Protein AF-0000000076448872 (afdb_homodimer)

Secondary structure (DSSP, 8-state):
----HHHHEEEEEPPPSSSSS---EEETTS-EEEE--S---HHHHHHHHHHHHHHHHHTT--EEEEEEEGGGGGGHHHHHHTT-EEEEEETTEEEEEEE-SSS---PPP---EEEEEEEEEB-TTSEEEEEEESSSTTTTTT--B--EEEPPTT--HHHHHHHHHHHHH---EEEEEEEEEEEE-S-GGG-EEEEEEEEEEES-------TTTEEEEEEEEHHHHHHSHHHHH-HHHHHHHHHHHHHHTT----BEEEEEE-TTS-EEEEEE-HHHHTT-/----HHHHEEEEEPP-SSSSS---EEETTS-EEEE--S---HHHHHHHHHHHHHHHHHTT--EEEEEEEGGGGGGHHHHHHTT-EEEEEETTEEEEEEE-SSSPP-PPP---EEEEEEEEEB-TTSEEEEEEESSSTTTTTT--B--EEEPPTT--HHHHHHHHHHHHH---EEEEEEEEEEEE-S-GGG-EEEEEEEEEEES-------TTTEEEEEEEEHHHHHHSHHHHH-HHHHHHHHHHHHHHTT----BEEEEEE-TTS-EEEEEE-HHHHTT-

Foldseek 3Di:
DPQDQVHQFPPAWDDDPDPQAATWTHGPPQAIEGEDDDEDDQVSLLRRHLVHLVVSVVVVGFKYKYKAFPVRVNNVVSCVVVPWDWQDDDPTITMIMDTNDPDDDPDDHDDQEWEKEFEWEADPVQWTKWFAWCDDPCHPVPATDTQMDTADVPGDRQRRRQVSCCQAWVWGKHWFFFQDWDKDACDPVRGIYIYTYTYIYTPDAHTDGDVVTTPDIDTGRLVVNCPDPVCVVDPVNNVVSVSSVCVVVVNGFHWDWDWDQDPVRDTDIDTDRCVVVVVD/DPADQVHQFPPAWDDDPDPQAATWTHGPPQAIEGEDDDEDDQVSLLRRHLVHLVVSVVVVGFKYKYKAFPVRVNNVVSCVVVPWDWQDDDPTITMIMDTNDPDDDPDDHDDQEWEKEFEWEADPVQWTKWFAWCDDPCHPVPATDTQMDTADVPGDRQRRRQVSCCQAWVWGKHWFAFQDWDKDACDVVRGIYIYTYTYIYTPDAHTDGDVVTTPDIDTGRLVVNCPDPVCVVDPVNNVVSVSNVCVVVVNGFHWDWDWDQDPVRDTDIDTDRCVVVVVD

Sequence (560 aa):
MSATLASLAKEEEVPSKGINTLRAIEDQHGGVIVNIENPMDSSVFSSLLEASISQWREQGKKGVWIKLPREHSNLVDSAVKAGFRFHHAEPDYLMLVNWIPNTPDTLPANASHRVAVGAFVMNANREVLVVQESNGRFSGQGIWKLPTGGVDEGEDICTAAVREVKEETGIDTKFVEVIAFKERHKSFFRKSELFFICMLQPHSFKIQRQVSEIEAAQWMAIEDYMAQPFVRENELFDFLTKIGLSKFNGKYSGFSTVLSSTSSCKKSYFYFNNNDAGHIMSATLASLAKEEEVPSKGINTLRAIEDQHGGVIVNIENPMDSSVFSSLLEASISQWREQGKKGVWIKLPREHSNLVDSAVKAGFRFHHAEPDYLMLVNWIPNTPDTLPANASHRVAVGAFVMNANREVLVVQESNGRFSGQGIWKLPTGGVDEGEDICTAAVREVKEETGIDTKFVEVIAFKERHKSFFRKSELFFICMLQPHSFKIQRQVSEIEAAQWMAIEDYMAQPFVRENELFDFLTKIGLSKFNGKYSGFSTVLSSTSSCKKSYFYFNNNDAGHI

Nearest PDB structures (foldseek):
  4zbp-assembly2_C-2  TM=9.604E-01  e=2.134E-35  Arabidopsis thaliana
  4zbp-assembly1_B  TM=9.053E-01  e=2.403E-35  Arabidopsis thaliana
  4zbp-assembly1_A  TM=9.084E-01  e=2.509E-32  Arabidopsis thaliana
  4zb3-assembly1_A-2  TM=6.188E-01  e=4.553E-36  Arabidopsis thaliana
  3grn-assembly1_A  TM=7.428E-01  e=2.335E-08  Methanosarcina mazei

Radius of gyration: 25.54 Å; Cα contacts (8 Å, |Δi|>4): 1267; chains: 2; bounding box: 62×65×49 Å

Organism: Glycine soja (NCBI:txid3848)

Solvent-accessible surface area (backbone atoms only — not comparable to full-atom values): 29251 Å² total; per-residue (Å²): 135,50,30,22,72,66,46,32,36,63,85,44,68,54,87,69,97,56,97,60,45,66,72,38,31,26,30,75,76,51,19,37,38,29,70,58,82,67,90,72,54,44,69,59,46,40,53,21,48,54,46,32,50,55,50,35,53,75,71,61,33,37,43,39,36,38,40,36,34,53,92,47,34,68,39,48,33,44,42,40,73,72,63,33,36,39,50,38,34,39,61,59,31,40,33,31,35,36,66,67,56,97,58,85,81,76,76,79,79,70,51,35,21,35,45,32,34,32,33,48,34,50,51,96,86,51,22,30,46,31,30,23,46,54,70,57,88,52,35,84,66,79,53,74,38,60,42,58,44,69,48,56,73,68,52,51,72,61,56,36,40,39,49,40,39,29,58,49,30,45,30,46,52,43,73,58,28,39,52,33,36,34,44,46,58,58,19,52,77,54,22,19,36,40,41,35,34,28,38,33,43,62,77,47,84,68,75,44,66,31,72,89,56,30,66,43,70,46,78,36,49,46,69,59,57,55,64,32,64,70,29,61,73,29,64,64,53,40,51,50,49,50,50,52,50,34,34,74,71,69,55,39,67,36,27,29,72,45,81,39,71,44,94,84,69,48,77,26,48,34,32,28,32,51,84,51,41,71,83,105,128,58,29,20,68,67,49,30,37,63,85,44,70,53,86,68,98,57,99,58,46,65,72,35,30,26,30,73,77,52,20,36,39,29,71,58,82,69,89,73,54,43,70,57,47,41,52,22,49,53,48,34,52,53,50,36,53,76,72,62,34,37,44,38,36,39,40,36,36,52,92,48,34,66,40,50,33,43,44,41,75,73,63,32,34,40,51,37,33,39,61,60,29,39,36,32,34,36,65,68,55,95,58,86,82,79,77,80,79,69,50,32,22,35,43,31,33,33,36,48,34,51,50,96,84,50,23,29,46,31,31,24,44,56,71,56,97,54,34,85,67,78,55,75,37,58,43,60,44,72,47,54,72,68,53,51,71,61,58,36,41,40,49,41,38,29,58,51,29,44,31,46,51,41,70,60,29,39,50,33,37,35,45,46,58,54,14,59,77,54,22,19,35,40,40,36,34,27,38,32,42,62,76,48,83,66,74,45,65,31,72,92,55,30,66,43,71,46,77,35,49,47,68,60,56,55,62,32,64,69,29,61,73,30,64,67,54,41,51,48,48,49,50,52,52,34,33,74,71,69,56,38,69,36,28,28,72,45,82,40,68,44,96,82,70,47,76,26,46,34,33,28,31,51,85,50,40,70,85,105

pLDDT: mean 88.05, std 13.95, range [19.58, 98.56]

Structure (mmCIF, N/CA/C/O backbone):
data_AF-0000000076448872-model_v1
#
loop_
_entity.id
_entity.type
_entity.pdbx_description
1 polymer 'Nudix hydrolase 2 isoform B'
#
loop_
_atom_site.group_PDB
_atom_site.id
_atom_site.type_symbol
_atom_site.label_atom_id
_atom_site.label_alt_id
_atom_site.label_comp_id
_atom_site.label_asym_id
_atom_site.label_entity_id
_atom_site.label_seq_id
_atom_site.pdbx_PDB_ins_code
_atom_site.Cartn_x
_atom_site.Cartn_y
_atom_site.Cartn_z
_atom_site.occupancy
_atom_site.B_iso_or_equiv
_atom_site.auth_seq_id
_atom_site.auth_comp_id
_atom_site.auth_asym_id
_atom_site.auth_atom_id
_atom_site.pdbx_PDB_model_num
ATOM 1 N N . MET A 1 1 ? -15.242 -1.084 -6.758 1 19.58 1 MET A N 1
ATOM 2 C CA . MET A 1 1 ? -15.609 0.201 -7.344 1 19.58 1 MET A CA 1
ATOM 3 C C . MET A 1 1 ? -14.867 1.344 -6.664 1 19.58 1 MET A C 1
ATOM 5 O O . MET A 1 1 ? -14.922 1.482 -5.441 1 19.58 1 MET A O 1
ATOM 9 N N . SER A 1 2 ? -13.695 1.82 -7.055 1 24.62 2 SER A N 1
ATOM 10 C CA . SER A 1 2 ? -12.438 2.443 -6.652 1 24.62 2 SER A CA 1
ATOM 11 C C . SER A 1 2 ? -12.672 3.789 -5.977 1 24.62 2 SER A C 1
ATOM 13 O O . SER A 1 2 ? -12.844 4.805 -6.652 1 24.62 2 SER A O 1
ATOM 15 N N . ALA A 1 3 ? -13.492 4.176 -4.977 1 33.03 3 ALA A N 1
ATOM 16 C CA . ALA A 1 3 ? -14.195 5.457 -5.043 1 33.03 3 ALA A CA 1
ATOM 17 C C . ALA A 1 3 ? -13.25 6.613 -4.719 1 33.03 3 ALA A C 1
ATOM 19 O O . ALA A 1 3 ? -12.578 6.598 -3.686 1 33.03 3 ALA A O 1
ATOM 20 N N . THR A 1 4 ? -12.367 7.246 -5.555 1 35.94 4 THR A N 1
ATOM 21 C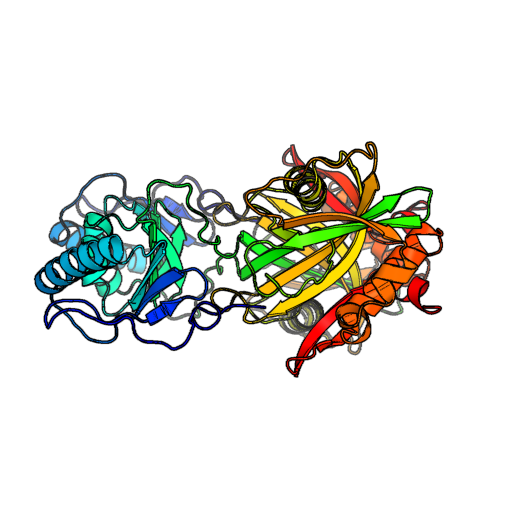 CA . THR A 1 4 ? -11.93 8.625 -5.387 1 35.94 4 THR A CA 1
ATOM 22 C C . THR A 1 4 ? -12.891 9.391 -4.48 1 35.94 4 THR A C 1
ATOM 24 O O . THR A 1 4 ? -14.047 9.008 -4.332 1 35.94 4 THR A O 1
ATOM 27 N N . LEU A 1 5 ? -12.289 10.523 -3.736 1 41.69 5 LEU A N 1
ATOM 28 C CA . LEU A 1 5 ? -13.344 11.312 -3.125 1 41.69 5 LEU A CA 1
ATOM 29 C C . LEU A 1 5 ? -14.57 11.383 -4.035 1 41.69 5 LEU A C 1
ATOM 31 O O . LEU A 1 5 ? -15.703 11.406 -3.555 1 41.69 5 LEU A O 1
ATOM 35 N N . ALA A 1 6 ? -14.188 11.367 -5.238 1 42.47 6 ALA A N 1
ATOM 36 C CA . ALA A 1 6 ? -15.211 11.227 -6.277 1 42.47 6 ALA A CA 1
ATOM 37 C C . ALA A 1 6 ? -15.891 9.867 -6.195 1 42.47 6 ALA A C 1
ATOM 39 O O . ALA A 1 6 ? -17.094 9.758 -6.41 1 42.47 6 ALA A O 1
ATOM 40 N N . SER A 1 7 ? -14.969 8.953 -5.855 1 51.22 7 SER A N 1
ATOM 41 C CA . SER A 1 7 ? -15.547 7.617 -5.762 1 51.22 7 SER A CA 1
ATOM 42 C C . SER A 1 7 ? -16.453 7.496 -4.543 1 51.22 7 SER A C 1
ATOM 44 O O . SER A 1 7 ? -17.297 6.598 -4.473 1 51.22 7 SER A O 1
ATOM 46 N N . LEU A 1 8 ? -16.141 8.516 -3.715 1 54.75 8 LEU A N 1
ATOM 47 C CA . LEU A 1 8 ? -16.969 8.516 -2.512 1 54.75 8 LEU A CA 1
ATOM 48 C C . LEU A 1 8 ? -18.219 9.383 -2.703 1 54.75 8 LEU A C 1
ATOM 50 O O . LEU A 1 8 ? -19.188 9.25 -1.958 1 54.75 8 LEU A O 1
ATOM 54 N N . ALA A 1 9 ? -18.031 10.344 -3.756 1 53.69 9 ALA A N 1
ATOM 55 C CA . ALA A 1 9 ? -19.047 11.391 -3.828 1 53.69 9 ALA A CA 1
ATOM 56 C C . ALA A 1 9 ? -20.25 10.93 -4.656 1 53.69 9 ALA A C 1
ATOM 58 O O . ALA A 1 9 ? -20.078 10.273 -5.688 1 53.69 9 ALA A O 1
ATOM 59 N N . LYS A 1 10 ? -21.438 11.211 -4.316 1 57.5 10 LYS A N 1
ATOM 60 C CA . LYS A 1 10 ? -22.672 11.055 -5.07 1 57.5 10 LYS A CA 1
ATOM 61 C C . LYS A 1 10 ? -22.953 12.281 -5.941 1 57.5 10 LYS A C 1
ATOM 63 O O . LYS A 1 10 ? -23.75 12.227 -6.871 1 57.5 10 LYS A O 1
ATOM 68 N N . GLU A 1 11 ? -22.188 13.266 -6.195 1 61.34 11 GLU A N 1
ATOM 69 C CA . GLU A 1 11 ? -22.234 14.508 -6.965 1 61.34 11 GLU A CA 1
ATOM 70 C C . GLU A 1 11 ? -23.375 15.406 -6.488 1 61.34 11 GLU A C 1
ATOM 72 O O . GLU A 1 11 ? -23.672 16.422 -7.113 1 61.34 11 GLU A O 1
ATOM 77 N N . GLU A 1 12 ? -24.156 15.07 -5.316 1 65.31 12 GLU A N 1
ATOM 78 C CA . GLU A 1 12 ? -25.266 15.922 -4.914 1 65.31 12 GLU A CA 1
ATOM 79 C C . GLU A 1 12 ? -24.891 16.812 -3.738 1 65.31 12 GLU A C 1
ATOM 81 O O . GLU A 1 12 ? -24.344 16.328 -2.736 1 65.31 12 GLU A O 1
ATOM 86 N N . GLU A 1 13 ? -25.156 18.109 -3.918 1 70.5 13 GLU A N 1
ATOM 87 C CA . GLU A 1 13 ? -24.906 19.062 -2.842 1 70.5 13 GLU A CA 1
ATOM 88 C C . GLU A 1 13 ? -25.844 18.828 -1.661 1 70.5 13 GLU A C 1
ATOM 90 O O . GLU A 1 13 ? -27.031 18.516 -1.85 1 70.5 13 GLU A O 1
ATOM 95 N N . VAL A 1 14 ? -25.344 18.875 -0.466 1 77.06 14 VAL A N 1
ATOM 96 C CA . VAL A 1 14 ? -26.156 18.734 0.744 1 77.06 14 VAL A CA 1
ATOM 97 C C . VAL A 1 14 ? -27 19.984 0.951 1 77.06 14 VAL A C 1
ATOM 99 O O . VAL A 1 14 ? -26.484 21.109 0.861 1 77.06 14 VAL A O 1
ATOM 102 N N . PRO A 1 15 ? -28.234 19.781 1.044 1 66.88 15 PRO A N 1
ATOM 103 C CA . PRO A 1 15 ? -29.078 20.953 1.302 1 66.88 15 PRO A CA 1
ATOM 104 C C . PRO A 1 15 ? -28.641 21.734 2.539 1 66.88 15 PRO A C 1
ATOM 106 O O . PRO A 1 15 ? -28.266 21.141 3.547 1 66.88 15 PRO A O 1
ATOM 109 N N . SER A 1 16 ? -28.375 22.984 2.396 1 64.19 16 SER A N 1
ATOM 110 C CA . SER A 1 16 ? -27.984 23.844 3.504 1 64.19 16 SER A CA 1
ATOM 111 C C . SER A 1 16 ? -29.156 24.703 3.988 1 64.19 16 SER A C 1
ATOM 113 O O . SER A 1 16 ? -29.953 25.188 3.182 1 64.19 16 SER A O 1
ATOM 115 N N . LYS A 1 17 ? -29.672 24.531 5.316 1 56.12 17 LYS A N 1
ATOM 116 C CA . LYS A 1 17 ? -30.812 25.266 5.859 1 56.12 17 LYS A CA 1
ATOM 117 C C . LYS A 1 17 ? -30.5 26.766 5.922 1 56.12 17 LYS A C 1
ATOM 119 O O . LYS A 1 17 ? -31.406 27.578 6.113 1 56.12 17 LYS A O 1
ATOM 124 N N . GLY A 1 18 ? -29.156 27.109 5.832 1 55.88 18 GLY A N 1
ATOM 125 C CA . GLY A 1 18 ? -28.969 28.547 5.992 1 55.88 18 GLY A CA 1
ATOM 126 C C . GLY A 1 18 ? -27.625 29.047 5.504 1 55.88 18 GLY A C 1
ATOM 127 O O . GLY A 1 18 ? -26.797 28.25 5.051 1 55.88 18 GLY A O 1
ATOM 128 N N . ILE A 1 19 ? -27.391 30.422 5.332 1 61.12 19 ILE A N 1
ATOM 129 C CA . ILE A 1 19 ? -26.297 31.25 4.82 1 61.12 19 ILE A CA 1
ATOM 130 C C . ILE A 1 19 ? -25.047 31.016 5.668 1 61.12 19 ILE A C 1
ATOM 132 O O . ILE A 1 19 ? -23.953 31.391 5.262 1 61.12 19 ILE A O 1
ATOM 136 N N . ASN A 1 20 ? -24.969 30.078 6.699 1 83.75 20 ASN A N 1
ATOM 137 C CA . ASN A 1 20 ? -23.859 30.078 7.641 1 83.75 20 ASN A CA 1
ATOM 138 C C . ASN A 1 20 ? -23.234 28.703 7.789 1 83.75 20 ASN A C 1
ATOM 140 O O . ASN A 1 20 ? -22.938 28.266 8.898 1 83.75 20 ASN A O 1
ATOM 144 N N . THR A 1 21 ? -23.25 27.969 6.688 1 90.94 21 THR A N 1
ATOM 145 C CA . THR A 1 21 ? -22.609 26.656 6.781 1 90.94 21 THR A CA 1
ATOM 146 C C . THR A 1 21 ? -21.641 26.438 5.625 1 90.94 21 THR A C 1
ATOM 148 O O . THR A 1 21 ? -21.625 27.219 4.672 1 90.94 21 THR A O 1
ATOM 151 N N . LEU A 1 22 ? -20.812 25.484 5.809 1 94.31 22 LEU A N 1
ATOM 152 C CA . LEU A 1 22 ? -19.859 25.125 4.762 1 94.31 22 LEU A CA 1
ATOM 153 C C . LEU A 1 22 ? -20.562 24.406 3.613 1 94.31 22 LEU A C 1
ATOM 155 O O . LEU A 1 22 ? -21.484 23.609 3.84 1 94.31 22 LEU A O 1
ATOM 159 N N . ARG A 1 23 ? -20.125 24.75 2.428 1 91.94 23 ARG A N 1
ATOM 160 C CA . ARG A 1 23 ? -20.578 23.969 1.278 1 91.94 23 ARG A CA 1
ATOM 161 C C . ARG A 1 23 ? -20.031 22.547 1.338 1 91.94 23 ARG A C 1
ATOM 163 O O . ARG A 1 23 ? -18.844 22.328 1.565 1 91.94 23 ARG A O 1
ATOM 170 N N . ALA A 1 24 ? -20.984 21.547 1.153 1 94.06 24 ALA A N 1
ATOM 171 C CA . ALA A 1 24 ? -20.594 20.156 1.241 1 94.06 24 ALA A CA 1
ATOM 172 C C . ALA A 1 24 ? -21.344 19.297 0.219 1 94.06 24 ALA A C 1
ATOM 174 O O . ALA A 1 24 ? -22.438 19.672 -0.218 1 94.06 24 ALA A O 1
ATOM 175 N N . ILE A 1 25 ? -20.734 18.25 -0.204 1 92.88 25 ILE A N 1
ATOM 176 C CA . ILE A 1 25 ? -21.375 17.281 -1.081 1 92.88 25 ILE A CA 1
ATOM 177 C C . ILE A 1 25 ? -21.547 15.953 -0.342 1 92.88 25 ILE A C 1
ATOM 179 O O . ILE A 1 25 ? -20.734 15.602 0.514 1 92.88 25 ILE A O 1
ATOM 183 N N . GLU A 1 26 ? -22.547 15.234 -0.722 1 91.06 26 GLU A N 1
ATOM 184 C CA . GLU A 1 26 ? -22.812 13.945 -0.083 1 91.06 26 GLU A CA 1
ATOM 185 C C . GLU A 1 26 ? -21.875 12.867 -0.622 1 91.06 26 GLU A C 1
ATOM 187 O O . GLU A 1 26 ? -21.594 12.82 -1.821 1 91.06 26 GLU A O 1
ATOM 192 N N . ASP A 1 27 ? -21.422 12.062 0.275 1 86.31 27 ASP A N 1
ATOM 193 C CA . ASP A 1 27 ? -20.672 10.891 -0.183 1 86.31 27 ASP A CA 1
ATOM 194 C C . ASP A 1 27 ? -21.594 9.695 -0.397 1 86.31 27 ASP A C 1
ATOM 196 O O . ASP A 1 27 ? -22.812 9.82 -0.285 1 86.31 27 ASP A O 1
ATOM 200 N N . GLN A 1 28 ? -21.109 8.523 -0.799 1 81.19 28 GLN A N 1
ATOM 201 C CA . GLN A 1 28 ? -21.906 7.359 -1.152 1 81.19 28 GLN A CA 1
ATOM 202 C C . GLN A 1 28 ? -22.266 6.539 0.085 1 81.19 28 GLN A C 1
ATOM 204 O O . GLN A 1 28 ? -22.938 5.512 -0.017 1 81.19 28 GLN A O 1
ATOM 209 N N . HIS A 1 29 ? -21.922 7.031 1.277 1 84.88 29 HIS A N 1
ATOM 210 C CA . HIS A 1 29 ? -22.078 6.219 2.479 1 84.88 29 HIS A CA 1
ATOM 211 C C . HIS A 1 29 ? -22.828 6.98 3.564 1 84.88 29 HIS A C 1
ATOM 213 O O . HIS A 1 29 ? -22.688 6.68 4.754 1 84.88 29 HIS A O 1
ATOM 219 N N . GLY A 1 30 ? -23.484 8.047 3.113 1 88.06 30 GLY A N 1
ATOM 220 C CA . GLY A 1 30 ? -24.281 8.812 4.059 1 88.06 30 GLY A CA 1
ATOM 221 C C . GLY A 1 30 ? -23.5 9.891 4.777 1 88.06 30 GLY A C 1
ATOM 222 O O . GLY A 1 30 ? -23.922 10.398 5.812 1 88.06 30 GLY A O 1
ATOM 223 N N . GLY A 1 31 ? -22.312 10.172 4.273 1 93.81 31 GLY A N 1
ATOM 224 C CA . GLY A 1 31 ? -21.484 11.227 4.82 1 93.81 31 GLY A CA 1
ATOM 225 C C . GLY A 1 31 ? -21.391 12.445 3.92 1 93.81 31 GLY A C 1
ATOM 226 O O . GLY A 1 31 ? -22.203 12.609 3.008 1 93.81 31 GLY A O 1
ATOM 227 N N . VAL A 1 32 ? -20.531 13.375 4.336 1 95.5 32 VAL A N 1
ATOM 228 C CA . VAL A 1 32 ? -20.406 14.594 3.553 1 95.5 32 VAL A CA 1
ATOM 229 C C . VAL A 1 3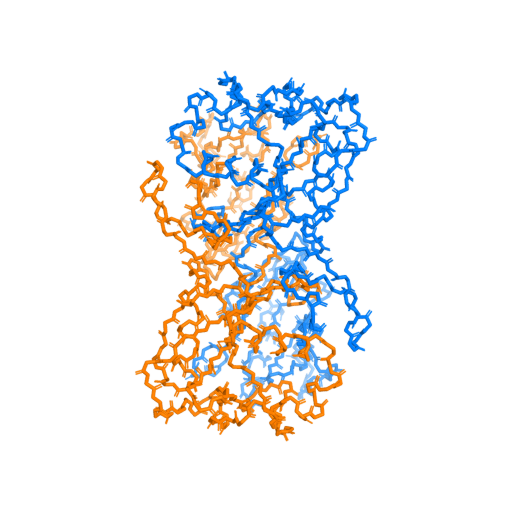2 ? -18.922 14.906 3.332 1 95.5 32 VAL A C 1
ATOM 231 O O . VAL A 1 32 ? -18.062 14.5 4.129 1 95.5 32 VAL A O 1
ATOM 234 N N . ILE A 1 33 ? -18.672 15.586 2.242 1 95.25 33 ILE A N 1
ATOM 235 C CA . ILE A 1 33 ? -17.312 16 1.874 1 95.25 33 ILE A CA 1
ATOM 236 C C . ILE A 1 33 ? -17.281 17.516 1.695 1 95.25 33 ILE A C 1
ATOM 238 O O . ILE A 1 33 ? -18.062 18.078 0.93 1 95.25 33 ILE A O 1
ATOM 242 N N . VAL A 1 34 ? -16.391 18.125 2.426 1 96.31 34 VAL A N 1
ATOM 243 C CA . VAL A 1 34 ? -16.141 19.562 2.307 1 96.31 34 VAL A CA 1
ATOM 244 C C . VAL A 1 34 ? -14.82 19.812 1.588 1 96.31 34 VAL A C 1
ATOM 246 O O . VAL A 1 34 ? -13.766 19.375 2.049 1 96.31 34 VAL A O 1
ATOM 249 N N . ASN A 1 35 ? -14.867 20.469 0.523 1 95 35 ASN A N 1
ATOM 250 C CA . ASN A 1 35 ? -13.68 20.922 -0.197 1 95 35 ASN A CA 1
ATOM 251 C C . ASN A 1 35 ? -13.453 22.422 -0.025 1 95 35 ASN A C 1
ATOM 253 O O . ASN A 1 35 ? -14.219 23.234 -0.539 1 95 35 ASN A O 1
ATOM 257 N N . ILE A 1 36 ? -12.383 22.734 0.688 1 94.88 36 ILE A N 1
ATOM 258 C CA . ILE A 1 36 ? -12.086 24.156 0.87 1 94.88 36 ILE A CA 1
ATOM 259 C C . ILE A 1 36 ? -11.344 24.688 -0.356 1 94.88 36 ILE A C 1
ATOM 261 O O . ILE A 1 36 ? -10.242 24.25 -0.666 1 94.88 36 ILE A O 1
ATOM 265 N N . GLU A 1 37 ? -11.875 25.562 -0.997 1 90.81 37 GLU A N 1
ATOM 266 C CA . GLU A 1 37 ? -11.305 26.078 -2.236 1 90.81 37 GLU A CA 1
ATOM 267 C C . GLU A 1 37 ? -10.859 27.531 -2.078 1 90.81 37 GLU A C 1
ATOM 269 O O . GLU A 1 37 ? -9.906 27.969 -2.727 1 90.81 37 GLU A O 1
ATOM 274 N N . ASN A 1 38 ? -11.492 28.219 -1.198 1 91.69 38 ASN A N 1
ATOM 275 C CA . ASN A 1 38 ? -11.227 29.641 -1.05 1 91.69 38 ASN A CA 1
ATOM 276 C C . ASN A 1 38 ? -10.625 29.969 0.316 1 91.69 38 ASN A C 1
ATOM 278 O O . ASN A 1 38 ? -10.891 29.266 1.297 1 91.69 38 ASN A O 1
ATOM 282 N N . PRO A 1 39 ? -9.836 31.047 0.27 1 93.06 39 PRO A N 1
ATOM 283 C CA . PRO A 1 39 ? -9.281 31.469 1.564 1 93.06 39 PRO A CA 1
ATOM 284 C C . PRO A 1 39 ? -10.359 31.891 2.559 1 93.06 39 PRO A C 1
ATOM 286 O O . PRO A 1 39 ? -11.398 32.406 2.158 1 93.06 39 PRO A O 1
ATOM 289 N N . MET A 1 40 ? -10.117 31.625 3.789 1 93.19 40 MET A N 1
ATOM 290 C CA . MET A 1 40 ? -11.023 31.984 4.875 1 93.19 40 MET A CA 1
ATOM 291 C C . MET A 1 40 ? -10.258 32.219 6.172 1 93.19 40 MET A C 1
ATOM 293 O O . MET A 1 40 ? -9.219 31.594 6.406 1 93.19 40 MET A O 1
ATOM 297 N N . ASP A 1 41 ? -10.844 33.156 6.906 1 95.62 41 ASP A N 1
ATOM 298 C CA . ASP A 1 41 ? -10.273 33.344 8.234 1 95.62 41 ASP A CA 1
ATOM 299 C C . ASP A 1 41 ? -10.578 32.188 9.148 1 95.62 41 ASP A C 1
ATOM 301 O O . ASP A 1 41 ? -11.68 31.625 9.125 1 95.62 41 ASP A O 1
ATOM 305 N N . SER A 1 42 ? -9.641 31.859 10.023 1 96.5 42 SER A N 1
ATOM 306 C CA . SER A 1 42 ? -9.781 30.703 10.906 1 96.5 42 SER A CA 1
ATOM 307 C C . SER A 1 42 ? -11.008 30.844 11.805 1 96.5 42 SER A C 1
ATOM 309 O O . SER A 1 42 ? -11.695 29.859 12.078 1 96.5 42 SER A O 1
ATOM 311 N N . SER A 1 43 ? -11.258 32.062 12.266 1 95.56 43 SER A N 1
ATOM 312 C CA . SER A 1 43 ? -12.391 32.281 13.156 1 95.56 43 SER A CA 1
ATOM 313 C C . SER A 1 43 ? -13.711 32.094 12.422 1 95.56 43 SER A C 1
ATOM 315 O O . SER A 1 43 ? -14.656 31.516 12.961 1 95.56 43 SER A O 1
ATOM 317 N N . VAL A 1 44 ? -13.742 32.594 11.211 1 95.94 44 VAL A N 1
ATOM 318 C CA . VAL A 1 44 ? -14.93 32.438 10.383 1 95.94 44 VAL A CA 1
ATOM 319 C C . VAL A 1 44 ? -15.156 30.953 10.086 1 95.94 44 VAL A C 1
ATOM 321 O O . VAL A 1 44 ? -16.281 30.453 10.234 1 95.94 44 VAL A O 1
ATOM 324 N N . PHE A 1 45 ? -14.117 30.344 9.734 1 97.25 45 PHE A N 1
ATOM 325 C CA . PHE A 1 45 ? -14.18 28.922 9.438 1 97.25 45 PHE A CA 1
ATOM 326 C C . PHE A 1 45 ? -14.688 28.141 10.648 1 97.25 45 PHE A C 1
ATOM 328 O O . PHE A 1 45 ? -15.531 27.25 10.508 1 97.25 45 PHE A O 1
ATOM 335 N N . SER A 1 46 ? -14.133 28.406 11.781 1 97 46 SER A N 1
ATOM 336 C CA . SER A 1 46 ? -14.531 27.719 13.008 1 97 46 SER A CA 1
ATOM 337 C C . SER A 1 46 ? -16.031 27.828 13.234 1 97 46 SER A C 1
ATOM 339 O O . SER A 1 46 ? -16.688 26.828 13.562 1 97 46 SER A O 1
ATOM 341 N N . SER A 1 47 ? -16.562 29.016 13.031 1 96.38 47 SER A N 1
ATOM 342 C CA . SER A 1 47 ? -18 29.25 13.219 1 96.38 47 SER A CA 1
ATOM 343 C C . SER A 1 47 ? -18.828 28.469 12.195 1 96.38 47 SER A C 1
ATOM 345 O O . SER A 1 47 ? -19.812 27.828 12.555 1 96.38 47 SER A O 1
ATOM 347 N N . LEU A 1 48 ? -18.391 28.547 10.977 1 96.38 48 LEU A N 1
ATOM 348 C CA . LEU A 1 48 ? -19.094 27.844 9.906 1 96.38 48 LEU A CA 1
ATOM 349 C C . LEU A 1 48 ? -19.062 26.344 10.141 1 96.38 48 LEU A C 1
ATOM 351 O O . LEU A 1 48 ? -20.062 25.656 9.922 1 96.38 48 LEU A O 1
ATOM 355 N N . LEU A 1 49 ? -17.938 25.844 10.562 1 97.38 49 LEU A N 1
ATOM 356 C CA . LEU A 1 49 ? -17.75 24.406 10.781 1 97.38 49 LEU A CA 1
ATOM 357 C C . LEU A 1 49 ? -18.641 23.906 11.914 1 97.38 49 LEU A C 1
ATOM 359 O O . LEU A 1 49 ? -19.297 22.875 11.789 1 97.38 49 LEU A O 1
ATOM 363 N N . GLU A 1 50 ? -18.672 24.641 13 1 96.38 50 GLU A N 1
ATOM 364 C CA . GLU A 1 50 ? -19.516 24.266 14.133 1 96.38 50 GLU A CA 1
ATOM 365 C C . GLU A 1 50 ? -20.984 24.203 13.719 1 96.38 50 GLU A C 1
ATOM 367 O O . GLU A 1 50 ? -21.688 23.25 14.062 1 96.38 50 GLU A O 1
ATOM 372 N N . ALA A 1 51 ? -21.406 25.219 13.031 1 96.31 51 ALA A N 1
ATOM 373 C CA . ALA A 1 51 ? -22.781 25.234 12.539 1 96.31 51 ALA A CA 1
ATOM 374 C C . ALA A 1 51 ? -23.047 24.078 11.602 1 96.31 51 ALA A C 1
ATOM 376 O O . ALA A 1 51 ? -24.109 23.453 11.664 1 96.31 51 ALA A O 1
ATOM 377 N N . SER A 1 52 ? -22.141 23.781 10.734 1 97.19 52 SER A N 1
ATOM 378 C CA . SER A 1 52 ? -22.297 22.703 9.758 1 97.19 52 SER A CA 1
ATOM 379 C C . SER A 1 52 ? -22.375 21.344 10.453 1 97.19 52 SER A C 1
ATOM 381 O O . SER A 1 52 ? -23.219 20.516 10.086 1 97.19 52 SER A O 1
ATOM 383 N N . ILE A 1 53 ? -21.516 21.141 11.438 1 96.69 53 ILE A N 1
ATOM 384 C CA . ILE A 1 53 ? -21.516 19.875 12.164 1 96.69 53 ILE A CA 1
ATOM 385 C C . ILE A 1 53 ? -22.859 19.656 12.828 1 96.69 53 ILE A C 1
ATOM 387 O O . ILE A 1 53 ? -23.406 18.547 12.797 1 96.69 53 ILE A O 1
ATOM 391 N N . SER A 1 54 ? -23.375 20.703 13.453 1 95.31 54 SER A N 1
ATOM 392 C CA . SER A 1 54 ? -24.703 20.625 14.078 1 95.31 54 SER A CA 1
ATOM 393 C C . SER A 1 54 ? -25.766 20.266 13.062 1 95.31 54 SER A C 1
ATOM 395 O O . SER A 1 54 ? -26.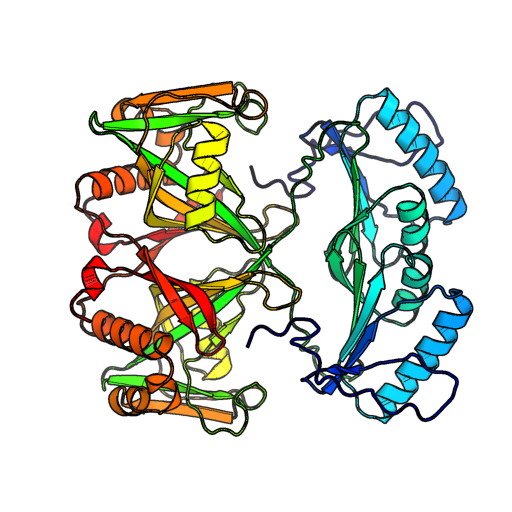609 19.406 13.328 1 95.31 54 SER A O 1
ATOM 397 N N . GLN A 1 55 ? -25.688 20.859 11.945 1 95.44 55 GLN A N 1
ATOM 398 C CA . GLN A 1 55 ? -26.656 20.578 10.883 1 95.44 55 GLN A CA 1
ATOM 399 C C . GLN A 1 55 ? -26.531 19.125 10.398 1 95.44 55 GLN A C 1
ATOM 401 O O . GLN A 1 55 ? -27.531 18.453 10.195 1 95.44 55 GLN A O 1
ATOM 406 N N . TRP A 1 56 ? -25.328 18.703 10.172 1 96.19 56 TRP A N 1
ATOM 407 C CA . TRP A 1 56 ? -25.094 17.344 9.688 1 96.19 56 TRP A CA 1
ATOM 408 C C . TRP A 1 56 ? -25.562 16.312 10.711 1 96.19 56 TRP A C 1
ATOM 410 O O . TRP A 1 56 ? -26.094 15.258 10.344 1 96.19 56 TRP A O 1
ATOM 420 N N . ARG A 1 57 ? -25.359 16.625 11.953 1 95.38 57 ARG A N 1
ATOM 421 C CA . ARG A 1 57 ? -25.859 15.75 13.016 1 95.38 57 ARG A CA 1
ATOM 422 C C . ARG A 1 57 ? -27.375 15.617 12.953 1 95.38 57 ARG A C 1
ATOM 424 O O . ARG A 1 57 ? -27.906 14.508 13.039 1 95.38 57 ARG A O 1
ATOM 431 N N . GLU A 1 58 ? -28.031 16.688 12.789 1 94.81 58 GLU A N 1
ATOM 432 C CA . GLU A 1 58 ? -29.484 16.688 12.695 1 94.81 58 GLU A CA 1
ATOM 433 C C . GLU A 1 58 ? -29.969 15.93 11.461 1 94.81 58 GLU A C 1
ATOM 435 O O . GLU A 1 58 ? -31.016 15.289 11.5 1 94.81 58 GLU A O 1
ATOM 440 N N . GLN A 1 59 ? -29.203 16.016 10.422 1 94.5 59 GLN A N 1
ATOM 441 C CA . GLN A 1 59 ? -29.562 15.383 9.156 1 94.5 59 GLN A CA 1
ATOM 442 C C . GLN A 1 59 ? -29.203 13.898 9.172 1 94.5 59 GLN A C 1
ATOM 444 O O . GLN A 1 59 ? -29.438 13.188 8.195 1 94.5 59 GLN A O 1
ATOM 449 N N . GLY A 1 60 ? -28.469 13.516 10.25 1 94.38 60 GLY A N 1
ATOM 450 C CA . GLY A 1 60 ? -28.125 12.109 10.383 1 94.38 60 GLY A CA 1
ATOM 451 C C . GLY A 1 60 ? -26.922 11.695 9.555 1 94.38 60 GLY A C 1
ATOM 452 O O . GLY A 1 60 ? -26.812 10.539 9.156 1 94.38 60 GLY A O 1
ATOM 453 N N . LYS A 1 61 ? -26.156 12.695 9.234 1 94.88 61 LYS A N 1
ATOM 454 C CA . LYS A 1 61 ? -24.938 12.383 8.484 1 94.88 61 LYS A CA 1
ATOM 455 C C . LYS A 1 61 ? -23.938 11.641 9.352 1 94.88 61 LYS A C 1
ATOM 457 O O . LYS A 1 61 ? -23.875 11.859 10.562 1 94.88 61 LYS A O 1
ATOM 462 N N . LYS A 1 62 ? -23.094 10.781 8.75 1 94.62 62 LYS A N 1
ATOM 463 C CA . LYS A 1 62 ? -22.156 9.922 9.477 1 94.62 62 LYS A CA 1
ATOM 464 C C . LYS A 1 62 ? -20.75 10.492 9.438 1 94.62 62 LYS A C 1
ATOM 466 O O . LYS A 1 62 ? -20.359 11.297 10.289 1 94.62 62 LYS A O 1
ATOM 471 N N . GLY A 1 63 ? -20.047 10.164 8.336 1 95.81 63 GLY A N 1
ATOM 472 C CA . GLY A 1 63 ? -18.672 10.633 8.211 1 95.81 63 GLY A CA 1
ATOM 473 C C . GLY A 1 63 ? -18.562 11.977 7.516 1 95.81 63 GLY A C 1
ATOM 474 O O . GLY A 1 63 ? -19.281 12.242 6.547 1 95.81 63 GLY A O 1
ATOM 475 N N . VAL A 1 64 ? -17.688 12.883 8.086 1 97.19 64 VAL A N 1
ATOM 476 C CA . VAL A 1 64 ? -17.422 14.18 7.469 1 97.19 64 VAL A CA 1
ATOM 477 C C . VAL A 1 64 ? -15.953 14.242 7.031 1 97.19 64 VAL A C 1
ATOM 479 O O . VAL A 1 64 ? -15.047 14.016 7.84 1 97.19 64 VAL A O 1
ATOM 482 N N . TRP A 1 65 ? -15.789 14.539 5.777 1 97.25 65 TRP A N 1
ATOM 483 C CA . TRP A 1 65 ? -14.453 14.727 5.215 1 97.25 65 TRP A CA 1
ATOM 484 C C . TRP A 1 65 ? -14.188 16.203 4.938 1 97.25 65 TRP A C 1
ATOM 486 O O . TRP A 1 65 ? -15.047 16.906 4.398 1 97.25 65 TRP A O 1
ATOM 496 N N . ILE A 1 66 ? -13.031 16.656 5.328 1 97.94 66 ILE A N 1
ATOM 497 C CA . ILE A 1 66 ? -12.602 18 4.957 1 97.94 66 ILE A CA 1
ATOM 498 C C . ILE A 1 66 ? -11.266 17.922 4.223 1 97.94 66 ILE A C 1
ATOM 500 O O . ILE A 1 66 ? -10.266 17.469 4.781 1 97.94 66 ILE A O 1
ATOM 504 N N . LYS A 1 67 ? -11.297 18.297 3.023 1 97.31 67 LYS A N 1
ATOM 505 C CA . LYS A 1 67 ? -10.07 18.422 2.248 1 97.31 67 LYS A CA 1
ATOM 506 C C . LYS A 1 67 ? -9.523 19.844 2.309 1 97.31 67 LYS A C 1
ATOM 508 O O . LYS A 1 67 ? -10.156 20.781 1.824 1 97.31 67 LYS A O 1
ATOM 513 N N . LEU A 1 68 ? -8.352 20.016 2.865 1 97.62 68 LEU A N 1
ATOM 514 C CA . LEU A 1 68 ? -7.727 21.328 3.045 1 97.62 68 LEU A CA 1
ATOM 515 C C . LEU A 1 68 ? -6.465 21.438 2.193 1 97.62 68 LEU A C 1
ATOM 517 O O . LEU A 1 68 ? -5.457 20.797 2.477 1 97.62 68 LEU A O 1
ATOM 521 N N . PRO A 1 69 ? -6.527 22.281 1.188 1 97.62 69 PRO A N 1
ATOM 522 C CA . PRO A 1 69 ? -5.281 22.562 0.468 1 97.62 69 PRO A CA 1
ATOM 523 C C . PRO A 1 69 ? -4.191 23.125 1.372 1 97.62 69 PRO A C 1
ATOM 525 O O . PRO A 1 69 ? -4.496 23.781 2.373 1 97.62 69 PRO A O 1
ATOM 528 N N . ARG A 1 70 ? -2.992 22.828 0.95 1 97.62 70 ARG A N 1
ATOM 529 C CA . ARG A 1 70 ? -1.844 23.297 1.72 1 97.62 70 ARG A CA 1
ATOM 530 C C . ARG A 1 70 ? -1.891 24.812 1.917 1 97.62 70 ARG A C 1
ATOM 532 O O . ARG A 1 70 ? -1.52 25.312 2.979 1 97.62 70 ARG A O 1
ATOM 539 N N . GLU A 1 71 ? -2.379 25.594 1.005 1 96.31 71 GLU A N 1
ATOM 540 C CA . GLU A 1 71 ? -2.469 27.062 1.051 1 96.31 71 GLU A CA 1
ATOM 541 C C . GLU A 1 71 ? -3.438 27.516 2.137 1 96.31 71 GLU A C 1
ATOM 543 O O . GLU A 1 71 ? -3.418 28.672 2.541 1 96.31 71 GLU A O 1
ATOM 548 N N . HIS A 1 72 ? -4.289 26.656 2.562 1 97.56 72 HIS A N 1
ATOM 549 C CA . HIS A 1 72 ? -5.254 26.984 3.604 1 97.56 72 HIS A CA 1
ATOM 550 C C . HIS A 1 72 ? -4.93 26.281 4.91 1 97.56 72 HIS A C 1
ATOM 552 O O . HIS A 1 72 ? -5.832 25.891 5.656 1 97.56 72 HIS A O 1
ATOM 558 N N . SER A 1 73 ? -3.648 26.078 5.156 1 97.81 73 SER A N 1
ATOM 559 C CA . SER A 1 73 ? -3.17 25.375 6.34 1 97.81 73 SER A CA 1
ATOM 560 C C . SER A 1 73 ? -3.572 26.109 7.617 1 97.81 73 SER A C 1
ATOM 562 O O . SER A 1 73 ? -3.561 25.516 8.703 1 97.81 73 SER A O 1
ATOM 564 N N . ASN A 1 74 ? -3.969 27.391 7.551 1 97.56 74 ASN A N 1
ATOM 565 C CA . ASN A 1 74 ? -4.402 28.172 8.711 1 97.56 74 ASN A CA 1
ATOM 566 C C . ASN A 1 74 ? -5.688 27.609 9.312 1 97.56 74 ASN A C 1
ATOM 568 O O . ASN A 1 74 ? -6.047 27.938 10.438 1 97.56 74 ASN A O 1
ATOM 572 N N . LEU A 1 75 ? -6.367 26.766 8.594 1 98.38 75 LEU A N 1
ATOM 573 C CA . LEU A 1 75 ? -7.664 26.25 9.023 1 98.38 75 LEU A CA 1
ATOM 574 C C . LEU A 1 75 ? -7.504 24.922 9.766 1 98.38 75 LEU A C 1
ATOM 576 O O . LEU A 1 75 ? -8.453 24.438 10.383 1 98.38 75 LEU A O 1
ATOM 580 N N . VAL A 1 76 ? -6.324 24.312 9.719 1 98.56 76 VAL A N 1
ATOM 581 C CA . VAL A 1 76 ? -6.102 22.969 10.227 1 98.56 76 VAL A CA 1
ATOM 582 C C . VAL A 1 76 ? -6.398 22.922 11.727 1 98.56 76 VAL A C 1
ATOM 584 O O . VAL A 1 76 ? -7.117 22.047 12.203 1 98.56 76 VAL A O 1
ATOM 587 N N . ASP A 1 77 ? -5.863 23.906 12.445 1 98.12 77 ASP A N 1
ATOM 588 C CA . ASP A 1 77 ? -6.035 23.922 13.898 1 98.12 77 ASP A CA 1
ATOM 589 C C . ASP A 1 77 ? -7.508 24.031 14.273 1 98.12 77 ASP A C 1
ATOM 591 O O . ASP A 1 77 ? -7.961 23.391 15.219 1 98.12 77 ASP A O 1
ATOM 595 N N . SER A 1 78 ? -8.258 24.844 13.57 1 98.06 78 SER A N 1
ATOM 596 C CA . SER A 1 78 ? -9.688 25 13.82 1 98.06 78 SER A CA 1
ATOM 597 C C . SER A 1 78 ? -10.43 23.688 13.609 1 98.06 78 SER A C 1
ATOM 599 O O . SER A 1 78 ? -11.336 23.359 14.375 1 98.06 78 SER A O 1
ATOM 601 N N . ALA A 1 79 ? -10.078 22.984 12.57 1 98.44 79 ALA A N 1
ATOM 602 C CA . ALA A 1 79 ? -10.711 21.688 12.297 1 98.44 79 ALA A CA 1
ATOM 603 C C . ALA A 1 79 ? -10.43 20.703 13.414 1 98.44 79 ALA A C 1
ATOM 605 O O . ALA A 1 79 ? -11.336 20 13.875 1 98.44 79 ALA A O 1
ATOM 606 N N . VAL A 1 80 ? -9.172 20.641 13.836 1 98.44 80 VAL A N 1
ATOM 607 C CA . VAL A 1 80 ? -8.773 19.719 14.898 1 98.44 80 VAL A CA 1
ATOM 608 C C . VAL A 1 80 ? -9.523 20.047 16.188 1 98.44 80 VAL A C 1
ATOM 610 O O . VAL A 1 80 ? -10.023 19.156 16.859 1 98.44 80 VAL A O 1
ATOM 613 N N . LYS A 1 81 ? -9.586 21.312 16.516 1 97.56 81 LYS A N 1
ATOM 614 C CA . LYS A 1 81 ? -10.273 21.766 17.719 1 97.56 81 LYS A CA 1
ATOM 615 C C . LYS A 1 81 ? -11.766 21.422 17.656 1 97.56 81 LYS A C 1
ATOM 617 O O . LYS A 1 81 ? -12.414 21.266 18.688 1 97.56 81 LYS A O 1
ATOM 622 N N . ALA A 1 82 ? -12.281 21.312 16.453 1 97.44 82 ALA A N 1
ATOM 623 C CA . ALA A 1 82 ? -13.688 20.969 16.266 1 97.44 82 ALA A CA 1
ATOM 624 C C . ALA A 1 82 ? -13.891 19.469 16.328 1 97.44 82 ALA A C 1
ATOM 626 O O . ALA A 1 82 ? -15 18.969 16.109 1 97.44 82 ALA A O 1
ATOM 627 N N . GLY A 1 83 ? -12.836 18.688 16.531 1 96.88 83 GLY A N 1
ATOM 628 C CA . GLY A 1 83 ? -12.969 17.266 16.766 1 96.88 83 GLY A CA 1
ATOM 629 C C . GLY A 1 83 ? -12.508 16.422 15.594 1 96.88 83 GLY A C 1
ATOM 630 O O . GLY A 1 83 ? -12.656 15.195 15.609 1 96.88 83 GLY A O 1
ATOM 631 N N . PHE A 1 84 ? -11.945 17.062 14.617 1 98.44 84 PHE A N 1
ATOM 632 C CA . PHE A 1 84 ? -11.477 16.297 13.461 1 98.44 84 PHE A CA 1
ATOM 633 C C . PHE A 1 84 ? -10.094 15.711 13.727 1 98.44 84 PHE A C 1
ATOM 635 O O . PHE A 1 84 ? -9.25 16.359 14.359 1 98.44 84 PHE A O 1
ATOM 642 N N . ARG A 1 85 ? -9.844 14.531 13.242 1 98.06 85 ARG A N 1
ATOM 643 C CA . ARG A 1 85 ? -8.516 13.914 13.227 1 98.06 85 ARG A CA 1
ATOM 644 C C . ARG A 1 85 ? -7.938 13.891 11.82 1 98.06 85 ARG A C 1
ATOM 646 O O . ARG A 1 85 ? -8.672 14.062 10.844 1 98.06 85 ARG A O 1
ATOM 653 N N . PHE A 1 86 ? -6.641 13.711 11.773 1 98.5 86 PHE A N 1
ATOM 654 C CA . PHE A 1 86 ? -6 13.555 10.469 1 98.5 86 PHE A CA 1
ATOM 655 C C . PHE A 1 86 ? -6.352 12.211 9.852 1 98.5 86 PHE A C 1
ATOM 657 O O . PHE A 1 86 ? -6.418 11.195 10.555 1 98.5 86 PHE A O 1
ATOM 664 N N . HIS A 1 87 ? -6.582 12.172 8.602 1 97.31 87 HIS A N 1
ATOM 665 C CA . HIS A 1 87 ? -6.781 10.914 7.895 1 97.31 87 HIS A CA 1
ATOM 666 C C . HIS A 1 87 ? -5.566 10.562 7.039 1 97.31 87 HIS A C 1
ATOM 668 O O . HIS A 1 87 ? -4.973 9.5 7.203 1 97.31 87 HIS A O 1
ATOM 674 N N . HIS A 1 88 ? -5.23 11.367 6.133 1 96.94 88 HIS A N 1
ATOM 675 C CA . HIS A 1 88 ? -4.039 11.242 5.305 1 96.94 88 HIS A CA 1
ATOM 676 C C . HIS A 1 88 ? -3.627 12.594 4.73 1 96.94 88 HIS A C 1
ATOM 678 O O . HIS A 1 88 ? -4.359 13.578 4.855 1 96.94 88 HIS A O 1
ATOM 684 N N . ALA A 1 89 ? -2.436 12.609 4.176 1 97.69 89 ALA A N 1
ATOM 685 C CA . ALA A 1 89 ? -1.958 13.836 3.547 1 97.69 89 ALA A CA 1
ATOM 686 C C . ALA A 1 89 ? -1.221 13.539 2.246 1 97.69 89 ALA A C 1
ATOM 688 O O . ALA A 1 89 ? -0.616 12.469 2.1 1 97.69 89 ALA A O 1
ATOM 689 N N . GLU A 1 90 ? -1.372 14.398 1.356 1 95.81 90 GLU A N 1
ATOM 690 C CA . GLU A 1 90 ? -0.577 14.523 0.139 1 95.81 90 GLU A CA 1
ATOM 691 C C . GLU A 1 90 ? 0.204 15.836 0.124 1 95.81 90 GLU A C 1
ATOM 693 O O . GLU A 1 90 ? -0.062 16.734 0.927 1 95.81 90 GLU A O 1
ATOM 698 N N . PRO A 1 91 ? 1.147 15.914 -0.741 1 95.75 91 PRO A N 1
ATOM 699 C CA . PRO A 1 91 ? 1.973 17.125 -0.707 1 95.75 91 PRO A CA 1
ATOM 700 C C . PRO A 1 91 ? 1.146 18.406 -0.789 1 95.75 91 PRO A C 1
ATOM 702 O O . PRO A 1 91 ? 1.522 19.422 -0.208 1 95.75 91 PRO A O 1
ATOM 705 N N . ASP A 1 92 ? -0.024 18.359 -1.357 1 96.12 92 ASP A N 1
ATOM 706 C CA . ASP A 1 92 ? -0.725 19.594 -1.661 1 96.12 92 ASP A CA 1
ATOM 707 C C . ASP A 1 92 ? -2.004 19.719 -0.838 1 96.12 92 ASP A C 1
ATOM 709 O O . ASP A 1 92 ? -2.67 20.766 -0.868 1 96.12 92 ASP A O 1
ATOM 713 N N . TYR A 1 93 ? -2.328 18.672 -0.082 1 97.44 93 TYR A N 1
ATOM 714 C CA . TYR A 1 93 ? -3.533 18.828 0.725 1 97.44 93 TYR A CA 1
ATOM 715 C C . TYR A 1 93 ? -3.504 17.891 1.934 1 97.44 93 TYR A C 1
ATOM 717 O O . TYR A 1 93 ? -2.738 16.922 1.965 1 97.44 93 TYR A O 1
ATOM 725 N N . LEU A 1 94 ? -4.246 18.234 2.883 1 98.25 94 LEU A N 1
ATOM 726 C CA . LEU A 1 94 ? -4.492 17.453 4.094 1 98.25 94 LEU A CA 1
ATOM 727 C C . LEU A 1 94 ? -5.961 17.062 4.195 1 98.25 94 LEU A C 1
ATOM 729 O O . LEU A 1 94 ? -6.848 17.891 3.986 1 98.25 94 LEU A O 1
ATOM 733 N N . MET A 1 95 ? -6.199 15.789 4.398 1 98.06 95 MET A N 1
ATOM 734 C CA . MET A 1 95 ? -7.555 15.289 4.605 1 98.06 95 MET A CA 1
ATOM 735 C C . MET A 1 95 ? -7.832 15.062 6.086 1 98.06 95 MET A C 1
ATOM 737 O O . MET A 1 95 ? -7.066 14.375 6.77 1 98.06 95 MET A O 1
ATOM 741 N N . LEU A 1 96 ? -8.867 15.648 6.578 1 98.5 96 LEU A N 1
ATOM 742 C CA . LEU A 1 96 ? -9.32 15.445 7.949 1 98.5 96 LEU A CA 1
ATOM 743 C C . LEU A 1 96 ? -10.695 14.773 7.973 1 98.5 96 LEU A C 1
ATOM 745 O O . LEU A 1 96 ? -11.469 14.906 7.027 1 98.5 96 LEU A O 1
ATOM 749 N N . VAL A 1 97 ? -10.953 14.047 9.086 1 98.19 97 VAL A N 1
ATOM 750 C CA . VAL A 1 97 ? -12.227 13.336 9.148 1 98.19 97 VAL A CA 1
ATOM 751 C C . VAL A 1 97 ? -12.805 13.43 10.562 1 98.19 97 VAL A C 1
ATOM 753 O O . VAL A 1 97 ? -12.062 13.617 11.531 1 98.19 97 VAL A O 1
ATOM 756 N N . ASN A 1 98 ? -14.047 13.367 10.609 1 97.94 98 ASN A N 1
ATOM 757 C CA . ASN A 1 98 ? -14.82 13.273 11.844 1 97.94 98 ASN A CA 1
ATOM 758 C C . ASN A 1 98 ? -16 12.328 11.688 1 97.94 98 ASN A C 1
ATOM 760 O O . ASN A 1 98 ? -16.688 12.336 10.664 1 97.94 98 ASN A O 1
ATOM 764 N N . TRP A 1 99 ? -16.188 11.398 12.578 1 97.56 99 TRP A N 1
ATOM 765 C CA . TRP A 1 99 ? -17.344 10.508 12.633 1 97.56 99 TRP A CA 1
ATOM 766 C C . TRP A 1 99 ? -18.375 11.023 13.641 1 97.56 99 TRP A C 1
ATOM 768 O O . TRP A 1 99 ? -18.125 11.016 14.844 1 97.56 99 TRP A O 1
ATOM 778 N N . ILE A 1 100 ? -19.516 11.414 13.234 1 96.12 100 ILE A N 1
ATOM 779 C CA . ILE A 1 100 ? -20.469 12.172 14.031 1 96.12 100 ILE A CA 1
ATOM 780 C C . ILE A 1 100 ? -21.219 11.227 14.969 1 96.12 100 ILE A C 1
ATOM 782 O O . ILE A 1 100 ? -21.359 11.5 16.156 1 96.12 100 ILE A O 1
ATOM 786 N N . PRO A 1 101 ? -21.688 10.047 14.469 1 94.19 101 PRO A N 1
ATOM 787 C CA . PRO A 1 101 ? -22.516 9.188 15.32 1 94.19 101 PRO A CA 1
ATOM 788 C C . PRO A 1 101 ? -21.719 8.516 16.438 1 94.19 101 PRO A C 1
ATOM 790 O O . PRO A 1 101 ? -20.5 8.453 16.375 1 94.19 101 PRO A O 1
ATOM 793 N N . ASN A 1 102 ? -22.453 8.008 17.359 1 92.56 102 ASN A N 1
ATOM 794 C CA . ASN A 1 102 ? -21.859 7.242 18.453 1 92.56 102 ASN A CA 1
ATOM 795 C C . ASN A 1 102 ? -21.781 5.754 18.109 1 92.56 102 ASN A C 1
ATOM 797 O O . ASN A 1 102 ? -22.156 4.914 18.938 1 92.56 102 ASN A O 1
ATOM 801 N N . THR A 1 103 ? -21.625 5.387 16.953 1 89.69 103 THR A N 1
ATOM 802 C CA . THR A 1 103 ? -21.391 4.035 16.469 1 89.69 103 THR A CA 1
ATOM 803 C C . THR A 1 103 ? -19.938 3.855 16.031 1 89.69 103 THR A C 1
ATOM 805 O O . THR A 1 103 ? -19.203 4.832 15.883 1 89.69 103 THR A O 1
ATOM 808 N N . PRO A 1 104 ? -19.578 2.732 15.906 1 87 104 PRO A N 1
ATOM 809 C CA . PRO A 1 104 ? -18.188 2.523 15.477 1 87 104 PRO A CA 1
ATOM 810 C C . PRO A 1 104 ? -17.891 3.184 14.133 1 87 104 PRO A C 1
ATOM 812 O O . PRO A 1 104 ? -18.719 3.172 13.227 1 87 104 PRO A O 1
ATOM 815 N N . ASP A 1 105 ? -16.688 3.779 14.031 1 90.69 105 ASP A N 1
ATOM 816 C CA . ASP A 1 105 ? -16.188 4.457 12.844 1 90.69 105 ASP A CA 1
ATOM 817 C C . ASP A 1 105 ? -15.891 3.457 11.727 1 90.69 105 ASP A C 1
ATOM 819 O O . ASP A 1 105 ? -15.133 2.504 11.93 1 90.69 105 ASP A O 1
ATOM 823 N N . THR A 1 106 ? -16.469 3.648 10.562 1 85.38 106 THR A N 1
ATOM 824 C CA . THR A 1 106 ? -16.281 2.715 9.453 1 85.38 106 THR A CA 1
ATOM 825 C C . THR A 1 106 ? -15.609 3.408 8.273 1 85.38 106 THR A C 1
ATOM 827 O O . THR A 1 106 ? -15.688 2.93 7.137 1 85.38 106 THR A O 1
ATOM 830 N N . LEU A 1 107 ? -15 4.617 8.555 1 90.75 107 LEU A N 1
ATOM 831 C CA . LEU A 1 107 ? -14.281 5.297 7.48 1 90.75 107 LEU A CA 1
ATOM 832 C C . LEU A 1 107 ? -13.125 4.441 6.969 1 90.75 107 LEU A C 1
ATOM 834 O O . LEU A 1 107 ? -12.414 3.812 7.758 1 90.75 107 LEU A O 1
ATOM 838 N N . PRO A 1 108 ? -12.992 4.367 5.719 1 88.31 108 PRO A N 1
ATOM 839 C CA . PRO A 1 108 ? -11.906 3.549 5.176 1 88.31 108 PRO A CA 1
ATOM 840 C C . PRO A 1 108 ? -10.523 4.102 5.512 1 88.31 108 PRO A C 1
ATOM 842 O O . PRO A 1 108 ? -10.336 5.32 5.535 1 88.31 108 PRO A O 1
ATOM 845 N N . ALA A 1 109 ? -9.617 3.207 5.727 1 90.56 109 ALA A N 1
ATOM 846 C CA . ALA A 1 109 ? -8.234 3.598 5.977 1 90.56 109 ALA A CA 1
ATOM 847 C C . ALA A 1 109 ? -7.535 3.998 4.68 1 90.56 109 ALA A C 1
ATOM 849 O O . ALA A 1 109 ? -8.008 3.678 3.588 1 90.56 109 ALA A O 1
ATOM 850 N N . ASN A 1 110 ? -6.504 4.816 4.789 1 92.69 110 ASN A N 1
ATOM 851 C CA . ASN A 1 110 ? -5.656 5.133 3.645 1 92.69 110 ASN A CA 1
ATOM 852 C C . ASN A 1 110 ? -4.727 3.977 3.297 1 92.69 110 ASN A C 1
ATOM 854 O O . ASN A 1 110 ? -4.832 2.893 3.871 1 92.69 110 ASN A O 1
ATOM 858 N N . ALA A 1 111 ? -3.848 4.191 2.25 1 94.12 111 ALA A N 1
ATOM 859 C CA . ALA A 1 111 ? -2.875 3.188 1.825 1 94.12 111 ALA A CA 1
ATOM 860 C C . ALA A 1 111 ? -2.018 2.721 3 1 94.12 111 ALA A C 1
ATOM 862 O O . ALA A 1 111 ? -1.571 3.533 3.812 1 94.12 111 ALA A O 1
ATOM 863 N N . SER A 1 112 ? -1.816 1.446 3.053 1 94.38 112 SER A N 1
ATOM 864 C CA . SER A 1 112 ? -1.086 0.839 4.16 1 94.38 112 SER A CA 1
ATOM 865 C C . SER A 1 112 ? 0.22 0.212 3.684 1 94.38 112 SER A C 1
ATOM 867 O O . SER A 1 112 ? 1.072 -0.155 4.496 1 94.38 112 SER A O 1
ATOM 869 N N . HIS A 1 113 ? 0.414 0.139 2.4 1 95.88 113 HIS A N 1
ATOM 870 C CA . HIS A 1 113 ? 1.535 -0.646 1.896 1 95.88 113 HIS A CA 1
ATOM 871 C C . HIS A 1 113 ? 2.35 0.148 0.879 1 95.88 113 HIS A C 1
ATOM 873 O O . HIS A 1 113 ? 1.786 0.877 0.06 1 95.88 113 HIS A O 1
ATOM 879 N N . ARG A 1 114 ? 3.615 -0.043 0.979 1 95.25 114 ARG A N 1
ATOM 880 C CA . ARG A 1 114 ? 4.512 0.257 -0.132 1 95.25 114 ARG A CA 1
ATOM 881 C C . ARG A 1 114 ? 4.785 -0.988 -0.969 1 95.25 114 ARG A C 1
ATOM 883 O O . ARG A 1 114 ? 4.652 -2.111 -0.48 1 95.25 114 ARG A O 1
ATOM 890 N N . VAL A 1 115 ? 5.082 -0.784 -2.18 1 96.5 115 VAL A N 1
ATOM 891 C CA . VAL A 1 115 ? 5.414 -1.896 -3.062 1 96.5 115 VAL A CA 1
ATOM 892 C C . VAL A 1 115 ? 6.789 -1.668 -3.688 1 96.5 115 VAL A C 1
ATOM 894 O O . VAL A 1 115 ? 7.102 -0.559 -4.125 1 96.5 115 VAL A O 1
ATOM 897 N N . ALA A 1 116 ? 7.598 -2.678 -3.582 1 96 116 ALA A N 1
ATOM 898 C CA . ALA A 1 116 ? 8.922 -2.658 -4.203 1 96 116 ALA A CA 1
ATOM 899 C C . ALA A 1 116 ? 9.125 -3.879 -5.094 1 96 116 ALA A C 1
ATOM 901 O O . ALA A 1 116 ? 8.398 -4.871 -4.973 1 96 116 ALA A O 1
ATOM 902 N N . VAL A 1 117 ? 10.117 -3.717 -5.977 1 96.94 117 VAL A N 1
ATOM 903 C CA . VAL A 1 117 ? 10.406 -4.816 -6.891 1 96.94 117 VAL A CA 1
ATOM 904 C C . VAL A 1 117 ? 11.906 -5.117 -6.879 1 96.94 117 VAL A C 1
ATOM 906 O O . VAL A 1 117 ? 12.727 -4.227 -6.637 1 96.94 117 VAL A O 1
ATOM 909 N N . GLY A 1 118 ? 12.203 -6.305 -7.031 1 95.56 118 GLY A N 1
ATOM 910 C CA . GLY A 1 118 ? 13.516 -6.793 -7.402 1 95.56 118 GLY A CA 1
ATOM 911 C C . GLY A 1 118 ? 13.531 -7.523 -8.734 1 95.56 118 GLY A C 1
ATOM 912 O O . GLY A 1 118 ? 12.617 -8.289 -9.031 1 95.56 118 GLY A O 1
ATOM 913 N N . ALA A 1 119 ? 14.531 -7.223 -9.484 1 96.62 119 ALA A N 1
ATOM 914 C CA . ALA A 1 119 ? 14.57 -7.773 -10.836 1 96.62 119 ALA A CA 1
ATOM 915 C C . ALA A 1 119 ? 15.648 -8.844 -10.969 1 96.62 119 ALA A C 1
ATOM 917 O O . ALA A 1 119 ? 16.828 -8.578 -10.719 1 96.62 119 ALA A O 1
ATOM 918 N N . PHE A 1 120 ? 15.266 -9.984 -11.297 1 96.38 120 PHE A N 1
ATOM 919 C CA . PHE A 1 120 ? 16.156 -11.078 -11.672 1 96.38 120 PHE A CA 1
ATOM 920 C C . PHE A 1 120 ? 16.344 -11.125 -13.188 1 96.38 120 PHE A C 1
ATOM 922 O O . PHE A 1 120 ? 15.461 -11.57 -13.914 1 96.38 120 PHE A O 1
ATOM 929 N N . VAL A 1 121 ? 17.484 -10.672 -13.641 1 97.12 121 VAL A N 1
ATOM 930 C CA . VAL A 1 121 ? 17.797 -10.609 -15.062 1 97.12 121 VAL A CA 1
ATOM 931 C C . VAL A 1 121 ? 19 -11.516 -15.367 1 97.12 121 VAL A C 1
ATOM 933 O O . VAL A 1 121 ? 20.094 -11.289 -14.852 1 97.12 121 VAL A O 1
ATOM 936 N N . MET A 1 122 ? 18.781 -12.477 -16.141 1 95.12 122 MET A N 1
ATOM 937 C CA . MET A 1 122 ? 19.859 -13.398 -16.516 1 95.12 122 MET A CA 1
ATOM 938 C C . MET A 1 122 ? 20.031 -13.461 -18.031 1 95.12 122 MET A C 1
ATOM 940 O O . MET A 1 122 ? 19.047 -13.422 -18.766 1 95.12 122 MET A O 1
ATOM 944 N N . ASN A 1 123 ? 21.266 -13.531 -18.422 1 95.62 123 ASN A N 1
ATOM 945 C CA . ASN A 1 123 ? 21.516 -13.68 -19.844 1 95.62 123 ASN A CA 1
ATOM 946 C C . ASN A 1 123 ? 21.812 -15.133 -20.219 1 95.62 123 ASN A C 1
ATOM 948 O O . ASN A 1 123 ? 21.75 -16.016 -19.359 1 95.62 123 ASN A O 1
ATOM 952 N N . ALA A 1 124 ? 22.109 -15.305 -21.469 1 93.44 124 ALA A N 1
ATOM 953 C CA . ALA A 1 124 ? 22.266 -16.656 -22.016 1 93.44 124 ALA A CA 1
ATOM 954 C C . ALA A 1 124 ? 23.516 -17.328 -21.453 1 93.44 124 ALA A C 1
ATOM 956 O O . ALA A 1 124 ? 23.625 -18.562 -21.469 1 93.44 124 ALA A O 1
ATOM 957 N N . ASN A 1 125 ? 24.484 -16.562 -20.984 1 94.88 125 ASN A N 1
ATOM 958 C CA . ASN A 1 125 ? 25.719 -17.094 -20.438 1 94.88 125 ASN A CA 1
ATOM 959 C C . ASN A 1 125 ? 25.578 -17.438 -18.953 1 94.88 125 ASN A C 1
ATOM 961 O O . ASN A 1 125 ? 26.578 -17.625 -18.266 1 94.88 125 ASN A O 1
ATOM 965 N N . ARG A 1 126 ? 24.344 -17.375 -18.375 1 94.5 126 ARG A N 1
ATOM 966 C CA . ARG A 1 126 ? 24.047 -17.672 -16.984 1 94.5 126 ARG A CA 1
ATOM 967 C C . ARG A 1 126 ? 24.672 -16.641 -16.062 1 94.5 126 ARG A C 1
ATOM 969 O O . ARG A 1 126 ? 25.219 -16.984 -15.008 1 94.5 126 ARG A O 1
ATOM 976 N N . GLU A 1 127 ? 24.688 -15.531 -16.562 1 96.94 127 GLU A N 1
ATOM 977 C CA . GLU A 1 127 ? 25.094 -14.398 -15.742 1 96.94 127 GLU A CA 1
ATOM 978 C C . GLU A 1 127 ? 23.891 -13.57 -15.297 1 96.94 127 GLU A C 1
ATOM 980 O O . GLU A 1 127 ? 22.953 -13.367 -16.078 1 96.94 127 GLU A O 1
ATOM 985 N N . VAL A 1 128 ? 23.969 -13.148 -14.055 1 96.88 128 VAL A N 1
ATOM 986 C CA . VAL A 1 128 ? 22.891 -12.336 -13.492 1 96.88 128 VAL A CA 1
ATOM 987 C C . VAL A 1 128 ? 23.328 -10.875 -13.43 1 96.88 128 VAL A C 1
ATOM 989 O O . VAL A 1 128 ? 24.484 -10.578 -13.102 1 96.88 128 VAL A O 1
ATOM 992 N N . LEU A 1 129 ? 22.422 -9.992 -13.758 1 97.31 129 LEU A N 1
ATOM 993 C CA . LEU A 1 129 ? 22.688 -8.562 -13.664 1 97.31 129 LEU A CA 1
ATOM 994 C C . LEU A 1 129 ? 22.641 -8.094 -12.211 1 97.31 129 LEU A C 1
ATOM 996 O O . LEU A 1 129 ? 21.625 -8.266 -11.531 1 97.31 129 LEU A O 1
ATOM 1000 N N . VAL A 1 130 ? 23.719 -7.527 -11.734 1 95.31 130 VAL A N 1
ATOM 1001 C CA . VAL A 1 130 ? 23.797 -7.137 -10.328 1 95.31 130 VAL A CA 1
ATOM 1002 C C . VAL A 1 130 ? 24.344 -5.715 -10.219 1 95.31 130 VAL A C 1
ATOM 1004 O O . VAL A 1 130 ? 24.969 -5.207 -11.156 1 95.31 130 VAL A O 1
ATOM 1007 N N . VAL A 1 131 ? 23.984 -5.082 -9.039 1 93.56 131 VAL A N 1
ATOM 1008 C CA . VAL A 1 131 ? 24.375 -3.693 -8.828 1 93.56 131 VAL A CA 1
ATOM 1009 C C . VAL A 1 131 ? 24.953 -3.531 -7.418 1 93.56 131 VAL A C 1
ATOM 1011 O O . VAL A 1 131 ? 24.734 -4.387 -6.555 1 93.56 131 VAL A O 1
ATOM 1014 N N . GLN A 1 132 ? 25.75 -2.479 -7.273 1 90 132 GLN A N 1
ATOM 1015 C CA . GLN A 1 132 ? 26.203 -1.99 -5.973 1 90 132 GLN A CA 1
ATOM 1016 C C . GLN A 1 132 ? 25.688 -0.58 -5.703 1 90 132 GLN A C 1
ATOM 1018 O O . GLN A 1 132 ? 25.75 0.288 -6.578 1 90 132 GLN A O 1
ATOM 1023 N N . GLU A 1 133 ? 25.172 -0.381 -4.574 1 78.81 133 GLU A N 1
ATOM 1024 C CA . GLU A 1 133 ? 24.578 0.919 -4.258 1 78.81 133 GLU A CA 1
ATOM 1025 C C . GLU A 1 133 ? 25.656 1.908 -3.809 1 78.81 133 GLU A C 1
ATOM 1027 O O . GLU A 1 133 ? 26.625 1.527 -3.139 1 78.81 133 GLU A O 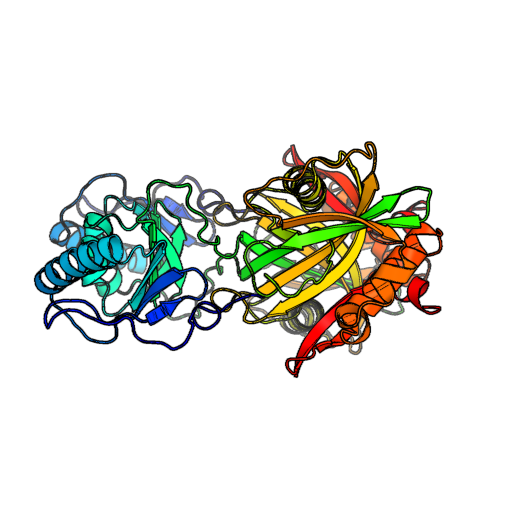1
ATOM 1032 N N . SER A 1 134 ? 25.391 3.176 -4.273 1 72.19 134 SER A N 1
ATOM 1033 C CA . SER A 1 134 ? 26.312 4.238 -3.861 1 72.19 134 SER A CA 1
ATOM 1034 C C . SER A 1 134 ? 25.953 4.762 -2.473 1 72.19 134 SER A C 1
ATOM 1036 O O . SER A 1 134 ? 26.844 5.188 -1.724 1 72.19 134 SER A O 1
ATOM 1038 N N . ASN A 1 135 ? 24.578 4.801 -2.348 1 63.69 135 ASN A N 1
ATOM 1039 C CA . ASN A 1 135 ? 24.031 5.367 -1.12 1 63.69 135 ASN A CA 1
ATOM 1040 C C . ASN A 1 135 ? 23.031 4.422 -0.465 1 63.69 135 ASN A C 1
ATOM 1042 O O . ASN A 1 135 ? 22.406 3.596 -1.143 1 63.69 135 ASN A O 1
ATOM 1046 N N . GLY A 1 136 ? 23.297 3.75 0.666 1 59.22 136 GLY A N 1
ATOM 1047 C CA . GLY A 1 136 ? 22.359 2.875 1.365 1 59.22 136 GLY A CA 1
ATOM 1048 C C . GLY A 1 136 ? 23.031 2.023 2.428 1 59.22 136 GLY A C 1
ATOM 1049 O O . GLY A 1 136 ? 24.203 2.248 2.768 1 59.22 136 GLY A O 1
ATOM 1050 N N . ARG A 1 137 ? 22.172 1.203 2.734 1 57.56 137 ARG A N 1
ATOM 1051 C CA . ARG A 1 137 ? 22.562 0.37 3.863 1 57.56 137 ARG A CA 1
ATOM 1052 C C . ARG A 1 137 ? 23.844 -0.398 3.551 1 57.56 137 ARG A C 1
ATOM 1054 O O . ARG A 1 137 ? 24.656 -0.669 4.445 1 57.56 137 ARG A O 1
ATOM 1061 N N . PHE A 1 138 ? 23.969 -0.559 2.215 1 56.12 138 PHE A N 1
ATOM 1062 C CA . PHE A 1 138 ? 25.062 -1.457 1.856 1 56.12 138 PHE A CA 1
ATOM 1063 C C . PHE A 1 138 ? 26.188 -0.691 1.182 1 56.12 138 PHE A C 1
ATOM 1065 O O . PHE A 1 138 ? 27.125 -1.295 0.652 1 56.12 138 PHE A O 1
ATOM 1072 N N . SER A 1 139 ? 26 0.566 1.265 1 62 139 SER A N 1
ATOM 1073 C CA . SER A 1 139 ? 27.016 1.391 0.606 1 62 139 SER A CA 1
ATOM 1074 C C . SER A 1 139 ? 28.391 1.145 1.194 1 62 139 SER A C 1
ATOM 1076 O O . SER A 1 139 ? 28.562 1.075 2.414 1 62 139 SER A O 1
ATOM 1078 N N . GLY A 1 140 ? 29.234 0.849 0.245 1 65.88 140 GLY A N 1
ATOM 1079 C CA . GLY A 1 140 ? 30.625 0.707 0.633 1 65.88 140 GLY A CA 1
ATOM 1080 C C . GLY A 1 140 ? 30.984 -0.697 1.085 1 65.88 140 GLY A C 1
ATOM 1081 O O . GLY A 1 140 ? 32.156 -0.987 1.375 1 65.88 140 GLY A O 1
ATOM 1082 N N . GLN A 1 141 ? 30.016 -1.561 1.132 1 71.88 141 GLN A N 1
ATOM 1083 C CA . GLN A 1 141 ? 30.297 -2.898 1.647 1 71.88 141 GLN A CA 1
ATOM 1084 C C . GLN A 1 141 ? 30.672 -3.852 0.52 1 71.88 141 GLN A C 1
ATOM 1086 O O . GLN A 1 141 ? 31.062 -4.996 0.773 1 71.88 141 GLN A O 1
ATOM 1091 N N . GLY A 1 142 ? 30.531 -3.373 -0.692 1 78.94 142 GLY A N 1
ATOM 1092 C CA . GLY A 1 142 ? 30.922 -4.176 -1.84 1 78.94 142 GLY A CA 1
ATOM 1093 C C . GLY A 1 142 ? 29.953 -5.312 -2.129 1 78.94 142 GLY A C 1
ATOM 1094 O O . GLY A 1 142 ? 30.344 -6.32 -2.729 1 78.94 142 GLY A O 1
ATOM 1095 N N . ILE A 1 143 ? 28.828 -5.215 -1.654 1 86.25 143 ILE A N 1
ATOM 1096 C CA . ILE A 1 143 ? 27.828 -6.266 -1.839 1 86.25 143 ILE A CA 1
ATOM 1097 C C . ILE A 1 143 ? 27.094 -6.051 -3.158 1 86.25 143 ILE A C 1
ATOM 1099 O O . ILE A 1 143 ? 26.641 -4.941 -3.451 1 86.25 143 ILE A O 1
ATOM 1103 N N . TRP A 1 144 ? 27.094 -7.156 -3.949 1 91 144 TRP A N 1
ATOM 1104 C CA . TRP A 1 144 ? 26.312 -7.141 -5.184 1 91 144 TRP A CA 1
ATOM 1105 C C . TRP A 1 144 ? 24.906 -7.652 -4.945 1 91 144 TRP A C 1
ATOM 1107 O O . TRP A 1 144 ? 24.703 -8.703 -4.332 1 91 144 TRP A O 1
ATOM 1117 N N . LYS A 1 145 ? 23.969 -6.91 -5.402 1 91.44 145 LYS A N 1
ATOM 1118 C CA . LYS A 1 145 ? 22.578 -7.293 -5.234 1 91.44 145 LYS A CA 1
ATOM 1119 C C . LYS A 1 145 ? 21.797 -7.145 -6.543 1 91.44 145 LYS A C 1
ATOM 1121 O O . LYS A 1 145 ? 22.312 -6.578 -7.512 1 91.44 145 LYS A O 1
ATOM 1126 N N . LEU A 1 146 ? 20.625 -7.668 -6.547 1 93.25 146 LEU A N 1
ATOM 1127 C CA . LEU A 1 146 ? 19.75 -7.484 -7.699 1 93.25 146 LEU A CA 1
ATOM 1128 C C . LEU A 1 146 ? 19.281 -6.035 -7.805 1 93.25 146 LEU A C 1
ATOM 1130 O O . LEU A 1 146 ? 19.172 -5.34 -6.793 1 93.25 146 LEU A O 1
ATOM 1134 N N . PRO A 1 147 ? 19.094 -5.57 -9.039 1 94.31 147 PRO A N 1
ATOM 1135 C CA . PRO A 1 147 ? 18.453 -4.262 -9.148 1 94.31 147 PRO A CA 1
ATOM 1136 C C . PRO A 1 147 ? 17.094 -4.215 -8.445 1 94.31 147 PRO A C 1
ATOM 1138 O O . PRO A 1 147 ? 16.266 -5.102 -8.641 1 94.31 147 PRO A O 1
ATOM 1141 N N . THR A 1 148 ? 16.891 -3.246 -7.633 1 93.5 148 THR A N 1
ATOM 1142 C CA . THR A 1 148 ? 15.641 -3.088 -6.887 1 93.5 148 THR A CA 1
ATOM 1143 C C . THR A 1 148 ? 15.133 -1.651 -6.973 1 93.5 148 THR A C 1
ATOM 1145 O O . THR A 1 148 ? 15.867 -0.756 -7.402 1 93.5 148 THR A O 1
ATOM 1148 N N . GLY A 1 149 ? 13.867 -1.461 -6.617 1 93.12 149 GLY A N 1
ATOM 1149 C CA . GLY A 1 149 ? 13.289 -0.125 -6.566 1 93.12 149 GLY A CA 1
ATOM 1150 C C . GLY A 1 149 ? 11.836 -0.116 -6.141 1 93.12 149 GLY A C 1
ATOM 1151 O O . GLY A 1 149 ? 11.188 -1.163 -6.109 1 93.12 149 GLY A O 1
ATOM 1152 N N . GLY A 1 150 ? 11.453 1.061 -5.906 1 93.88 150 GLY A N 1
ATOM 1153 C CA . GLY A 1 150 ? 10.062 1.223 -5.508 1 93.88 150 GLY A CA 1
ATOM 1154 C C . GLY A 1 150 ? 9.109 1.318 -6.688 1 93.88 150 GLY A C 1
ATOM 1155 O O . GLY A 1 150 ? 9.508 1.743 -7.777 1 93.88 150 GLY A O 1
ATOM 1156 N N . VAL A 1 151 ? 7.898 0.867 -6.422 1 96.06 151 VAL A N 1
ATOM 1157 C CA . VAL A 1 151 ? 6.816 1.052 -7.387 1 96.06 151 VAL A CA 1
ATOM 1158 C C . VAL A 1 151 ? 6.105 2.375 -7.117 1 96.06 151 VAL A C 1
ATOM 1160 O O . VAL A 1 151 ? 5.672 2.635 -5.992 1 96.06 151 VAL A O 1
ATOM 1163 N N . ASP A 1 152 ? 6.008 3.203 -8.117 1 92.44 152 ASP A N 1
ATOM 1164 C CA . ASP A 1 152 ? 5.344 4.496 -7.961 1 92.44 152 ASP A CA 1
ATOM 1165 C C . ASP A 1 152 ? 3.826 4.332 -7.914 1 92.44 152 ASP A C 1
ATOM 1167 O O . ASP A 1 152 ? 3.285 3.354 -8.43 1 92.44 152 ASP A O 1
ATOM 1171 N N . GLU A 1 153 ? 3.221 5.297 -7.262 1 90.56 153 GLU A N 1
ATOM 1172 C CA . GLU A 1 153 ? 1.763 5.344 -7.309 1 90.56 153 GLU A CA 1
ATOM 1173 C C . GLU A 1 153 ? 1.255 5.336 -8.75 1 90.56 153 GLU A C 1
ATOM 1175 O O . GLU A 1 153 ? 1.744 6.094 -9.586 1 90.56 153 GLU A O 1
ATOM 1180 N N . GLY A 1 154 ? 0.253 4.426 -9.039 1 92.25 154 GLY A N 1
ATOM 1181 C CA . GLY A 1 154 ? -0.326 4.355 -10.375 1 92.25 154 GLY A CA 1
ATOM 1182 C C . GLY A 1 154 ? 0.492 3.512 -11.336 1 92.25 154 GLY A C 1
ATOM 1183 O O . GLY A 1 154 ? 0.118 3.348 -12.5 1 92.25 154 GLY A O 1
ATOM 1184 N N . GLU A 1 155 ? 1.597 2.982 -10.914 1 94.69 155 GLU A N 1
ATOM 1185 C CA . GLU A 1 155 ? 2.479 2.176 -11.758 1 94.69 155 GLU A CA 1
ATOM 1186 C C . GLU A 1 155 ? 2.246 0.686 -11.523 1 94.69 155 GLU A C 1
ATOM 1188 O O . GLU A 1 155 ? 2.055 0.249 -10.391 1 94.69 155 GLU A O 1
ATOM 1193 N N . ASP A 1 156 ? 2.309 -0.071 -12.578 1 95.69 156 ASP A N 1
ATOM 1194 C CA . ASP A 1 156 ? 2.182 -1.521 -12.461 1 95.69 156 ASP A CA 1
ATOM 1195 C C . ASP A 1 156 ? 3.512 -2.16 -12.07 1 95.69 156 ASP A C 1
ATOM 1197 O O . ASP A 1 156 ? 4.578 -1.662 -12.438 1 95.69 156 ASP A O 1
ATOM 1201 N N . ILE A 1 157 ? 3.436 -3.287 -11.406 1 97.38 157 ILE A N 1
ATOM 1202 C CA . ILE A 1 157 ? 4.605 -4.02 -10.93 1 97.38 157 ILE A CA 1
ATOM 1203 C C . ILE A 1 157 ? 5.508 -4.375 -12.109 1 97.38 157 ILE A C 1
ATOM 1205 O O . ILE A 1 157 ? 6.727 -4.184 -12.047 1 97.38 157 ILE A O 1
ATOM 1209 N N . CYS A 1 158 ? 4.93 -4.867 -13.18 1 97.19 158 CYS A N 1
ATOM 1210 C CA . CYS A 1 158 ? 5.707 -5.273 -14.344 1 97.19 158 CYS A CA 1
ATOM 1211 C C . CYS A 1 158 ? 6.414 -4.078 -14.969 1 97.19 158 CYS A C 1
ATOM 1213 O O . CYS A 1 158 ? 7.57 -4.176 -15.375 1 97.19 158 CYS A O 1
ATOM 1215 N N . THR A 1 159 ? 5.742 -2.934 -15.031 1 97 159 THR A N 1
ATOM 1216 C CA . THR A 1 159 ? 6.316 -1.714 -15.594 1 97 159 THR A CA 1
ATOM 1217 C C . THR A 1 159 ? 7.438 -1.185 -14.703 1 97 159 THR A C 1
ATOM 1219 O O . THR A 1 159 ? 8.477 -0.75 -15.195 1 97 159 THR A O 1
ATOM 1222 N N . ALA A 1 160 ? 7.227 -1.219 -13.445 1 97.56 160 ALA A N 1
ATOM 1223 C CA . ALA A 1 160 ? 8.219 -0.74 -12.484 1 97.56 160 ALA A CA 1
ATOM 1224 C C . ALA A 1 160 ? 9.5 -1.556 -12.57 1 97.56 160 ALA A C 1
ATOM 1226 O O . ALA A 1 160 ? 10.602 -1 -12.516 1 97.56 160 ALA A O 1
ATOM 1227 N N . ALA A 1 161 ? 9.375 -2.863 -12.68 1 97.81 161 ALA A N 1
ATOM 1228 C CA . ALA A 1 161 ? 10.547 -3.738 -12.758 1 97.81 161 ALA A CA 1
ATOM 1229 C C . ALA A 1 161 ? 11.414 -3.387 -13.961 1 97.81 161 ALA A C 1
ATOM 1231 O O . ALA A 1 161 ? 12.633 -3.246 -13.828 1 97.81 161 ALA A O 1
ATOM 1232 N N . VAL A 1 162 ? 10.766 -3.217 -15.047 1 98.25 162 VAL A N 1
ATOM 1233 C CA . VAL A 1 162 ? 11.477 -2.889 -16.281 1 98.25 162 VAL A CA 1
ATOM 1234 C C . VAL A 1 162 ? 12.109 -1.504 -16.156 1 98.25 162 VAL A C 1
ATOM 1236 O O . VAL A 1 162 ? 13.273 -1.311 -16.516 1 98.25 162 VAL A O 1
ATOM 1239 N N . ARG A 1 163 ? 11.352 -0.554 -15.633 1 97.5 163 ARG A N 1
ATOM 1240 C CA . ARG A 1 163 ? 11.828 0.817 -15.484 1 97.5 163 ARG A CA 1
ATOM 1241 C C . ARG A 1 163 ? 13.047 0.875 -14.57 1 97.5 163 ARG A C 1
ATOM 1243 O O . ARG A 1 163 ? 14.039 1.531 -14.891 1 97.5 163 ARG A O 1
ATOM 1250 N N . GLU A 1 164 ? 13.008 0.225 -13.438 1 95.5 164 GLU A N 1
ATOM 1251 C CA . GLU A 1 164 ? 14.086 0.271 -12.453 1 95.5 164 GLU A CA 1
ATOM 1252 C C . GLU A 1 164 ? 15.383 -0.297 -13.031 1 95.5 164 GLU A C 1
ATOM 1254 O O . GLU A 1 164 ? 16.469 0.236 -12.781 1 95.5 164 GLU A O 1
ATOM 1259 N N . VAL A 1 165 ? 15.32 -1.401 -13.773 1 96.94 165 VAL A N 1
ATOM 1260 C CA . VAL A 1 165 ? 16.5 -1.989 -14.391 1 96.94 165 VAL A CA 1
ATOM 1261 C C . VAL A 1 165 ? 17.109 -1.01 -15.398 1 96.94 165 VAL A C 1
ATOM 1263 O O . VAL A 1 165 ? 18.312 -0.8 -15.422 1 96.94 165 VAL A O 1
ATOM 1266 N N . LYS A 1 166 ? 16.234 -0.407 -16.188 1 97 166 LYS A N 1
ATOM 1267 C CA . LYS A 1 166 ? 16.688 0.564 -17.188 1 97 166 LYS A CA 1
ATOM 1268 C C . LYS A 1 166 ? 17.359 1.762 -16.516 1 97 166 LYS A C 1
ATOM 1270 O O . LYS A 1 166 ? 18.438 2.195 -16.922 1 97 166 LYS A O 1
ATOM 1275 N N . GLU A 1 167 ? 16.734 2.281 -15.484 1 93.75 167 GLU A N 1
ATOM 1276 C CA . GLU A 1 167 ? 17.25 3.447 -14.781 1 93.75 167 GLU A CA 1
ATOM 1277 C C . GLU A 1 167 ? 18.609 3.148 -14.141 1 93.75 167 GLU A C 1
ATOM 1279 O O . GLU A 1 167 ? 19.531 3.961 -14.227 1 93.75 167 GLU A O 1
ATOM 1284 N N . GLU A 1 168 ? 18.75 1.978 -13.547 1 93.06 168 GLU A N 1
ATOM 1285 C CA . GLU A 1 168 ? 19.938 1.679 -12.758 1 93.06 168 GLU A CA 1
ATOM 1286 C C . GLU A 1 168 ? 21.078 1.159 -13.641 1 93.06 168 GLU A C 1
ATOM 1288 O O . GLU A 1 168 ? 22.25 1.352 -13.32 1 93.06 168 GLU A O 1
ATOM 1293 N N . THR A 1 169 ? 20.766 0.476 -14.758 1 95.44 169 THR A N 1
ATOM 1294 C CA . THR A 1 169 ? 21.812 -0.256 -15.461 1 95.44 169 THR A CA 1
ATOM 1295 C C . THR A 1 169 ? 21.812 0.096 -16.938 1 95.44 169 THR A C 1
ATOM 1297 O O . THR A 1 169 ? 22.75 -0.245 -17.672 1 95.44 169 THR A O 1
ATOM 1300 N N . GLY A 1 170 ? 20.766 0.749 -17.438 1 95.88 170 GLY A N 1
ATOM 1301 C CA . GLY A 1 170 ? 20.641 1.077 -18.859 1 95.88 170 GLY A CA 1
ATOM 1302 C C . GLY A 1 170 ? 20.188 -0.098 -19.703 1 95.88 170 GLY A C 1
ATOM 1303 O O . GLY A 1 170 ? 19.984 0.041 -20.906 1 95.88 170 GLY A O 1
ATOM 1304 N N . ILE A 1 171 ? 19.953 -1.231 -19.172 1 97.25 171 ILE A N 1
ATOM 1305 C CA . ILE A 1 171 ? 19.641 -2.447 -19.906 1 97.25 171 ILE A CA 1
ATOM 1306 C C . ILE A 1 171 ? 18.141 -2.477 -20.234 1 97.25 171 ILE A C 1
ATOM 1308 O O . ILE A 1 171 ? 17.312 -2.238 -19.359 1 97.25 171 ILE A O 1
ATOM 1312 N N . ASP A 1 172 ? 17.828 -2.732 -21.469 1 97.81 172 ASP A N 1
ATOM 1313 C CA . ASP A 1 172 ? 16.453 -2.961 -21.891 1 97.81 172 ASP A CA 1
ATOM 1314 C C . ASP A 1 172 ? 16.016 -4.391 -21.578 1 97.81 172 ASP A C 1
ATOM 1316 O O . ASP A 1 172 ? 16.734 -5.344 -21.875 1 97.81 172 ASP A O 1
ATOM 1320 N N . THR A 1 173 ? 14.859 -4.48 -20.922 1 98.31 173 THR A N 1
ATOM 1321 C CA . THR A 1 173 ? 14.359 -5.805 -20.562 1 98.31 173 THR A CA 1
ATOM 1322 C C . THR A 1 173 ? 12.883 -5.93 -20.891 1 98.31 173 THR A C 1
ATOM 1324 O O . THR A 1 173 ? 12.219 -4.938 -21.188 1 98.31 173 THR A O 1
ATOM 1327 N N . LYS A 1 174 ? 12.461 -7.16 -20.938 1 97.88 174 LYS A N 1
ATOM 1328 C CA . LYS A 1 174 ? 11.039 -7.496 -21.016 1 97.88 174 LYS A CA 1
ATOM 1329 C C . LYS A 1 174 ? 10.594 -8.273 -19.781 1 97.88 174 LYS A C 1
ATOM 1331 O O . LYS A 1 174 ? 11.289 -9.188 -19.328 1 97.88 174 LYS A O 1
ATOM 1336 N N . PHE A 1 175 ? 9.445 -7.879 -19.266 1 97.5 175 PHE A N 1
ATOM 1337 C CA . PHE A 1 175 ? 8.891 -8.562 -18.109 1 97.5 175 PHE A CA 1
ATOM 1338 C C . PHE A 1 175 ? 8.461 -9.977 -18.469 1 97.5 175 PHE A C 1
ATOM 1340 O O . PHE A 1 175 ? 7.832 -10.195 -19.5 1 97.5 175 PHE A O 1
ATOM 1347 N N . VAL A 1 176 ? 8.766 -10.992 -17.578 1 96.25 176 VAL A N 1
ATOM 1348 C CA . VAL A 1 176 ? 8.375 -12.375 -17.797 1 96.25 176 VAL A CA 1
ATOM 1349 C C . VAL A 1 176 ? 7.336 -12.797 -16.766 1 96.25 176 VAL A C 1
ATOM 1351 O O . VAL A 1 176 ? 6.164 -12.984 -17.094 1 96.25 176 VAL A O 1
ATOM 1354 N N . GLU A 1 177 ? 7.793 -12.836 -15.469 1 96.88 177 GLU A N 1
ATOM 1355 C CA . GLU A 1 177 ? 6.891 -13.297 -14.414 1 96.88 177 GLU A CA 1
ATOM 1356 C C . GLU A 1 177 ? 7.289 -12.727 -13.055 1 96.88 177 GLU A C 1
ATOM 1358 O O . GLU A 1 177 ? 8.438 -12.312 -12.859 1 96.88 177 GLU A O 1
ATOM 1363 N N . VAL A 1 178 ? 6.27 -12.656 -12.148 1 97.38 178 VAL A N 1
ATOM 1364 C CA . VAL A 1 178 ? 6.578 -12.594 -10.719 1 97.38 178 VAL A CA 1
ATOM 1365 C C . VAL A 1 178 ? 6.91 -13.992 -10.195 1 97.38 178 VAL A C 1
ATOM 1367 O O . VAL A 1 178 ? 6.07 -14.898 -10.258 1 97.38 178 VAL A O 1
ATOM 1370 N N . ILE A 1 179 ? 8.062 -14.18 -9.664 1 95.62 179 ILE A N 1
ATOM 1371 C CA . ILE A 1 179 ? 8.453 -15.531 -9.289 1 95.62 179 ILE A CA 1
ATOM 1372 C C . ILE A 1 179 ? 8.172 -15.766 -7.809 1 95.62 179 ILE A C 1
ATOM 1374 O O . ILE A 1 179 ? 7.969 -16.906 -7.379 1 95.62 179 ILE A O 1
ATOM 1378 N N . ALA A 1 180 ? 8.188 -14.703 -7.07 1 95.19 180 ALA A N 1
ATOM 1379 C CA . ALA A 1 180 ? 7.902 -14.75 -5.637 1 95.19 180 ALA A CA 1
ATOM 1380 C C . ALA A 1 180 ? 7.703 -13.344 -5.078 1 95.19 180 ALA A C 1
ATOM 1382 O O . ALA A 1 180 ? 8.008 -12.352 -5.742 1 95.19 180 ALA A O 1
ATOM 1383 N N . PHE A 1 181 ? 7.121 -13.266 -3.875 1 95.19 181 PHE A N 1
ATOM 1384 C CA . PHE A 1 181 ? 7.102 -11.984 -3.178 1 95.19 181 PHE A CA 1
ATOM 1385 C C . PHE A 1 181 ? 7.117 -12.195 -1.667 1 95.19 181 PHE A C 1
ATOM 1387 O O . PHE A 1 181 ? 6.824 -13.289 -1.182 1 95.19 181 PHE A O 1
ATOM 1394 N N . LYS A 1 182 ? 7.52 -11.164 -1.004 1 92.75 182 LYS A N 1
ATOM 1395 C CA . LYS A 1 182 ? 7.633 -11.195 0.452 1 92.75 182 LYS A CA 1
ATOM 1396 C C . LYS A 1 182 ? 6.922 -10 1.082 1 92.75 182 LYS A C 1
ATOM 1398 O O . LYS A 1 182 ? 6.82 -8.938 0.468 1 92.75 182 LYS A O 1
ATOM 1403 N N . GLU A 1 183 ? 6.398 -10.266 2.293 1 92.75 183 GLU A N 1
ATOM 1404 C CA . GLU A 1 183 ? 5.777 -9.203 3.076 1 92.75 183 GLU A CA 1
ATOM 1405 C C . GLU A 1 183 ? 6.656 -8.797 4.254 1 92.75 183 GLU A C 1
ATOM 1407 O O . GLU A 1 183 ? 7.27 -9.648 4.902 1 92.75 183 GLU A O 1
ATOM 1412 N N . ARG A 1 184 ? 6.793 -7.551 4.383 1 89.19 184 ARG A N 1
ATOM 1413 C CA . ARG A 1 184 ? 7.457 -6.988 5.555 1 89.19 184 ARG A CA 1
ATOM 1414 C C . ARG A 1 184 ? 6.594 -5.922 6.219 1 89.19 184 ARG A C 1
ATOM 1416 O O . ARG A 1 184 ? 5.898 -5.164 5.535 1 89.19 184 ARG A O 1
ATOM 1423 N N . HIS A 1 185 ? 6.68 -5.93 7.582 1 90.44 185 HIS A N 1
ATOM 1424 C CA . HIS A 1 185 ? 5.863 -4.969 8.312 1 90.44 185 HIS A CA 1
ATOM 1425 C C . HIS A 1 185 ? 6.73 -4.027 9.141 1 90.44 185 HIS A C 1
ATOM 1427 O O . HIS A 1 185 ? 7.895 -4.328 9.414 1 90.44 185 HIS A O 1
ATOM 1433 N N . LYS A 1 186 ? 6.125 -2.863 9.516 1 84.12 186 LYS A N 1
ATOM 1434 C CA . LYS A 1 186 ? 6.77 -1.843 10.336 1 84.12 186 LYS A CA 1
ATOM 1435 C C . LYS A 1 186 ? 8.047 -1.335 9.68 1 84.12 186 LYS A C 1
ATOM 1437 O O . LYS A 1 186 ? 9.094 -1.259 10.32 1 84.12 186 LYS A O 1
ATOM 1442 N N . SER A 1 187 ? 7.895 -1.179 8.359 1 79.06 187 SER A N 1
ATOM 1443 C CA . SER A 1 187 ? 9.008 -0.592 7.621 1 79.06 187 SER A CA 1
ATOM 1444 C C . SER A 1 187 ? 8.969 0.931 7.688 1 79.06 187 SER A C 1
ATOM 1446 O O . SER A 1 187 ? 8.914 1.509 8.773 1 79.06 187 SER A O 1
ATOM 1448 N N . PHE A 1 188 ? 8.898 1.613 6.547 1 76.69 188 PHE A N 1
ATOM 1449 C CA . PHE A 1 188 ? 8.859 3.07 6.512 1 76.69 188 PHE A CA 1
ATOM 1450 C C . PHE A 1 188 ? 7.555 3.596 7.094 1 76.69 188 PHE A C 1
ATOM 1452 O O . PHE A 1 188 ? 6.473 3.25 6.613 1 76.69 188 PHE A O 1
ATOM 1459 N N . PHE A 1 189 ? 7.617 4.402 8.289 1 84.38 189 PHE A N 1
ATOM 1460 C CA . PHE A 1 189 ? 6.48 5.066 8.914 1 84.38 189 PHE A CA 1
ATOM 1461 C C . PHE A 1 189 ? 5.465 4.047 9.414 1 84.38 189 PHE A C 1
ATOM 1463 O O . PHE A 1 189 ? 4.258 4.262 9.312 1 84.38 189 PHE A O 1
ATOM 1470 N N . ARG A 1 190 ? 5.895 2.84 9.719 1 85.06 190 ARG A N 1
ATOM 1471 C CA . ARG A 1 190 ? 5.102 1.761 10.297 1 85.06 190 ARG A CA 1
ATOM 1472 C C . ARG A 1 190 ? 4.25 1.074 9.234 1 85.06 190 ARG A C 1
ATOM 1474 O O . ARG A 1 190 ? 3.359 0.287 9.555 1 85.06 190 ARG A O 1
ATOM 1481 N N . LYS A 1 191 ? 4.52 1.413 8.039 1 92.62 191 LYS A N 1
ATOM 1482 C CA . LYS A 1 191 ? 3.744 0.844 6.945 1 92.62 191 LYS A CA 1
ATOM 1483 C C . LYS A 1 191 ? 4.289 -0.523 6.539 1 92.62 191 LYS A C 1
ATOM 1485 O O . LYS A 1 191 ? 5.406 -0.886 6.906 1 92.62 191 LYS A O 1
ATOM 1490 N N . SER A 1 192 ? 3.482 -1.29 5.883 1 94.25 192 SER A N 1
ATOM 1491 C CA . SER A 1 192 ? 3.883 -2.588 5.348 1 94.25 192 SER A CA 1
ATOM 1492 C C . SER A 1 192 ? 4.492 -2.449 3.957 1 94.25 192 SER A C 1
ATOM 1494 O O . SER A 1 192 ? 4.305 -1.43 3.291 1 94.25 192 SER A O 1
ATOM 1496 N N . GLU A 1 193 ? 5.289 -3.469 3.613 1 93.62 193 GLU A N 1
ATOM 1497 C CA . GLU A 1 193 ? 5.895 -3.498 2.285 1 93.62 193 GLU A CA 1
ATOM 1498 C C . GLU A 1 193 ? 5.707 -4.859 1.623 1 93.62 193 GLU A C 1
ATOM 1500 O O . GLU A 1 193 ? 5.84 -5.898 2.275 1 93.62 193 GLU A O 1
ATOM 1505 N N . LEU A 1 194 ? 5.293 -4.816 0.403 1 95.94 194 LEU A N 1
ATOM 1506 C CA . LEU A 1 194 ? 5.336 -5.988 -0.468 1 95.94 194 LEU A CA 1
ATOM 1507 C C . LEU A 1 194 ? 6.5 -5.891 -1.45 1 95.94 194 LEU A C 1
ATOM 1509 O O . LEU A 1 194 ? 6.605 -4.918 -2.199 1 95.94 194 LEU A O 1
ATOM 1513 N N . PHE A 1 195 ? 7.371 -6.84 -1.32 1 94.56 195 PHE A N 1
ATOM 1514 C CA . PHE A 1 195 ? 8.547 -6.891 -2.186 1 94.56 195 PHE A CA 1
ATOM 1515 C C . PHE A 1 195 ? 8.406 -8.008 -3.213 1 94.56 195 PHE A C 1
ATOM 1517 O O . PHE A 1 195 ? 8.516 -9.188 -2.871 1 94.56 195 PHE A O 1
ATOM 1524 N N . PHE A 1 196 ? 8.234 -7.676 -4.531 1 96.69 196 PHE A N 1
ATOM 1525 C CA . PHE A 1 196 ? 8.023 -8.641 -5.605 1 96.69 196 PHE A CA 1
ATOM 1526 C C . PHE A 1 196 ? 9.328 -8.914 -6.344 1 96.69 196 PHE A C 1
ATOM 1528 O O . PHE A 1 196 ? 10.008 -7.984 -6.785 1 96.69 196 PHE A O 1
ATOM 1535 N N . ILE A 1 197 ? 9.688 -10.156 -6.469 1 96.06 197 ILE A N 1
ATOM 1536 C CA . ILE A 1 197 ? 10.812 -10.555 -7.301 1 96.06 197 ILE A CA 1
ATOM 1537 C C . ILE A 1 197 ? 10.32 -10.914 -8.703 1 96.06 197 ILE A C 1
ATOM 1539 O O . ILE A 1 197 ? 9.492 -11.82 -8.859 1 96.06 197 ILE A O 1
ATOM 1543 N N . CYS A 1 198 ? 10.859 -10.242 -9.656 1 97.44 198 CYS A N 1
ATOM 1544 C CA . CYS A 1 198 ? 10.398 -10.383 -11.031 1 97.44 198 CYS A CA 1
ATOM 1545 C C . CYS A 1 198 ? 11.492 -10.945 -11.93 1 97.44 198 CYS A C 1
ATOM 1547 O O . CYS A 1 198 ? 12.641 -10.5 -11.867 1 97.44 198 CYS A O 1
ATOM 1549 N N . MET A 1 199 ? 11.141 -11.891 -12.711 1 97.06 199 MET A N 1
ATOM 1550 C CA . MET A 1 199 ? 12.023 -12.367 -13.781 1 97.06 199 MET A CA 1
ATOM 1551 C C . MET A 1 199 ? 11.875 -11.492 -15.023 1 97.06 199 MET A C 1
ATOM 1553 O O . MET A 1 199 ? 10.766 -11.25 -15.492 1 97.06 199 MET A O 1
ATOM 1557 N N . LEU A 1 200 ? 12.992 -10.977 -15.461 1 97.69 200 LEU A N 1
ATOM 1558 C CA . LEU A 1 200 ? 13.016 -10.203 -16.688 1 97.69 200 LEU A CA 1
ATOM 1559 C C . LEU A 1 200 ? 13.969 -10.828 -17.703 1 97.69 200 LEU A C 1
ATOM 1561 O O . LEU A 1 200 ? 14.977 -11.438 -17.328 1 97.69 200 LEU A O 1
ATOM 1565 N N . GLN A 1 201 ? 13.617 -10.641 -18.953 1 97.31 201 GLN A N 1
ATOM 1566 C CA . GLN A 1 201 ? 14.469 -11.062 -20.062 1 97.31 201 GLN A CA 1
ATOM 1567 C C . GLN A 1 201 ? 15.211 -9.867 -20.656 1 97.31 201 GLN A C 1
ATOM 1569 O O . GLN A 1 201 ? 14.594 -8.906 -21.109 1 97.31 201 GLN A O 1
ATOM 1574 N N . PRO A 1 202 ? 16.547 -9.938 -20.672 1 97.75 202 PRO A N 1
ATOM 1575 C CA . PRO A 1 202 ? 17.297 -8.82 -21.266 1 97.75 202 PRO A CA 1
ATOM 1576 C C . PRO A 1 202 ? 17.203 -8.789 -22.781 1 97.75 202 PRO A C 1
ATOM 1578 O O . PRO A 1 202 ? 17.203 -9.836 -23.438 1 97.75 202 PRO A O 1
ATOM 1581 N N . HIS A 1 203 ? 17.109 -7.562 -23.328 1 97.44 203 HIS A N 1
ATOM 1582 C CA . HIS A 1 203 ? 17.125 -7.336 -24.766 1 97.44 203 HIS A CA 1
ATOM 1583 C C . HIS A 1 203 ? 18.359 -6.555 -25.203 1 97.44 203 HIS A C 1
ATOM 1585 O O . HIS A 1 203 ? 18.609 -6.375 -26.391 1 97.44 203 HIS A O 1
ATOM 1591 N N . SER A 1 204 ? 19.062 -6.012 -24.297 1 96.31 204 SER A N 1
ATOM 1592 C CA . SER A 1 204 ? 20.375 -5.406 -24.5 1 96.31 204 SER A CA 1
ATOM 1593 C C . SER A 1 204 ? 21.359 -5.863 -23.422 1 96.31 204 SER A C 1
ATOM 1595 O O . SER A 1 204 ? 20.953 -6.43 -22.406 1 96.31 204 SER A O 1
ATOM 1597 N N . PHE A 1 205 ? 22.672 -5.594 -23.656 1 95.62 205 PHE A N 1
ATOM 1598 C CA . PHE A 1 205 ? 23.625 -6.23 -22.766 1 95.62 205 PHE A CA 1
ATOM 1599 C C . PHE A 1 205 ? 24.734 -5.266 -22.375 1 95.62 205 PHE A C 1
ATOM 1601 O O . PHE A 1 205 ? 25.547 -5.562 -21.5 1 95.62 205 PHE A O 1
ATOM 1608 N N . LYS A 1 206 ? 24.75 -4.117 -22.984 1 95.5 206 LYS A N 1
ATOM 1609 C CA . LYS A 1 206 ? 25.734 -3.104 -22.625 1 95.5 206 LYS A CA 1
ATOM 1610 C C . LYS A 1 206 ? 25.25 -2.25 -21.453 1 95.5 206 LYS A C 1
ATOM 1612 O O . LYS A 1 206 ? 24.297 -1.478 -21.594 1 95.5 206 LYS A O 1
ATOM 1617 N N . ILE A 1 207 ? 25.938 -2.314 -20.422 1 95.56 207 ILE A N 1
ATOM 1618 C CA . ILE A 1 207 ? 25.531 -1.628 -19.203 1 95.56 207 ILE A CA 1
ATOM 1619 C C . ILE A 1 207 ? 25.906 -0.148 -19.297 1 95.56 207 ILE A C 1
ATOM 1621 O O . ILE A 1 207 ? 27.016 0.198 -19.703 1 95.56 207 ILE A O 1
ATOM 1625 N N . GLN A 1 208 ? 25.047 0.667 -19 1 90.88 208 GLN A N 1
ATOM 1626 C CA . GLN A 1 208 ? 25.219 2.1 -18.797 1 90.88 208 GLN A CA 1
ATOM 1627 C C . GLN A 1 208 ? 24.625 2.541 -17.469 1 90.88 208 GLN A C 1
ATOM 1629 O O . GLN A 1 208 ? 23.422 2.848 -17.391 1 90.88 208 GLN A O 1
ATOM 1634 N N . ARG A 1 209 ? 25.469 2.639 -16.484 1 80.44 209 ARG A N 1
ATOM 1635 C CA . ARG A 1 209 ? 24.969 2.852 -15.141 1 80.44 209 ARG A CA 1
ATOM 1636 C C . ARG A 1 209 ? 24.594 4.312 -14.914 1 80.44 209 ARG A C 1
ATOM 1638 O O . ARG A 1 209 ? 25.172 5.207 -15.539 1 80.44 209 ARG A O 1
ATOM 1645 N N . GLN A 1 210 ? 23.625 4.496 -14.094 1 75.06 210 GLN A N 1
ATOM 1646 C CA . GLN A 1 210 ? 23.328 5.828 -13.578 1 75.06 210 GLN A CA 1
ATOM 1647 C C . GLN A 1 210 ? 24.234 6.16 -12.383 1 75.06 210 GLN A C 1
ATOM 1649 O O . GLN A 1 210 ? 24.016 5.656 -11.281 1 75.06 210 GLN A O 1
ATOM 1654 N N . VAL A 1 211 ? 25.031 7.07 -12.508 1 69.75 211 VAL A N 1
ATOM 1655 C CA . VAL A 1 211 ? 26.109 7.355 -11.578 1 69.75 211 VAL A CA 1
ATOM 1656 C C . VAL A 1 211 ? 25.547 7.871 -10.258 1 69.75 211 VAL A C 1
ATOM 1658 O O . VAL A 1 211 ? 26.094 7.594 -9.188 1 69.75 211 VAL A O 1
ATOM 1661 N N . SER A 1 212 ? 24.422 8.484 -10.297 1 70.94 212 SER A N 1
ATOM 1662 C CA . SER A 1 212 ? 23.906 9.117 -9.094 1 70.94 212 SER A CA 1
ATOM 1663 C C . SER A 1 212 ? 23.375 8.086 -8.109 1 70.94 212 SER A C 1
ATOM 1665 O O . SER A 1 212 ? 23.422 8.297 -6.895 1 70.94 212 SER A O 1
ATOM 1667 N N . GLU A 1 213 ? 23.047 6.859 -8.445 1 69.81 213 GLU A N 1
ATOM 1668 C CA . GLU A 1 213 ? 22.375 5.906 -7.57 1 69.81 213 GLU A CA 1
ATOM 1669 C C . GLU A 1 213 ? 23.219 4.645 -7.383 1 69.81 213 GLU A C 1
ATOM 1671 O O . GLU A 1 213 ? 23.188 4.027 -6.312 1 69.81 213 GLU A O 1
ATOM 1676 N N . ILE A 1 214 ? 23.969 4.34 -8.406 1 78.56 214 ILE A N 1
ATOM 1677 C CA . ILE A 1 214 ? 24.625 3.037 -8.43 1 78.56 214 ILE A CA 1
ATOM 1678 C C . ILE A 1 214 ? 26.141 3.225 -8.539 1 78.56 214 ILE A C 1
ATOM 1680 O O . ILE A 1 214 ? 26.625 3.971 -9.398 1 78.56 214 ILE A O 1
ATOM 1684 N N . GLU A 1 215 ? 26.812 2.594 -7.68 1 82.94 215 GLU A N 1
ATOM 1685 C CA . GLU A 1 215 ? 28.266 2.625 -7.672 1 82.94 215 GLU A CA 1
ATOM 1686 C C . GLU A 1 215 ? 28.844 1.772 -8.797 1 82.94 215 GLU A C 1
ATOM 1688 O O . GLU A 1 215 ? 29.812 2.168 -9.453 1 82.94 215 GLU A O 1
ATOM 1693 N N . ALA A 1 216 ? 28.234 0.651 -8.984 1 91.19 216 ALA A N 1
ATOM 1694 C CA . ALA A 1 216 ? 28.703 -0.275 -10.008 1 91.19 216 ALA A CA 1
ATOM 1695 C C . ALA A 1 216 ? 27.594 -1.217 -10.453 1 91.19 216 ALA A C 1
ATOM 1697 O O . ALA A 1 216 ? 26.625 -1.449 -9.711 1 91.19 216 ALA A O 1
ATOM 1698 N N . ALA A 1 217 ? 27.719 -1.671 -11.68 1 94.31 217 ALA A N 1
ATOM 1699 C CA . ALA A 1 217 ? 26.828 -2.684 -12.25 1 94.31 217 ALA A CA 1
ATOM 1700 C C . ALA A 1 217 ? 27.609 -3.662 -13.125 1 94.31 217 ALA A C 1
ATOM 1702 O O . ALA A 1 217 ? 28.578 -3.273 -13.797 1 94.31 217 ALA A O 1
ATOM 1703 N N . GLN A 1 218 ? 27.203 -4.91 -13.062 1 95.88 218 GLN A N 1
ATOM 1704 C CA . GLN A 1 218 ? 27.891 -5.883 -13.906 1 95.88 218 GLN A CA 1
ATOM 1705 C C . GLN A 1 218 ? 27.016 -7.125 -14.125 1 95.88 218 GLN A C 1
ATOM 1707 O O . GLN A 1 218 ? 26.031 -7.328 -13.414 1 95.88 218 GLN A O 1
ATOM 1712 N N . TRP A 1 219 ? 27.438 -7.82 -15.172 1 97.38 219 TRP A N 1
ATOM 1713 C CA . TRP A 1 219 ? 27 -9.203 -15.312 1 97.38 219 TRP A CA 1
ATOM 1714 C C . TRP A 1 219 ? 27.875 -10.141 -14.492 1 97.38 219 TRP A C 1
ATOM 1716 O O . TRP A 1 219 ? 29.094 -10.172 -14.672 1 97.38 219 TRP A O 1
ATOM 1726 N N . MET A 1 220 ? 27.297 -10.852 -13.602 1 96.69 220 MET A N 1
ATOM 1727 C CA . MET A 1 220 ? 28.016 -11.734 -12.695 1 96.69 220 MET A CA 1
ATOM 1728 C C . MET A 1 220 ? 27.578 -13.18 -12.875 1 96.69 220 MET A C 1
ATOM 1730 O O . MET A 1 220 ? 26.375 -13.453 -12.992 1 96.69 220 MET A O 1
ATOM 1734 N N . ALA A 1 221 ? 28.562 -14.07 -12.906 1 96.62 221 ALA A N 1
ATOM 1735 C CA . ALA A 1 221 ? 28.188 -15.477 -12.938 1 96.62 221 ALA A CA 1
ATOM 1736 C C . ALA A 1 221 ? 27.281 -15.836 -11.773 1 96.62 221 ALA A C 1
ATOM 1738 O O . ALA A 1 221 ? 27.531 -15.453 -10.633 1 96.62 221 ALA A O 1
ATOM 1739 N N . ILE A 1 222 ? 26.219 -16.578 -12.086 1 94.62 222 ILE A N 1
ATOM 1740 C CA . ILE A 1 222 ? 25.188 -16.859 -11.086 1 94.62 222 ILE A CA 1
ATOM 1741 C C . ILE A 1 222 ? 25.828 -17.594 -9.906 1 94.62 222 ILE A C 1
ATOM 1743 O O . ILE A 1 222 ? 25.438 -17.391 -8.75 1 94.62 222 ILE A O 1
ATOM 1747 N N . GLU A 1 223 ? 26.781 -18.453 -10.164 1 93.62 223 GLU A N 1
ATOM 1748 C CA . GLU A 1 223 ? 27.453 -19.188 -9.102 1 93.62 223 GLU A CA 1
ATOM 1749 C C . GLU A 1 223 ? 28.219 -18.234 -8.172 1 93.62 223 GLU A C 1
ATOM 1751 O O . GLU A 1 223 ? 28.25 -18.438 -6.957 1 93.62 223 GLU A O 1
ATOM 1756 N N . ASP A 1 224 ? 28.844 -17.25 -8.766 1 94.81 224 ASP A N 1
ATOM 1757 C CA . ASP A 1 224 ? 29.547 -16.25 -7.98 1 94.81 224 ASP A CA 1
ATOM 1758 C C . ASP A 1 224 ? 28.594 -15.43 -7.129 1 94.81 224 ASP A C 1
ATOM 1760 O O . ASP A 1 224 ? 28.891 -15.109 -5.977 1 94.81 224 ASP A O 1
ATOM 1764 N N . TYR A 1 225 ? 27.5 -15.07 -7.703 1 93.69 225 TYR A N 1
ATOM 1765 C CA . TYR A 1 225 ? 26.484 -14.312 -6.961 1 93.69 225 TYR A CA 1
ATOM 1766 C C . TYR A 1 225 ? 26 -15.102 -5.754 1 93.69 225 TYR A C 1
ATOM 1768 O O . TYR A 1 225 ? 25.938 -14.57 -4.641 1 93.69 225 TYR A O 1
ATOM 1776 N N . MET A 1 226 ? 25.75 -16.359 -5.961 1 90.69 226 MET A N 1
ATOM 1777 C CA . MET A 1 226 ? 25.219 -17.219 -4.906 1 90.69 226 MET A CA 1
ATOM 1778 C C . MET A 1 226 ? 26.266 -17.453 -3.82 1 90.69 226 MET A C 1
ATOM 1780 O O . MET A 1 226 ? 25.922 -17.719 -2.668 1 90.69 226 MET A O 1
ATOM 1784 N N . ALA A 1 227 ? 27.453 -17.328 -4.18 1 91.06 227 ALA A N 1
ATOM 1785 C CA . ALA A 1 227 ? 28.562 -17.656 -3.27 1 91.06 227 ALA A CA 1
ATOM 1786 C C . ALA A 1 227 ? 28.859 -16.469 -2.352 1 91.06 227 ALA A C 1
ATOM 1788 O O . ALA A 1 227 ? 29.594 -16.609 -1.365 1 91.06 227 ALA A O 1
ATOM 1789 N N . GLN A 1 228 ? 28.234 -15.336 -2.629 1 90.81 228 GLN A N 1
ATOM 1790 C CA . GLN A 1 228 ? 28.484 -14.18 -1.774 1 90.81 228 GLN A CA 1
ATOM 1791 C C . GLN A 1 228 ? 28.047 -14.453 -0.34 1 90.81 228 GLN A C 1
ATOM 1793 O O . GLN A 1 228 ? 26.984 -15.047 -0.115 1 90.81 228 GLN A O 1
ATOM 1798 N N . PRO A 1 229 ? 28.797 -14.023 0.551 1 85.75 229 PRO A N 1
ATOM 1799 C CA . PRO A 1 229 ? 28.422 -14.234 1.952 1 85.75 229 PRO A CA 1
ATOM 1800 C C . PRO A 1 229 ? 27.047 -13.664 2.293 1 85.75 229 PRO A C 1
ATOM 1802 O O . PRO A 1 229 ? 26.266 -14.305 3.012 1 85.75 229 PRO A O 1
ATOM 1805 N N . PHE A 1 230 ? 26.766 -12.57 1.758 1 82.5 230 PHE A N 1
ATOM 1806 C CA . PHE A 1 230 ? 25.484 -11.93 2.043 1 82.5 230 PHE A CA 1
ATOM 1807 C C . PHE A 1 230 ? 24.328 -12.82 1.597 1 82.5 230 PHE A C 1
ATOM 1809 O O . PHE A 1 230 ? 23.328 -12.945 2.309 1 82.5 230 PHE A O 1
ATOM 1816 N N . VAL A 1 231 ? 24.484 -13.367 0.441 1 84.25 231 VAL A N 1
ATOM 1817 C CA . VAL A 1 231 ? 23.438 -14.219 -0.109 1 84.25 231 VAL A CA 1
ATOM 1818 C C . VAL A 1 231 ? 23.359 -15.516 0.688 1 84.25 231 VAL A C 1
ATOM 1820 O O . VAL A 1 231 ? 22.266 -15.938 1.088 1 84.25 231 VAL A O 1
ATOM 1823 N N . ARG A 1 232 ? 24.469 -16.016 1.02 1 82.12 232 ARG A N 1
ATOM 1824 C CA . ARG A 1 232 ? 24.516 -17.297 1.721 1 82.12 232 ARG A CA 1
ATOM 1825 C C . ARG A 1 232 ? 23.984 -17.172 3.145 1 82.12 232 ARG A C 1
ATOM 1827 O O . ARG A 1 232 ? 23.359 -18.094 3.672 1 82.12 232 ARG A O 1
ATOM 1834 N N . GLU A 1 233 ? 24.219 -16.047 3.676 1 80.69 233 GLU A N 1
ATOM 1835 C CA . GLU A 1 233 ? 23.844 -15.852 5.07 1 80.69 233 GLU A CA 1
ATOM 1836 C C . GLU A 1 233 ? 22.391 -15.414 5.199 1 80.69 233 GLU A C 1
ATOM 1838 O O . GLU A 1 233 ? 21.812 -15.445 6.289 1 80.69 233 GLU A O 1
ATOM 1843 N N . ASN A 1 234 ? 21.891 -15 4.078 1 77.75 234 ASN A N 1
ATOM 1844 C CA . ASN A 1 234 ? 20.484 -14.633 4.047 1 77.75 234 ASN A CA 1
ATOM 1845 C C . ASN A 1 234 ? 19.641 -15.695 3.342 1 77.75 234 ASN A C 1
ATOM 1847 O O . ASN A 1 234 ? 19.641 -15.766 2.111 1 77.75 234 ASN A O 1
ATOM 1851 N N . GLU A 1 235 ? 18.969 -16.453 4.129 1 75 235 GLU A N 1
ATOM 1852 C CA . GLU A 1 235 ? 18.203 -17.594 3.631 1 75 235 GLU A CA 1
ATOM 1853 C C . GLU A 1 235 ? 17.219 -17.172 2.537 1 75 235 GLU A C 1
ATOM 1855 O O . GLU A 1 235 ? 17.031 -17.875 1.549 1 75 235 GLU A O 1
ATOM 1860 N N . LEU A 1 236 ? 16.688 -16.047 2.676 1 75.88 236 LEU A N 1
ATOM 1861 C CA . LEU A 1 236 ? 15.711 -15.562 1.715 1 75.88 236 LEU A CA 1
ATOM 1862 C C . LEU A 1 236 ? 16.359 -15.297 0.36 1 75.88 236 LEU A C 1
ATOM 1864 O O . LEU A 1 236 ? 15.836 -15.727 -0.674 1 75.88 236 LEU A O 1
ATOM 1868 N N . PHE A 1 237 ? 17.469 -14.68 0.413 1 79.62 237 PHE A N 1
ATOM 1869 C CA . PHE A 1 237 ? 18.125 -14.336 -0.845 1 79.62 237 PHE A CA 1
ATOM 1870 C C . PHE A 1 237 ? 18.656 -15.594 -1.535 1 79.62 237 PHE A C 1
ATOM 1872 O O . PHE A 1 237 ? 18.594 -15.695 -2.762 1 79.62 237 PHE A O 1
ATOM 1879 N N . ASP A 1 238 ? 19.109 -16.453 -0.707 1 84.12 238 ASP A N 1
ATOM 1880 C CA . ASP A 1 238 ? 19.547 -17.734 -1.252 1 84.12 238 ASP A CA 1
ATOM 1881 C C . ASP A 1 238 ? 18.391 -18.469 -1.919 1 84.12 238 ASP A C 1
ATOM 1883 O O . ASP A 1 238 ? 18.516 -18.938 -3.059 1 84.12 238 ASP A O 1
ATOM 1887 N N . PHE A 1 239 ? 17.375 -18.547 -1.248 1 84.81 239 PHE A N 1
ATOM 1888 C CA . PHE A 1 239 ? 16.203 -19.234 -1.739 1 84.81 239 PHE A CA 1
ATOM 1889 C C . PHE A 1 239 ? 15.672 -18.578 -3.006 1 84.81 239 PHE A C 1
ATOM 1891 O O . PHE A 1 239 ? 15.352 -19.25 -3.982 1 84.81 239 PHE A O 1
ATOM 1898 N N . LEU A 1 240 ? 15.672 -17.328 -3.016 1 85.19 240 LEU A N 1
ATOM 1899 C CA . LEU A 1 240 ? 15.148 -16.578 -4.156 1 85.19 240 LEU A CA 1
ATOM 1900 C C . LEU A 1 240 ? 16.031 -16.781 -5.383 1 85.19 240 LEU A C 1
ATOM 1902 O O . LEU A 1 240 ? 15.539 -16.859 -6.504 1 85.19 240 LEU A O 1
ATOM 1906 N N . THR A 1 241 ? 17.266 -16.859 -5.125 1 87.31 241 THR A N 1
ATOM 1907 C CA . THR A 1 241 ? 18.188 -17.094 -6.23 1 87.31 241 THR A CA 1
ATOM 1908 C C . THR A 1 241 ? 17.969 -18.469 -6.832 1 87.31 241 THR A C 1
ATOM 1910 O O . THR A 1 241 ? 18 -18.641 -8.055 1 87.31 241 THR A O 1
ATOM 1913 N N . LYS A 1 242 ? 17.75 -19.375 -5.996 1 90.06 242 LYS A N 1
ATOM 1914 C CA . LYS A 1 242 ? 17.484 -20.734 -6.461 1 90.06 242 LYS A CA 1
ATOM 1915 C C . LYS A 1 242 ? 16.203 -20.797 -7.27 1 90.06 242 LYS A C 1
ATOM 1917 O O . LYS A 1 242 ? 16.141 -21.484 -8.297 1 90.06 242 LYS A O 1
ATOM 1922 N N . ILE A 1 243 ? 15.25 -20.109 -6.852 1 91 243 ILE A N 1
ATOM 1923 C CA . ILE A 1 243 ? 13.992 -20.047 -7.586 1 91 243 ILE A CA 1
ATOM 1924 C C . ILE A 1 243 ? 14.219 -19.391 -8.953 1 91 243 ILE A C 1
ATOM 1926 O O . ILE A 1 243 ? 13.719 -19.875 -9.969 1 91 243 ILE A O 1
ATOM 1930 N N . GLY A 1 244 ? 14.992 -18.328 -8.906 1 90.69 244 GLY A N 1
ATOM 1931 C CA . GLY A 1 244 ? 15.312 -17.672 -10.164 1 90.69 244 GLY A CA 1
ATOM 1932 C C . GLY A 1 244 ? 16.016 -18.578 -11.148 1 90.69 244 GLY A C 1
ATOM 1933 O O . GLY A 1 244 ? 15.68 -18.594 -12.336 1 90.69 244 GLY A O 1
ATOM 1934 N N . LEU A 1 245 ? 16.922 -19.328 -10.602 1 90.25 245 LEU A N 1
ATOM 1935 C CA . LEU A 1 245 ? 17.656 -20.281 -11.422 1 90.25 245 LEU A CA 1
ATOM 1936 C C . LEU A 1 245 ? 16.719 -21.375 -11.961 1 90.25 245 LEU A C 1
ATOM 1938 O O . LEU A 1 245 ? 16.812 -21.734 -13.133 1 90.25 245 LEU A O 1
ATOM 1942 N N . SER A 1 246 ? 15.906 -21.844 -11.117 1 92.06 246 SER A N 1
ATOM 1943 C CA . SER A 1 246 ? 14.945 -22.875 -11.523 1 92.06 246 SER A CA 1
ATOM 1944 C C . SER A 1 246 ? 14.016 -22.359 -12.617 1 92.06 246 SER A C 1
ATOM 1946 O O . SER A 1 246 ? 13.719 -23.078 -13.57 1 92.06 246 SER A O 1
ATOM 1948 N N . LYS A 1 247 ? 13.586 -21.203 -12.492 1 91.06 247 LYS A N 1
ATOM 1949 C CA . LYS A 1 247 ? 12.75 -20.578 -13.508 1 91.06 247 LYS A CA 1
ATOM 1950 C C . LYS A 1 247 ? 13.5 -20.438 -14.828 1 91.06 247 LYS A C 1
ATOM 1952 O O . LYS A 1 247 ? 12.953 -20.75 -15.891 1 91.06 247 LYS A O 1
ATOM 1957 N N . PHE A 1 248 ? 14.695 -19.984 -14.703 1 89.69 248 PHE A N 1
ATOM 1958 C CA . PHE A 1 248 ? 15.531 -19.844 -15.883 1 89.69 248 PHE A CA 1
ATOM 1959 C C . PHE A 1 248 ? 15.672 -21.172 -16.625 1 89.69 248 PHE A C 1
ATOM 1961 O O . PHE A 1 248 ? 15.695 -21.203 -17.859 1 89.69 248 PHE A O 1
ATOM 1968 N N . ASN A 1 249 ? 15.688 -22.234 -15.844 1 91 249 ASN A N 1
ATOM 1969 C CA . ASN A 1 249 ? 15.844 -23.562 -16.406 1 91 249 ASN A CA 1
ATOM 1970 C C . ASN A 1 249 ? 14.508 -24.172 -16.812 1 91 249 ASN A C 1
ATOM 1972 O O . ASN A 1 249 ? 14.438 -25.328 -17.219 1 91 249 ASN A O 1
ATOM 1976 N N . GLY A 1 250 ? 13.414 -23.5 -16.609 1 90.69 250 GLY A N 1
ATOM 1977 C CA . GLY A 1 250 ? 12.102 -23.938 -17.047 1 90.69 250 GLY A CA 1
ATOM 1978 C C . GLY A 1 250 ? 11.438 -24.891 -16.078 1 90.69 250 GLY A C 1
ATOM 1979 O O . GLY A 1 250 ? 10.508 -25.625 -16.438 1 90.69 250 GLY A O 1
ATOM 1980 N N . LYS A 1 251 ? 11.844 -24.875 -14.852 1 92.06 251 LYS A N 1
ATOM 1981 C CA . LYS A 1 251 ? 11.352 -25.844 -13.875 1 92.06 251 LYS A CA 1
ATOM 1982 C C . LYS A 1 251 ? 10.484 -25.156 -12.82 1 92.06 251 LYS A C 1
ATOM 1984 O O . LYS A 1 251 ? 10.109 -25.781 -11.82 1 92.06 251 LYS A O 1
ATOM 1989 N N . TYR A 1 252 ? 10.297 -23.922 -13.008 1 93.75 252 TYR A N 1
ATOM 1990 C CA . TYR A 1 252 ? 9.516 -23.141 -12.055 1 93.75 252 TYR A CA 1
ATOM 1991 C C . TYR A 1 252 ? 8.57 -22.188 -12.781 1 93.75 252 TYR A C 1
ATOM 1993 O O . TYR A 1 252 ? 8.953 -21.547 -13.766 1 93.75 252 TYR A O 1
ATOM 2001 N N . SER A 1 253 ? 7.324 -22.156 -12.281 1 93.69 253 SER A N 1
ATOM 2002 C CA . SER A 1 253 ? 6.344 -21.234 -12.844 1 93.69 253 SER A CA 1
ATOM 2003 C C . SER A 1 253 ? 5.871 -20.219 -11.805 1 93.69 253 SER A C 1
ATOM 2005 O O . SER A 1 253 ? 5.469 -20.609 -10.703 1 93.69 253 SER A O 1
ATOM 2007 N N . GLY A 1 254 ? 6.023 -19 -12.148 1 95.88 254 GLY A N 1
ATOM 2008 C CA . GLY A 1 254 ? 5.473 -17.938 -11.336 1 95.88 254 GLY A CA 1
ATOM 2009 C C . GLY A 1 254 ? 4.168 -17.375 -11.875 1 95.88 254 GLY A C 1
ATOM 2010 O O . GLY A 1 254 ? 3.363 -18.125 -12.445 1 95.88 254 GLY A O 1
ATOM 2011 N N . PHE A 1 255 ? 3.865 -16.109 -11.531 1 95.44 255 PHE A N 1
ATOM 2012 C CA . PHE A 1 255 ? 2.662 -15.445 -12.016 1 95.44 255 PHE A CA 1
ATOM 2013 C C . PHE A 1 255 ? 2.982 -14.547 -13.203 1 95.44 255 PHE A C 1
ATOM 2015 O O . PHE A 1 255 ? 3.707 -13.555 -13.062 1 95.44 255 PHE A O 1
ATOM 2022 N N . SER A 1 256 ? 2.498 -14.906 -14.367 1 94.75 256 SER A N 1
ATOM 2023 C CA . SER A 1 256 ? 2.576 -14.016 -15.523 1 94.75 256 SER A CA 1
ATOM 2024 C C . SER A 1 256 ? 1.433 -13.008 -15.523 1 94.75 256 SER A C 1
ATOM 2026 O O . SER A 1 256 ? 0.546 -13.062 -14.664 1 94.75 256 SER A O 1
ATOM 2028 N N . THR A 1 257 ? 1.568 -12.031 -16.344 1 91.56 257 THR A N 1
ATOM 2029 C CA . THR A 1 257 ? 0.547 -10.992 -16.297 1 91.56 257 THR A CA 1
ATOM 2030 C C . THR A 1 257 ? -0.256 -10.961 -17.594 1 91.56 257 THR A C 1
ATOM 2032 O O . THR A 1 257 ? 0.253 -11.336 -18.656 1 91.56 257 THR A O 1
ATOM 2035 N N . VAL A 1 258 ? -1.475 -10.633 -17.5 1 86.19 258 VAL A N 1
ATOM 2036 C CA . VAL A 1 258 ? -2.359 -10.367 -18.625 1 86.19 258 VAL A CA 1
ATOM 2037 C C . VAL A 1 258 ? -3.104 -9.055 -18.406 1 86.19 258 VAL A C 1
ATOM 2039 O O . VAL A 1 258 ? -3.482 -8.734 -17.266 1 86.19 258 VAL A O 1
ATOM 2042 N N . LEU A 1 259 ? -3.102 -8.281 -19.422 1 84.25 259 LEU A N 1
ATOM 2043 C CA . LEU A 1 259 ? -3.875 -7.043 -19.344 1 84.25 259 LEU A CA 1
ATOM 2044 C C . LEU A 1 259 ? -5.355 -7.312 -19.594 1 84.25 259 LEU A C 1
ATOM 2046 O O . LEU A 1 259 ? -5.715 -7.973 -20.578 1 84.25 259 LEU A O 1
ATOM 2050 N N . SER A 1 260 ? -6.129 -7.07 -18.641 1 74.81 260 SER A N 1
ATOM 2051 C CA . SER A 1 260 ? -7.562 -7.273 -18.812 1 74.81 260 SER A CA 1
ATOM 2052 C C . SER A 1 260 ? -8.32 -5.953 -18.719 1 74.81 260 SER A C 1
ATOM 2054 O O . SER A 1 260 ? -7.898 -5.039 -18 1 74.81 260 SER A O 1
ATOM 2056 N N . SER A 1 261 ? -9.164 -5.691 -19.656 1 64.81 261 SER A N 1
ATOM 2057 C CA . SER A 1 261 ? -10.016 -4.512 -19.609 1 64.81 261 SER A CA 1
ATOM 2058 C C . SER A 1 261 ? -11.289 -4.777 -18.812 1 64.81 261 SER A C 1
ATOM 2060 O O . SER A 1 261 ? -11.859 -5.871 -18.891 1 64.81 261 SER A O 1
ATOM 2062 N N . THR A 1 262 ? -11.359 -4.172 -17.688 1 57.5 262 THR A N 1
ATOM 2063 C CA . THR A 1 262 ? -12.617 -4.293 -16.953 1 57.5 262 THR A CA 1
ATOM 2064 C C . THR A 1 262 ? -13.734 -3.537 -17.672 1 57.5 262 THR A C 1
ATOM 2066 O O . THR A 1 262 ? -13.484 -2.85 -18.672 1 57.5 262 THR A O 1
ATOM 2069 N N . SER A 1 263 ? -14.961 -3.889 -17.188 1 50.59 263 SER A N 1
ATOM 2070 C CA . SER A 1 263 ? -16.172 -3.273 -17.719 1 50.59 263 SER A CA 1
ATOM 2071 C C . SER A 1 263 ? -16.047 -1.755 -17.766 1 50.59 263 SER A C 1
ATOM 2073 O O . SER A 1 263 ? -16.641 -1.104 -18.625 1 50.59 263 SER A O 1
ATOM 2075 N N . SER A 1 264 ? -15.344 -1.152 -16.812 1 50.69 264 SER A N 1
ATOM 2076 C CA . SER A 1 264 ? -15.273 0.305 -16.781 1 50.69 264 SER A CA 1
ATOM 2077 C C . SER A 1 264 ? -14.148 0.82 -17.672 1 50.69 264 SER A C 1
ATOM 2079 O O . SER A 1 264 ? -13.773 1.992 -17.594 1 50.69 264 SER A O 1
ATOM 2081 N N . CYS A 1 265 ? -13.648 -0.002 -18.578 1 53.75 265 CYS A N 1
ATOM 2082 C CA . CYS A 1 265 ? -12.664 0.411 -19.578 1 53.75 265 CYS A CA 1
ATOM 2083 C C . CYS A 1 265 ? -11.32 0.708 -18.938 1 53.75 265 CYS A C 1
ATOM 2085 O O . CYS A 1 265 ? -10.445 1.31 -19.562 1 53.75 265 CYS A O 1
ATOM 2087 N N . LYS A 1 266 ? -11.281 0.427 -17.641 1 65.75 266 LYS A N 1
ATOM 2088 C CA . LYS A 1 266 ? -9.969 0.639 -17.047 1 65.75 266 LYS A CA 1
ATOM 2089 C C . LYS A 1 266 ? -9.109 -0.615 -17.156 1 65.75 266 LYS A C 1
ATOM 2091 O O . LYS A 1 266 ? -9.57 -1.721 -16.875 1 65.75 266 LYS A O 1
ATOM 2096 N N . LYS A 1 267 ? -7.957 -0.407 -17.828 1 75.31 267 LYS A N 1
ATOM 2097 C CA . LYS A 1 267 ? -7.02 -1.511 -18.016 1 75.31 267 LYS A CA 1
ATOM 2098 C C . LYS A 1 267 ? -6.32 -1.857 -16.703 1 75.31 267 LYS A C 1
ATOM 2100 O O . LYS A 1 267 ? -5.938 -0.966 -15.938 1 75.31 267 LYS A O 1
ATOM 2105 N N . SER A 1 268 ? -6.48 -3.148 -16.281 1 82.75 268 SER A N 1
ATOM 2106 C CA . SER A 1 268 ? -5.809 -3.631 -15.078 1 82.75 268 SER A CA 1
ATOM 2107 C C . SER A 1 268 ? -5 -4.891 -15.359 1 82.75 268 SER A C 1
ATOM 2109 O O . SER A 1 268 ? -5.387 -5.711 -16.203 1 82.75 268 SER A O 1
ATOM 2111 N N . TYR A 1 269 ? -3.865 -4.969 -14.781 1 88.44 269 TYR A N 1
ATOM 2112 C CA . TYR A 1 269 ? -3.051 -6.168 -14.922 1 88.44 269 TYR A CA 1
ATOM 2113 C C . TYR A 1 269 ? -3.475 -7.234 -13.914 1 88.44 269 TYR A C 1
ATOM 2115 O O . TYR A 1 269 ? -3.752 -6.926 -12.758 1 88.44 269 TYR A O 1
ATOM 2123 N N . PHE A 1 270 ? -3.523 -8.414 -14.477 1 89.69 270 PHE A N 1
ATOM 2124 C CA . PHE A 1 270 ? -3.799 -9.617 -13.703 1 89.69 270 PHE A CA 1
ATOM 2125 C C . PHE A 1 270 ? -2.578 -10.531 -13.672 1 89.69 270 PHE A C 1
ATOM 2127 O O . PHE A 1 270 ? -1.902 -10.703 -14.688 1 89.69 270 PHE A O 1
ATOM 2134 N N . TYR A 1 271 ? -2.262 -11.039 -12.477 1 94.12 271 TYR A N 1
ATOM 2135 C CA . TYR A 1 271 ? -1.118 -11.922 -12.297 1 94.12 271 TYR A CA 1
ATOM 2136 C C . TYR A 1 271 ? -1.569 -13.312 -11.859 1 94.12 271 TYR A C 1
ATOM 2138 O O . TYR A 1 271 ? -2.293 -13.453 -10.875 1 94.12 271 TYR A O 1
ATOM 2146 N N . PHE A 1 272 ? -1.192 -14.336 -12.594 1 93.62 272 PHE A N 1
ATOM 2147 C CA . PHE A 1 272 ? -1.587 -15.703 -12.297 1 93.62 272 PHE A CA 1
ATOM 2148 C C . PHE A 1 272 ? -0.619 -16.703 -12.93 1 93.62 272 PHE A C 1
ATOM 2150 O O . PHE A 1 272 ? 0.256 -16.312 -13.711 1 93.62 272 PHE A O 1
ATOM 2157 N N . ASN A 1 273 ? -0.728 -17.938 -12.484 1 94.5 273 ASN A N 1
ATOM 2158 C CA . ASN A 1 273 ? 0.091 -19 -13.062 1 94.5 273 ASN A CA 1
ATOM 2159 C C . ASN A 1 273 ? -0.433 -19.438 -14.43 1 94.5 273 ASN A C 1
ATOM 2161 O O . ASN A 1 273 ? -1.22 -20.375 -14.523 1 94.5 273 ASN A O 1
ATOM 2165 N N . ASN A 1 274 ? 0.05 -18.781 -15.367 1 89.31 274 ASN A N 1
ATOM 2166 C CA . ASN A 1 274 ? -0.433 -19.016 -16.719 1 89.31 274 ASN A CA 1
ATOM 2167 C C . ASN A 1 274 ? -0.07 -20.422 -17.203 1 89.31 274 ASN A C 1
ATOM 2169 O O . ASN A 1 274 ? -0.784 -21 -18.031 1 89.31 274 ASN A O 1
ATOM 2173 N N . ASN A 1 275 ? 0.987 -20.906 -16.781 1 88 275 ASN A N 1
ATOM 2174 C CA . ASN A 1 275 ? 1.421 -22.234 -17.172 1 88 275 ASN A CA 1
ATOM 2175 C C . ASN A 1 275 ? 0.369 -23.281 -16.828 1 88 275 ASN A C 1
ATOM 2177 O O . ASN A 1 275 ? 0.105 -24.188 -17.625 1 88 275 ASN A O 1
ATOM 2181 N N . ASP A 1 276 ? -0.211 -23.125 -15.727 1 87.44 276 ASP A N 1
ATOM 2182 C CA . ASP A 1 276 ? -1.216 -24.094 -15.281 1 87.44 276 ASP A CA 1
ATOM 2183 C C . ASP A 1 276 ? -2.605 -23.703 -15.781 1 87.44 276 ASP A C 1
ATOM 2185 O O . ASP A 1 276 ? -3.533 -24.516 -15.742 1 87.44 276 ASP A O 1
ATOM 2189 N N . ALA A 1 277 ? -2.756 -22.469 -16.234 1 81.75 277 ALA A N 1
ATOM 2190 C CA . ALA A 1 277 ? -4.078 -21.969 -16.609 1 81.75 277 ALA A CA 1
ATOM 2191 C C . ALA A 1 277 ? -4.328 -22.156 -18.109 1 81.75 277 ALA A C 1
ATOM 2193 O O . ALA A 1 277 ? -5.398 -21.812 -18.609 1 81.75 277 ALA A O 1
ATOM 2194 N N . GLY A 1 278 ? -3.381 -22.562 -18.859 1 72.12 278 GLY A N 1
ATOM 2195 C CA . GLY A 1 278 ? -3.498 -22.719 -20.297 1 72.12 278 GLY A CA 1
ATOM 2196 C C . GLY A 1 278 ? -4.711 -23.531 -20.719 1 72.12 278 GLY A C 1
ATOM 2197 O O . GLY A 1 278 ? -5.246 -23.328 -21.812 1 72.12 278 GLY A O 1
ATOM 2198 N N . HIS A 1 279 ? -5.133 -24.312 -19.875 1 70.88 279 HIS A N 1
ATOM 2199 C CA . HIS A 1 279 ? -6.254 -25.172 -20.219 1 70.88 279 HIS A CA 1
ATOM 2200 C C . HIS A 1 279 ? -7.582 -24.562 -19.797 1 70.88 279 HIS A C 1
ATOM 2202 O O . HIS A 1 279 ? -8.648 -25.109 -20.078 1 70.88 279 HIS A O 1
ATOM 2208 N N . ILE A 1 280 ? -7.457 -23.406 -19.125 1 68.5 280 ILE A N 1
ATOM 2209 C CA . ILE A 1 280 ? -8.648 -22.766 -18.578 1 68.5 280 ILE A CA 1
ATOM 2210 C C . ILE A 1 280 ? -9.289 -21.875 -19.641 1 68.5 280 ILE A C 1
ATOM 2212 O O . ILE A 1 280 ? -8.594 -21.094 -20.297 1 68.5 280 ILE A O 1
ATOM 2216 N N . MET B 1 1 ? 16.656 -1.196 3.283 1 21.28 1 MET B N 1
ATOM 2217 C CA . MET B 1 1 ? 16.75 -1.016 4.73 1 21.28 1 MET B CA 1
ATOM 2218 C C . MET B 1 1 ? 15.688 -0.03 5.215 1 21.28 1 MET B C 1
ATOM 2220 O O . MET B 1 1 ? 15.711 1.147 4.848 1 21.28 1 MET B O 1
ATOM 2224 N N . SER B 1 2 ? 14.398 -0.396 5.422 1 25.25 2 SER B N 1
ATOM 2225 C CA . SER B 1 2 ? 13.023 0.085 5.449 1 25.25 2 SER B CA 1
ATOM 2226 C C . SER B 1 2 ? 12.805 1.064 6.598 1 25.25 2 SER B C 1
ATOM 2228 O O . SER B 1 2 ? 12.586 0.653 7.738 1 25.25 2 SER B O 1
ATOM 2230 N N . ALA B 1 3 ? 13.516 2.164 6.793 1 33.69 3 ALA B N 1
ATOM 2231 C CA . ALA B 1 3 ? 13.852 2.781 8.07 1 33.69 3 ALA B CA 1
ATOM 2232 C C . ALA B 1 3 ? 12.641 3.504 8.664 1 33.69 3 ALA B C 1
ATOM 2234 O O . ALA B 1 3 ? 11.945 4.238 7.965 1 33.69 3 ALA B O 1
ATOM 2235 N N . THR B 1 4 ? 11.789 2.988 9.516 1 36.56 4 THR B N 1
ATOM 2236 C CA . THR B 1 4 ? 11.047 3.803 10.469 1 36.56 4 THR B CA 1
ATOM 2237 C C . THR B 1 4 ? 11.719 5.156 10.672 1 36.56 4 THR B C 1
ATOM 2239 O O . THR B 1 4 ? 12.922 5.293 10.445 1 36.56 4 THR B O 1
ATOM 2242 N N . LEU B 1 5 ? 10.828 6.246 11 1 42 5 LEU B N 1
ATOM 2243 C CA . LEU B 1 5 ? 11.609 7.418 11.383 1 42 5 LEU B CA 1
ATOM 2244 C C . LEU B 1 5 ? 12.836 7.016 12.195 1 42 5 LEU B C 1
ATOM 2246 O O . LEU B 1 5 ? 13.898 7.629 12.078 1 42 5 LEU B O 1
ATOM 2250 N N . ALA B 1 6 ? 12.539 6.043 12.969 1 42.5 6 ALA B N 1
ATOM 2251 C CA . ALA B 1 6 ? 13.641 5.379 13.656 1 42.5 6 ALA B CA 1
ATOM 2252 C C . ALA B 1 6 ? 14.602 4.723 12.664 1 42.5 6 ALA B C 1
ATOM 2254 O O . ALA B 1 6 ? 15.812 4.742 12.859 1 42.5 6 ALA B O 1
ATOM 2255 N N . SER B 1 7 ? 13.867 4.203 11.656 1 51.09 7 SER B N 1
ATOM 2256 C CA . SER B 1 7 ? 14.719 3.555 10.664 1 51.09 7 SER B CA 1
ATOM 2257 C C . SER B 1 7 ? 15.516 4.582 9.867 1 51.09 7 SER B C 1
ATOM 2259 O O . SER B 1 7 ? 16.516 4.242 9.242 1 51.09 7 SER B O 1
ATOM 2261 N N . LEU B 1 8 ? 14.93 5.789 10.078 1 54.59 8 LEU B N 1
ATOM 2262 C CA . LEU B 1 8 ? 15.625 6.863 9.375 1 54.59 8 LEU B CA 1
ATOM 2263 C C . LEU B 1 8 ? 16.672 7.504 10.281 1 54.59 8 LEU B C 1
ATOM 2265 O O . LEU B 1 8 ? 17.594 8.172 9.789 1 54.59 8 LEU B O 1
ATOM 2269 N N . ALA B 1 9 ? 16.375 7.297 11.664 1 55.16 9 ALA B N 1
ATOM 2270 C CA . ALA B 1 9 ? 17.172 8.102 12.594 1 55.16 9 ALA B CA 1
ATOM 2271 C C . ALA B 1 9 ? 18.5 7.434 12.906 1 55.16 9 ALA B C 1
ATOM 2273 O O . ALA B 1 9 ? 18.562 6.211 13.062 1 55.16 9 ALA B O 1
ATOM 2274 N N . LYS B 1 10 ? 19.578 8.055 13 1 57.44 10 LYS B N 1
ATOM 2275 C CA . LYS B 1 10 ? 20.891 7.633 13.492 1 57.44 10 LYS B CA 1
ATOM 2276 C C . LYS B 1 10 ? 20.984 7.812 15.008 1 57.44 10 LYS B C 1
ATOM 2278 O O . LYS B 1 10 ? 21.875 7.25 15.648 1 57.44 10 LYS B O 1
ATOM 2283 N N . GLU B 1 11 ? 20.047 8.078 15.836 1 61.16 11 GLU B N 1
ATOM 2284 C CA . GLU B 1 11 ? 19.922 8.297 17.266 1 61.16 11 GLU B CA 1
ATOM 2285 C C . GLU B 1 11 ? 20.812 9.438 17.734 1 61.16 11 GLU B C 1
ATOM 2287 O O . GLU B 1 11 ? 20.938 9.688 18.938 1 61.16 11 GLU B O 1
ATOM 2292 N N . GLU B 1 12 ? 21.547 10.242 16.797 1 65.38 12 GLU B N 1
ATOM 2293 C CA . GLU B 1 12 ? 22.438 11.289 17.281 1 65.38 12 GLU B CA 1
ATOM 2294 C C . GLU B 1 12 ? 21.781 12.664 17.141 1 65.38 12 GLU B C 1
ATOM 2296 O O . GLU B 1 12 ? 21.266 13.016 16.094 1 65.38 12 GLU B O 1
ATOM 2301 N N . GLU B 1 13 ? 21.812 13.414 18.281 1 70.56 13 GLU B N 1
ATOM 2302 C CA . GLU B 1 13 ? 21.297 14.773 18.281 1 70.56 13 GLU B CA 1
ATOM 2303 C C . GLU B 1 13 ? 22.156 15.695 17.406 1 70.56 13 GLU B C 1
ATOM 2305 O O . GLU B 1 13 ? 23.375 15.586 17.406 1 70.56 13 GLU B O 1
ATOM 2310 N N . VAL B 1 14 ? 21.531 16.531 16.625 1 76.69 14 VAL B N 1
ATOM 2311 C CA . VAL B 1 14 ? 22.234 17.516 15.812 1 76.69 14 VAL B CA 1
ATOM 2312 C C . VAL B 1 14 ? 22.812 18.609 16.703 1 76.69 14 VAL B C 1
ATOM 2314 O O . VAL B 1 14 ? 22.109 19.156 17.562 1 76.69 14 VAL B O 1
ATOM 2317 N N . PRO B 1 15 ? 24.078 18.781 16.594 1 66.38 15 PRO B N 1
ATOM 2318 C CA . PRO B 1 15 ? 24.656 19.875 17.391 1 66.38 15 PRO B CA 1
ATOM 2319 C C . PRO B 1 15 ? 23.969 21.203 17.141 1 66.38 15 PRO B C 1
ATOM 2321 O O . PRO B 1 15 ? 23.625 21.531 15.992 1 66.38 15 PRO B O 1
ATOM 2324 N N . SER B 1 16 ? 23.484 21.828 18.156 1 63.28 16 SER B N 1
ATOM 2325 C CA . SER B 1 16 ? 22.828 23.141 18.047 1 63.28 16 SER B CA 1
ATOM 2326 C C . SER B 1 16 ? 23.766 24.266 18.469 1 63.28 16 SER B C 1
ATOM 2328 O O . SER B 1 16 ? 24.516 24.109 19.438 1 63.28 16 SER B O 1
ATOM 2330 N N . LYS B 1 17 ? 24.203 25.234 17.531 1 55.72 17 LYS B N 1
ATOM 2331 C CA . LYS B 1 17 ? 25.125 26.328 17.844 1 55.72 17 LYS B CA 1
ATOM 2332 C C . LYS B 1 17 ? 24.531 27.25 18.906 1 55.72 17 LYS B C 1
ATOM 2334 O O . LYS B 1 17 ? 25.234 28.094 19.469 1 55.72 17 LYS B O 1
ATOM 2339 N N . GLY B 1 18 ? 23.141 27.156 19.078 1 56.03 18 GLY B N 1
ATOM 2340 C CA . GLY B 1 18 ? 22.672 28.141 20.031 1 56.03 18 GLY B CA 1
ATOM 2341 C C . GLY B 1 18 ? 21.312 27.844 20.594 1 56.03 18 GLY B C 1
ATOM 2342 O O . GLY B 1 18 ? 20.688 26.844 20.219 1 56.03 18 GLY B O 1
ATOM 2343 N N . ILE B 1 19 ? 20.828 28.547 21.734 1 61.34 19 ILE B N 1
ATOM 2344 C CA . ILE B 1 19 ? 19.641 28.484 22.594 1 61.34 19 ILE B CA 1
ATOM 2345 C C . ILE B 1 19 ? 18.391 28.734 21.766 1 61.34 19 ILE B C 1
ATOM 2347 O O . ILE B 1 19 ? 17.281 28.469 22.203 1 61.34 19 ILE B O 1
ATOM 2351 N N . ASN B 1 20 ? 18.406 28.891 20.375 1 84.19 20 ASN B N 1
ATOM 2352 C CA . ASN B 1 20 ? 17.234 29.391 19.656 1 84.19 20 ASN B CA 1
ATOM 2353 C C . ASN B 1 20 ? 16.875 28.516 18.469 1 84.19 20 ASN B C 1
ATOM 2355 O O . ASN B 1 20 ? 16.578 29.016 17.391 1 84.19 20 ASN B O 1
ATOM 2359 N N . THR B 1 21 ? 17.109 27.219 18.641 1 91.19 21 THR B N 1
ATOM 2360 C CA . THR B 1 21 ? 16.75 26.344 17.531 1 91.19 21 THR B CA 1
ATOM 2361 C C . THR B 1 21 ? 15.945 25.141 18.031 1 91.19 21 THR B C 1
ATOM 2363 O O . THR B 1 21 ? 15.859 24.906 19.234 1 91.19 21 THR B O 1
ATOM 2366 N N . LEU B 1 22 ? 15.305 24.531 17.125 1 94.38 22 LEU B N 1
ATOM 2367 C CA . LEU B 1 22 ? 14.539 23.328 17.453 1 94.38 22 LEU B CA 1
ATOM 2368 C C . LEU B 1 22 ? 15.461 22.141 17.719 1 94.38 22 LEU B C 1
ATOM 2370 O O . LEU B 1 22 ? 16.484 21.984 17.047 1 94.38 22 LEU B O 1
ATOM 2374 N N . ARG B 1 23 ? 15.07 21.375 18.703 1 92 23 ARG B N 1
ATOM 2375 C CA . ARG B 1 23 ? 15.758 20.094 18.906 1 92 23 ARG B CA 1
ATOM 2376 C C . ARG B 1 23 ? 15.508 19.141 17.734 1 92 23 ARG B C 1
ATOM 2378 O O . ARG B 1 23 ? 14.359 18.969 17.312 1 92 23 ARG B O 1
ATOM 2385 N N . ALA B 1 24 ? 16.641 18.578 17.203 1 94.06 24 ALA B N 1
ATOM 2386 C CA . ALA B 1 24 ? 16.516 17.688 16.047 1 94.06 24 ALA B CA 1
ATOM 2387 C C . ALA B 1 24 ? 17.5 16.531 16.125 1 94.06 24 ALA B C 1
ATOM 2389 O O . ALA B 1 24 ? 18.531 16.641 16.781 1 94.06 24 ALA B O 1
ATOM 2390 N N . ILE B 1 25 ? 17.141 15.438 15.555 1 92.88 25 ILE B N 1
ATOM 2391 C CA . ILE B 1 25 ? 18.031 14.281 15.445 1 92.88 25 ILE B CA 1
ATOM 2392 C C . ILE B 1 25 ? 18.391 14.047 13.984 1 92.88 25 ILE B C 1
ATOM 2394 O O . ILE B 1 25 ? 17.594 14.32 13.086 1 92.88 25 ILE B O 1
ATOM 2398 N N . GLU B 1 26 ? 19.531 13.516 13.773 1 91.06 26 GLU B N 1
ATOM 2399 C CA . GLU B 1 26 ? 19.984 13.242 12.414 1 91.06 26 GLU B CA 1
ATOM 2400 C C . GLU B 1 26 ? 19.328 11.977 11.867 1 91.06 26 GLU B C 1
ATOM 2402 O O . GLU B 1 26 ? 19.188 10.984 12.586 1 91.06 26 GLU B O 1
ATOM 2407 N N . ASP B 1 27 ? 18.969 12.062 10.641 1 86.31 27 ASP B N 1
ATOM 2408 C CA . ASP B 1 27 ? 18.516 10.836 9.992 1 86.31 27 ASP B CA 1
ATOM 2409 C C . ASP B 1 27 ? 19.672 10.109 9.312 1 86.31 27 ASP B C 1
ATOM 2411 O O . ASP B 1 27 ? 20.828 10.508 9.453 1 86.31 27 ASP B O 1
ATOM 2415 N N . GLN B 1 28 ? 19.453 8.969 8.648 1 81.12 28 GLN B N 1
ATOM 2416 C CA . GLN B 1 28 ? 20.5 8.133 8.07 1 81.12 28 GLN B CA 1
ATOM 2417 C C . GLN B 1 28 ? 20.891 8.625 6.684 1 81.12 28 GLN B C 1
ATOM 2419 O O . GLN B 1 28 ? 21.766 8.039 6.039 1 81.12 28 GLN B O 1
ATOM 2424 N N . HIS B 1 29 ? 20.359 9.758 6.242 1 84.69 29 HIS B N 1
ATOM 2425 C CA . HIS B 1 29 ? 20.562 10.18 4.863 1 84.69 29 HIS B CA 1
ATOM 2426 C C . HIS B 1 29 ? 21.047 11.625 4.801 1 84.69 29 HIS B C 1
ATOM 2428 O O . HIS B 1 29 ? 20.859 12.305 3.787 1 84.69 29 HIS B O 1
ATOM 2434 N N . GLY B 1 30 ? 21.516 12.086 5.949 1 88 30 GLY B N 1
ATOM 2435 C CA . GLY B 1 30 ? 22.062 13.438 5.984 1 88 30 GLY B CA 1
ATOM 2436 C C . GLY B 1 30 ? 21.016 14.5 6.258 1 88 30 GLY B C 1
ATOM 2437 O O . GLY B 1 30 ? 21.25 15.688 6.016 1 88 30 GLY B O 1
ATOM 2438 N N . GLY B 1 31 ? 19.859 14.055 6.695 1 93.69 31 GLY B N 1
ATOM 2439 C CA . GLY B 1 31 ? 18.781 14.969 7.062 1 93.69 31 GLY B CA 1
ATOM 2440 C C . GLY B 1 31 ? 18.547 15.039 8.555 1 93.69 31 GLY B C 1
ATOM 2441 O O . GLY B 1 31 ? 19.391 14.609 9.352 1 93.69 31 GLY B O 1
ATOM 2442 N N . VAL B 1 32 ? 17.484 15.766 8.914 1 95.5 32 VAL B N 1
ATOM 2443 C CA . VAL B 1 32 ? 17.188 15.914 10.336 1 95.5 32 VAL B CA 1
ATOM 2444 C C . VAL B 1 32 ? 15.703 15.656 10.578 1 95.5 32 VAL B C 1
ATOM 2446 O O . VAL B 1 32 ? 14.875 15.852 9.68 1 95.5 32 VAL B O 1
ATOM 2449 N N . ILE B 1 33 ? 15.422 15.211 11.781 1 95.25 33 ILE B N 1
ATOM 2450 C CA . ILE B 1 33 ? 14.062 14.938 12.219 1 95.25 33 ILE B CA 1
ATOM 2451 C C . ILE B 1 33 ? 13.742 15.742 13.477 1 95.25 33 ILE B C 1
ATOM 2453 O O . ILE B 1 33 ? 14.469 15.672 14.469 1 95.25 33 ILE B O 1
ATOM 2457 N N . VAL B 1 34 ? 12.688 16.5 13.375 1 96.38 34 VAL B N 1
ATOM 2458 C CA . VAL B 1 34 ? 12.195 17.266 14.516 1 96.38 34 VAL B CA 1
ATOM 2459 C C . VAL B 1 34 ? 10.914 16.625 15.047 1 96.38 34 VAL B C 1
ATOM 2461 O O . VAL B 1 34 ? 9.93 16.484 14.328 1 96.38 34 VAL B O 1
ATOM 2464 N N . ASN B 1 35 ? 10.914 16.234 16.25 1 95.06 35 ASN B N 1
ATOM 2465 C CA . ASN B 1 35 ? 9.734 15.75 16.953 1 95.06 35 ASN B CA 1
ATOM 2466 C C . ASN B 1 35 ? 9.203 16.781 17.953 1 95.06 35 ASN B C 1
ATOM 2468 O O .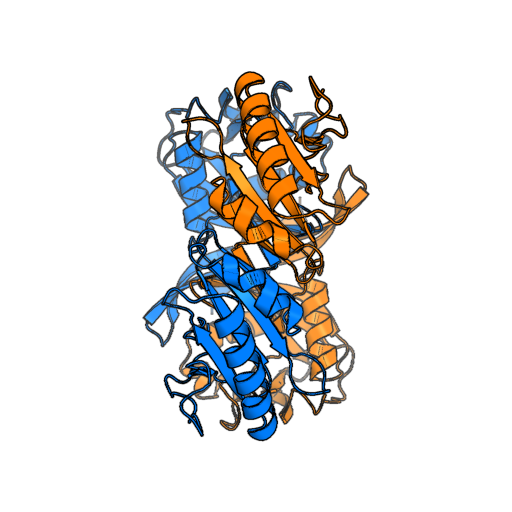 ASN B 1 35 ? 9.852 17.062 18.969 1 95.06 35 ASN B O 1
ATOM 2472 N N . ILE B 1 36 ? 8.047 17.297 17.641 1 94.88 36 ILE B N 1
ATOM 2473 C CA . ILE B 1 36 ? 7.461 18.266 18.562 1 94.88 36 ILE B CA 1
ATOM 2474 C C . ILE B 1 36 ? 6.738 17.547 19.688 1 94.88 36 ILE B C 1
ATOM 2476 O O . ILE B 1 36 ? 5.77 16.828 19.453 1 94.88 36 ILE B O 1
ATOM 2480 N N . GLU B 1 37 ? 7.148 17.703 20.812 1 90.75 37 GLU B N 1
ATOM 2481 C CA . GLU B 1 37 ? 6.59 16.969 21.953 1 90.75 37 GLU B CA 1
ATOM 2482 C C . GLU B 1 37 ? 5.863 17.922 22.906 1 90.75 37 GLU B C 1
ATOM 2484 O O . GLU B 1 37 ? 4.902 17.531 23.562 1 90.75 37 GLU B O 1
ATOM 2489 N N . ASN B 1 38 ? 6.27 19.141 22.906 1 91.75 38 ASN B N 1
ATOM 2490 C CA . ASN B 1 38 ? 5.723 20.094 23.875 1 91.75 38 ASN B CA 1
ATOM 2491 C C . ASN B 1 38 ? 4.953 21.219 23.172 1 91.75 38 ASN B C 1
ATOM 2493 O O . ASN B 1 38 ? 5.27 21.578 22.031 1 91.75 38 ASN B O 1
ATOM 2497 N N . PRO B 1 39 ? 3.984 21.719 23.938 1 93.06 39 PRO B N 1
ATOM 2498 C CA . PRO B 1 39 ? 3.252 22.844 23.359 1 93.06 39 PRO B CA 1
ATOM 2499 C C . PRO B 1 39 ? 4.137 24.062 23.125 1 93.06 39 PRO B C 1
ATOM 2501 O O . PRO B 1 39 ? 5.086 24.297 23.875 1 93.06 39 PRO B O 1
ATOM 2504 N N . MET B 1 40 ? 3.836 24.797 22.094 1 93.31 40 MET B N 1
ATOM 2505 C CA . MET B 1 40 ? 4.555 26.016 21.75 1 93.31 40 MET B CA 1
ATOM 2506 C C . MET B 1 40 ? 3.645 26.984 21.016 1 93.31 40 MET B C 1
ATOM 2508 O O . MET B 1 40 ? 2.734 26.578 20.281 1 93.31 40 MET B O 1
ATOM 2512 N N . ASP B 1 41 ? 3.975 28.25 21.297 1 95.62 41 ASP B N 1
ATOM 2513 C CA . ASP B 1 41 ? 3.26 29.266 20.547 1 95.62 41 ASP B CA 1
ATOM 2514 C C . ASP B 1 41 ? 3.703 29.266 19.078 1 95.62 41 ASP B C 1
ATOM 2516 O O . ASP B 1 41 ? 4.891 29.125 18.781 1 95.62 41 ASP B O 1
ATOM 2520 N N . SER B 1 42 ? 2.768 29.562 18.203 1 96.5 42 SER B N 1
ATOM 2521 C CA . SER B 1 42 ? 3.047 29.531 16.766 1 96.5 42 SER B CA 1
ATOM 2522 C C . SER B 1 42 ? 4.137 30.531 16.391 1 96.5 42 SER B C 1
ATOM 2524 O O . SER B 1 42 ? 4.977 30.25 15.539 1 96.5 42 SER B O 1
ATOM 2526 N N . SER B 1 43 ? 4.105 31.703 17.047 1 95.56 43 SER B N 1
ATOM 2527 C CA . SER B 1 43 ? 5.094 32.719 16.734 1 95.56 43 SER B CA 1
ATOM 2528 C C . SER B 1 43 ? 6.488 32.312 17.188 1 95.56 43 SER B C 1
ATOM 2530 O O . SER B 1 43 ? 7.473 32.531 16.484 1 95.56 43 SER B O 1
ATOM 2532 N N . VAL B 1 44 ? 6.531 31.703 18.344 1 95.94 44 VAL B N 1
ATOM 2533 C CA . VAL B 1 44 ? 7.797 31.203 18.875 1 95.94 44 VAL B CA 1
ATOM 2534 C C . VAL B 1 44 ? 8.328 30.094 17.969 1 95.94 44 VAL B C 1
ATOM 2536 O O . VAL B 1 44 ? 9.5 30.094 17.594 1 95.94 44 VAL B O 1
ATOM 2539 N N . PHE B 1 45 ? 7.461 29.25 17.641 1 97.25 45 PHE B N 1
ATOM 2540 C CA . PHE B 1 45 ? 7.82 28.141 16.75 1 97.25 45 PHE B CA 1
ATOM 2541 C C . PHE B 1 45 ? 8.367 28.672 15.43 1 97.25 45 PHE B C 1
ATOM 2543 O O . PHE B 1 45 ? 9.367 28.156 14.922 1 97.25 45 PHE B O 1
ATOM 2550 N N . SER B 1 46 ? 7.664 29.578 14.844 1 97 46 SER B N 1
ATOM 2551 C CA . SER B 1 46 ? 8.078 30.156 13.57 1 97 46 SER B CA 1
ATOM 2552 C C . SER B 1 46 ? 9.508 30.688 13.633 1 97 46 SER B C 1
ATOM 2554 O O . SER B 1 46 ? 10.312 30.438 12.734 1 97 46 SER B O 1
ATOM 2556 N N . SER B 1 47 ? 9.82 31.375 14.719 1 96.38 47 SER B N 1
ATOM 2557 C CA . SER B 1 47 ? 11.156 31.938 14.898 1 96.38 47 SER B CA 1
ATOM 2558 C C . SER B 1 47 ? 12.203 30.844 15.055 1 96.38 47 SER B C 1
ATOM 2560 O O . SER B 1 47 ? 13.258 30.891 14.422 1 96.38 47 SER B O 1
ATOM 2562 N N . LEU B 1 48 ? 11.875 29.891 15.859 1 96.38 48 LEU B N 1
ATOM 2563 C CA . LEU B 1 48 ? 12.789 28.766 16.078 1 96.38 48 LEU B CA 1
ATOM 2564 C C . LEU B 1 48 ? 13.031 28 14.789 1 96.38 48 LEU B C 1
ATOM 2566 O O . LEU B 1 48 ? 14.156 27.594 14.5 1 96.38 48 LEU B O 1
ATOM 2570 N N . LEU B 1 49 ? 11.977 27.781 14.047 1 97.38 49 LEU B N 1
ATOM 2571 C CA . LEU B 1 49 ? 12.047 27.016 12.805 1 97.38 49 LEU B CA 1
ATOM 2572 C C . LEU B 1 49 ? 12.914 27.734 11.773 1 97.38 49 LEU B C 1
ATOM 2574 O O . LEU B 1 49 ? 13.766 27.109 11.133 1 97.38 49 LEU B O 1
ATOM 2578 N N . GLU B 1 50 ? 12.719 29.016 11.617 1 96.38 50 GLU B N 1
ATOM 2579 C CA . GLU B 1 50 ? 13.516 29.797 10.68 1 96.38 50 GLU B CA 1
ATOM 2580 C C . GLU B 1 50 ? 15 29.734 11.031 1 96.38 50 GLU B C 1
ATOM 2582 O O . GLU B 1 50 ? 15.844 29.531 10.148 1 96.38 50 GLU B O 1
ATOM 2587 N N . ALA B 1 51 ? 15.273 29.922 12.281 1 96.31 51 ALA B N 1
ATOM 2588 C CA . ALA B 1 51 ? 16.656 29.828 12.742 1 96.31 51 ALA B CA 1
ATOM 2589 C C . ALA B 1 51 ? 17.234 28.438 12.492 1 96.31 51 ALA B C 1
ATOM 2591 O O . ALA B 1 51 ? 18.391 28.312 12.078 1 96.31 51 ALA B O 1
ATOM 2592 N N . SER B 1 52 ? 16.484 27.438 12.758 1 97.19 52 SER B N 1
ATOM 2593 C CA . SER B 1 52 ? 16.922 26.047 12.586 1 97.19 52 SER B CA 1
ATOM 2594 C C . SER B 1 52 ? 17.203 25.734 11.117 1 97.19 52 SER B C 1
ATOM 2596 O O . SER B 1 52 ? 18.219 25.109 10.805 1 97.19 52 SER B O 1
ATOM 2598 N N . ILE B 1 53 ? 16.328 26.188 10.242 1 96.69 53 ILE B N 1
ATOM 2599 C CA . ILE B 1 53 ? 16.484 25.938 8.812 1 96.69 53 ILE B CA 1
ATOM 2600 C C . ILE B 1 53 ? 17.797 26.562 8.328 1 96.69 53 ILE B C 1
ATOM 2602 O O . ILE B 1 53 ? 18.547 25.953 7.562 1 96.69 53 ILE B O 1
ATOM 2606 N N . SER B 1 54 ? 18.047 27.797 8.773 1 95.25 54 SER B N 1
ATOM 2607 C CA . SER B 1 54 ? 19.281 28.469 8.422 1 95.25 54 SER B CA 1
ATOM 2608 C C . SER B 1 54 ? 20.5 27.688 8.898 1 95.25 54 SER B C 1
ATOM 2610 O O . SER B 1 54 ? 21.469 27.5 8.148 1 95.25 54 SER B O 1
ATOM 2612 N N . GLN B 1 55 ? 20.406 27.203 10.078 1 95.38 55 GLN B N 1
ATOM 2613 C CA . GLN B 1 55 ? 21.5 26.406 10.641 1 95.38 55 GLN B CA 1
ATOM 2614 C C . GLN B 1 55 ? 21.688 25.109 9.852 1 95.38 55 GLN B C 1
ATOM 2616 O O . GLN B 1 55 ? 22.828 24.719 9.555 1 95.38 55 GLN B O 1
ATOM 2621 N N . TRP B 1 56 ? 20.625 24.422 9.562 1 96.12 56 TRP B N 1
ATOM 2622 C CA . TRP B 1 56 ? 20.703 23.172 8.828 1 96.12 56 TRP B CA 1
ATOM 2623 C C . TRP B 1 56 ? 21.266 23.391 7.426 1 96.12 56 TRP B C 1
ATOM 2625 O O . TRP B 1 56 ? 22.016 22.562 6.918 1 96.12 56 TRP B O 1
ATOM 2635 N N . ARG B 1 57 ? 20.891 24.484 6.844 1 95.38 57 ARG B N 1
ATOM 2636 C CA . ARG B 1 57 ? 21.453 24.844 5.539 1 95.38 57 ARG B CA 1
ATOM 2637 C C . ARG B 1 57 ? 22.969 25.016 5.609 1 95.38 57 ARG B C 1
ATOM 2639 O O . ARG B 1 57 ? 23.688 24.484 4.762 1 95.38 57 ARG B O 1
ATOM 2646 N N . GLU B 1 58 ? 23.422 25.672 6.586 1 94.75 58 GLU B N 1
ATOM 2647 C CA . GLU B 1 58 ? 24.844 25.891 6.781 1 94.75 58 GLU B CA 1
ATOM 2648 C C . GLU B 1 58 ? 25.578 24.578 7.047 1 94.75 58 GLU B C 1
ATOM 2650 O O . GLU B 1 58 ? 26.734 24.406 6.637 1 94.75 58 GLU B O 1
ATOM 2655 N N . GLN B 1 59 ? 24.906 23.703 7.715 1 94.44 59 GLN B N 1
ATOM 2656 C CA . GLN B 1 59 ? 25.484 22.406 8.086 1 94.44 59 GLN B CA 1
ATOM 2657 C C . GLN B 1 59 ? 25.422 21.422 6.926 1 94.44 59 GLN B C 1
ATOM 2659 O O . GLN B 1 59 ? 25.891 20.281 7.043 1 94.44 59 GLN B O 1
ATOM 2664 N N . GLY B 1 60 ? 24.688 21.859 5.879 1 94.44 60 GLY B N 1
ATOM 2665 C CA . GLY B 1 60 ? 24.609 21.016 4.699 1 94.44 60 GLY B CA 1
ATOM 2666 C C . GLY B 1 60 ? 23.594 19.891 4.828 1 94.44 60 GLY B C 1
ATOM 2667 O O . GLY B 1 60 ? 23.734 18.844 4.188 1 94.44 60 GLY B O 1
ATOM 2668 N N . LYS B 1 61 ? 22.672 20.125 5.723 1 94.88 61 LYS B N 1
ATOM 2669 C CA . LYS B 1 61 ? 21.625 19.125 5.867 1 94.88 61 LYS B CA 1
ATOM 2670 C C . LYS B 1 61 ? 20.703 19.125 4.652 1 94.88 61 LYS B C 1
ATOM 2672 O O . LYS B 1 61 ? 20.484 20.172 4.023 1 94.88 61 LYS B O 1
ATOM 2677 N N . LYS B 1 62 ? 20.094 17.953 4.309 1 94.56 62 LYS B N 1
ATOM 2678 C CA . LYS B 1 62 ? 19.297 17.797 3.105 1 94.56 62 LYS B CA 1
ATOM 2679 C C . LYS B 1 62 ? 17.797 17.844 3.436 1 94.56 62 LYS B C 1
ATOM 2681 O O . LYS B 1 62 ? 17.203 18.922 3.459 1 94.56 62 LYS B O 1
ATOM 2686 N N . GLY B 1 63 ? 17.266 16.688 3.842 1 95.75 63 GLY B N 1
ATOM 2687 C CA . GLY B 1 63 ? 15.852 16.609 4.152 1 95.75 63 GLY B CA 1
ATOM 2688 C C . GLY B 1 63 ? 15.539 16.906 5.609 1 95.75 63 GLY B C 1
ATOM 2689 O O . GLY B 1 63 ? 16.281 16.484 6.504 1 95.75 63 GLY B O 1
ATOM 2690 N N . VAL B 1 64 ? 14.477 17.734 5.844 1 97.19 64 VAL B N 1
ATOM 2691 C CA . VAL B 1 64 ? 14.016 18.031 7.195 1 97.19 64 VAL B CA 1
ATOM 2692 C C . VAL B 1 64 ? 12.609 17.453 7.395 1 97.19 64 VAL B C 1
ATOM 2694 O O . VAL B 1 64 ? 11.695 17.75 6.617 1 97.19 64 VAL B O 1
ATOM 2697 N N . TRP B 1 65 ? 12.492 16.672 8.43 1 97.25 65 TRP B N 1
ATOM 2698 C CA . TRP B 1 65 ? 11.203 16.109 8.82 1 97.25 65 TRP B CA 1
ATOM 2699 C C . TRP B 1 65 ? 10.688 16.781 10.094 1 97.25 65 TRP B C 1
ATOM 2701 O O . TRP B 1 65 ? 11.445 16.984 11.047 1 97.25 65 TRP B O 1
ATOM 2711 N N . ILE B 1 66 ? 9.438 17.125 10.07 1 97.94 66 ILE B N 1
ATOM 2712 C CA . ILE B 1 66 ? 8.797 17.594 11.281 1 97.94 66 ILE B CA 1
ATOM 2713 C C . ILE B 1 66 ? 7.566 16.734 11.586 1 97.94 66 ILE B C 1
ATOM 2715 O O . ILE B 1 66 ? 6.629 16.688 10.797 1 97.94 66 ILE B O 1
ATOM 2719 N N . LYS B 1 67 ? 7.625 16.094 12.664 1 97.25 67 LYS B N 1
ATOM 2720 C CA . LYS B 1 67 ? 6.469 15.344 13.148 1 97.25 67 LYS B CA 1
ATOM 2721 C C . LYS B 1 67 ? 5.652 16.172 14.141 1 97.25 67 LYS B C 1
ATOM 2723 O O . LYS B 1 67 ? 6.141 16.516 15.219 1 97.25 67 LYS B O 1
ATOM 2728 N N . LEU B 1 68 ? 4.438 16.469 13.797 1 97.62 68 LEU B N 1
ATOM 2729 C CA . LEU B 1 68 ? 3.557 17.297 14.609 1 97.62 68 LEU B CA 1
ATOM 2730 C C . LEU B 1 68 ? 2.379 16.484 15.141 1 97.62 68 LEU B C 1
ATOM 2732 O O . LEU B 1 68 ? 1.492 16.109 14.375 1 97.62 68 LEU B O 1
ATOM 2736 N N . PRO B 1 69 ? 2.365 16.266 16.438 1 97.62 69 PRO B N 1
ATOM 2737 C CA . PRO B 1 69 ? 1.157 15.656 17 1 97.62 69 PRO B CA 1
ATOM 2738 C C . PRO B 1 69 ? -0.097 16.484 16.75 1 97.62 69 PRO B C 1
ATOM 2740 O O . PRO B 1 69 ? -0.014 17.719 16.609 1 97.62 69 PRO B O 1
ATOM 2743 N N . ARG B 1 70 ? -1.181 15.75 16.688 1 97.62 70 ARG B N 1
ATOM 2744 C CA . ARG B 1 70 ? -2.461 16.406 16.438 1 97.62 70 ARG B CA 1
ATOM 2745 C C . ARG B 1 70 ? -2.727 17.516 17.453 1 97.62 70 ARG B C 1
ATOM 2747 O O . ARG B 1 70 ? -3.285 18.547 17.109 1 97.62 70 ARG B O 1
ATOM 2754 N N . GLU B 1 71 ? -2.316 17.406 18.672 1 96.31 71 GLU B N 1
ATOM 2755 C CA . GLU B 1 71 ? -2.52 18.375 19.75 1 96.31 71 GLU B CA 1
ATOM 2756 C C . GLU B 1 71 ? -1.759 19.672 19.469 1 96.31 71 GLU B C 1
ATOM 2758 O O . GLU B 1 71 ? -2.037 20.703 20.094 1 96.31 71 GLU B O 1
ATOM 2763 N N . HIS B 1 72 ? -0.786 19.625 18.625 1 97.56 72 HIS B N 1
ATOM 2764 C CA . HIS B 1 72 ? -0.002 20.812 18.297 1 97.56 72 HIS B CA 1
ATOM 2765 C C . HIS B 1 72 ? -0.303 21.281 16.875 1 97.56 72 HIS B C 1
ATOM 2767 O O . HIS B 1 72 ? 0.585 21.797 16.188 1 97.56 72 HIS B O 1
ATOM 2773 N N . SER B 1 73 ? -1.541 21.094 16.453 1 97.81 73 SER B N 1
ATOM 2774 C CA . SER B 1 73 ? -1.98 21.469 15.109 1 97.81 73 SER B CA 1
ATOM 2775 C C . SER B 1 73 ? -1.843 22.953 14.867 1 97.81 73 SER B C 1
ATOM 2777 O O . SER B 1 73 ? -1.842 23.406 13.719 1 97.81 73 SER B O 1
ATOM 2779 N N . ASN B 1 74 ? -1.691 23.797 15.922 1 97.62 74 ASN B N 1
ATOM 2780 C CA . ASN B 1 74 ? -1.518 25.234 15.797 1 97.62 74 ASN B CA 1
ATOM 2781 C C . ASN B 1 74 ? -0.207 25.578 15.094 1 97.62 74 ASN B C 1
ATOM 2783 O O . ASN B 1 74 ? -0.021 26.719 14.641 1 97.62 74 ASN B O 1
ATOM 2787 N N . LEU B 1 75 ? 0.685 24.641 14.984 1 98.44 75 LEU B N 1
ATOM 2788 C CA . LEU B 1 75 ? 2.01 24.906 14.43 1 98.44 75 LEU B CA 1
ATOM 2789 C C . LEU B 1 75 ? 2.041 24.594 12.938 1 98.44 75 LEU B C 1
ATOM 2791 O O . LEU B 1 75 ? 3.008 24.938 12.25 1 98.44 75 LEU B O 1
ATOM 2795 N N . VAL B 1 76 ? 1.01 23.953 12.398 1 98.56 76 VAL B N 1
ATOM 2796 C CA . VAL B 1 76 ? 1.004 23.438 11.031 1 98.56 76 VAL B CA 1
ATOM 2797 C C . VAL B 1 76 ? 1.162 24.609 10.055 1 98.56 76 VAL B C 1
ATOM 2799 O O . VAL B 1 76 ? 1.994 24.547 9.141 1 98.56 76 VAL B O 1
ATOM 2802 N N . ASP B 1 77 ? 0.391 25.656 10.273 1 98.06 77 ASP B N 1
ATOM 2803 C CA . ASP B 1 77 ? 0.42 26.797 9.359 1 98.06 77 ASP B CA 1
ATOM 2804 C C . ASP B 1 77 ? 1.806 27.438 9.328 1 98.06 77 ASP B C 1
ATOM 2806 O O . ASP B 1 77 ? 2.285 27.844 8.266 1 98.06 77 ASP B O 1
ATOM 2810 N N . SER B 1 78 ? 2.441 27.562 10.469 1 98.06 78 SER B N 1
ATOM 2811 C CA . SER B 1 78 ? 3.783 28.141 10.555 1 98.06 78 SER B CA 1
ATOM 2812 C C . SER B 1 78 ? 4.789 27.297 9.773 1 98.06 78 SER B C 1
ATOM 2814 O O . SER B 1 78 ? 5.664 27.828 9.094 1 98.06 78 SER B O 1
ATOM 2816 N N . ALA B 1 79 ? 4.672 26 9.875 1 98.44 79 ALA B N 1
ATOM 2817 C CA . ALA B 1 79 ? 5.562 25.094 9.133 1 98.44 79 ALA B CA 1
ATOM 2818 C C . ALA B 1 79 ? 5.379 25.266 7.629 1 98.44 79 ALA B C 1
ATOM 2820 O O . ALA B 1 79 ? 6.359 25.344 6.887 1 98.44 79 ALA B O 1
ATOM 2821 N N . VAL B 1 80 ? 4.129 25.312 7.211 1 98.44 80 VAL B N 1
ATOM 2822 C CA . VAL B 1 80 ? 3.818 25.453 5.789 1 98.44 80 VAL B CA 1
ATOM 2823 C C . VAL B 1 80 ? 4.371 26.781 5.266 1 98.44 80 VAL B C 1
ATOM 2825 O O . VAL B 1 80 ? 4.973 26.828 4.191 1 98.44 80 VAL B O 1
ATOM 2828 N N . LYS B 1 81 ? 4.168 27.828 6.012 1 97.56 81 LYS B N 1
ATOM 2829 C CA . LYS B 1 81 ? 4.645 29.141 5.621 1 97.56 81 LYS B CA 1
ATOM 2830 C C . LYS B 1 81 ? 6.168 29.172 5.539 1 97.56 81 LYS B C 1
ATOM 2832 O O . LYS B 1 81 ? 6.742 29.984 4.801 1 97.56 81 LYS B O 1
ATOM 2837 N N . ALA B 1 82 ? 6.801 28.297 6.297 1 97.5 82 ALA B N 1
ATOM 2838 C CA . ALA B 1 82 ? 8.258 28.203 6.281 1 97.5 82 ALA B CA 1
ATOM 2839 C C . ALA B 1 82 ? 8.742 27.359 5.109 1 97.5 82 ALA B C 1
ATOM 2841 O O . ALA B 1 82 ? 9.945 27.109 4.98 1 97.5 82 ALA B O 1
ATOM 2842 N N . GLY B 1 83 ? 7.84 26.828 4.305 1 96.94 83 GLY B N 1
ATOM 2843 C CA . GLY B 1 83 ? 8.227 26.141 3.086 1 96.94 83 GLY B CA 1
ATOM 2844 C C . GLY B 1 83 ? 8.039 24.641 3.172 1 96.94 83 GLY B C 1
ATOM 2845 O O . GLY B 1 83 ? 8.422 23.906 2.256 1 96.94 83 GLY B O 1
ATOM 2846 N N . PHE B 1 84 ? 7.461 24.172 4.234 1 98.44 84 PHE B N 1
ATOM 2847 C CA . PHE B 1 84 ? 7.25 22.734 4.375 1 98.44 84 PHE B CA 1
ATOM 2848 C C . PHE B 1 84 ? 5.988 22.312 3.639 1 98.44 84 PHE B C 1
ATOM 2850 O O . PHE B 1 84 ? 4.988 23.016 3.637 1 98.44 84 PHE B O 1
ATOM 2857 N N . ARG B 1 85 ? 6.016 21.156 3.037 1 98.06 85 ARG B N 1
ATOM 2858 C CA . ARG B 1 85 ? 4.844 20.5 2.463 1 98.06 85 ARG B CA 1
ATOM 2859 C C . ARG B 1 85 ? 4.402 19.312 3.311 1 98.06 85 ARG B C 1
ATOM 2861 O O . ARG B 1 85 ? 5.172 18.812 4.141 1 98.06 85 ARG B O 1
ATOM 2868 N N . PHE B 1 86 ? 3.17 18.906 3.094 1 98.5 86 PHE B N 1
ATOM 2869 C CA . PHE B 1 86 ? 2.689 17.703 3.762 1 98.5 86 PHE B CA 1
ATOM 2870 C C . PHE B 1 86 ? 3.354 16.469 3.18 1 98.5 86 PHE B C 1
ATOM 2872 O O . PHE B 1 86 ? 3.553 16.375 1.967 1 98.5 86 PHE B O 1
ATOM 2879 N N . HIS B 1 87 ? 3.695 15.539 3.992 1 97.31 87 HIS B N 1
ATOM 2880 C CA . HIS B 1 87 ? 4.199 14.258 3.518 1 97.31 87 HIS B CA 1
ATOM 2881 C C . HIS B 1 87 ? 3.16 13.156 3.703 1 97.31 87 HIS B C 1
ATOM 2883 O O . HIS B 1 87 ? 2.77 12.492 2.738 1 97.31 87 HIS B O 1
ATOM 2889 N N . HIS B 1 88 ? 2.758 12.914 4.867 1 97 88 HIS B N 1
ATOM 2890 C CA . HIS B 1 88 ? 1.693 11.977 5.207 1 97 88 HIS B CA 1
ATOM 2891 C C . HIS B 1 88 ? 1.08 12.312 6.562 1 97 88 HIS B C 1
ATOM 2893 O O . HIS B 1 88 ? 1.604 13.156 7.297 1 97 88 HIS B O 1
ATOM 2899 N N . ALA B 1 89 ? -0.035 11.672 6.82 1 97.69 89 ALA B N 1
ATOM 2900 C CA . ALA B 1 89 ? -0.685 11.875 8.109 1 97.69 89 ALA B CA 1
ATOM 2901 C C . ALA B 1 89 ? -1.229 10.562 8.664 1 97.69 89 ALA B C 1
ATOM 2903 O O . ALA B 1 89 ? -1.597 9.664 7.902 1 97.69 89 ALA B O 1
ATOM 2904 N N . GLU B 1 90 ? -1.172 10.453 9.906 1 95.81 90 GLU B N 1
ATOM 2905 C CA . GLU B 1 90 ? -1.866 9.461 10.727 1 95.81 90 GLU B CA 1
ATOM 2906 C C . GLU B 1 90 ? -2.881 10.125 11.656 1 95.81 90 GLU B C 1
ATOM 2908 O O . GLU B 1 90 ? -2.865 11.344 11.828 1 95.81 90 GLU B O 1
ATOM 2913 N N . PRO B 1 91 ? -3.736 9.336 12.188 1 95.81 91 PRO B N 1
ATOM 2914 C CA . PRO B 1 91 ? -4.781 9.961 13.008 1 95.81 91 PRO B CA 1
ATOM 2915 C C . PRO B 1 91 ? -4.211 10.859 14.102 1 95.81 91 PRO B C 1
ATOM 2917 O O . PRO B 1 91 ? -4.832 11.859 14.461 1 95.81 91 PRO B O 1
ATOM 2920 N N . ASP B 1 92 ? -3.012 10.625 14.539 1 96.19 92 ASP B N 1
ATOM 2921 C CA . ASP B 1 92 ? -2.541 11.312 15.742 1 96.19 92 ASP B CA 1
ATOM 2922 C C . ASP B 1 92 ? -1.389 12.258 15.414 1 96.19 92 ASP B C 1
ATOM 2924 O O . ASP B 1 92 ? -0.938 13.016 16.281 1 96.19 92 ASP B O 1
ATOM 2928 N N . TYR B 1 93 ? -0.93 12.234 14.148 1 97.44 93 TYR B N 1
ATOM 2929 C CA . TYR B 1 93 ? 0.142 13.18 13.852 1 97.44 93 TYR B CA 1
ATOM 2930 C C . TYR B 1 93 ? 0.187 13.508 12.359 1 97.44 93 TYR B C 1
ATOM 2932 O O . TYR B 1 93 ? -0.374 12.773 11.547 1 97.44 93 TYR B O 1
ATOM 2940 N N . LEU B 1 94 ? 0.759 14.57 12.07 1 98.25 94 LEU B N 1
ATOM 2941 C CA . LEU B 1 94 ? 1.04 15.047 10.719 1 98.25 94 LEU B CA 1
ATOM 2942 C C . LEU B 1 94 ? 2.543 15.156 10.484 1 98.25 94 LEU B C 1
ATOM 2944 O O . LEU B 1 94 ? 3.268 15.695 11.32 1 98.25 94 LEU B O 1
ATOM 2948 N N . MET B 1 95 ? 3.006 14.562 9.422 1 98.06 95 MET B N 1
ATOM 2949 C CA . MET B 1 95 ? 4.41 14.656 9.031 1 98.06 95 MET B CA 1
ATOM 2950 C C . MET B 1 95 ? 4.594 15.688 7.922 1 98.06 95 MET B C 1
ATOM 2952 O O . MET B 1 95 ? 3.914 15.625 6.895 1 98.06 95 MET B O 1
ATOM 2956 N N . LEU B 1 96 ? 5.445 16.625 8.133 1 98.5 96 LEU B N 1
ATOM 2957 C CA . LEU B 1 96 ? 5.801 17.625 7.129 1 98.5 96 LEU B CA 1
ATOM 2958 C C . LEU B 1 96 ? 7.266 17.484 6.73 1 98.5 96 LEU B C 1
ATOM 2960 O O . LEU B 1 96 ? 8.086 17.016 7.516 1 98.5 96 LEU B O 1
ATOM 2964 N N . VAL B 1 97 ? 7.559 17.922 5.477 1 98.19 97 VAL B N 1
ATOM 2965 C CA . VAL B 1 97 ? 8.93 17.766 5.012 1 98.19 97 VAL B CA 1
ATOM 2966 C C . VAL B 1 97 ? 9.352 19 4.215 1 98.19 97 VAL B C 1
ATOM 2968 O O . VAL B 1 97 ? 8.508 19.719 3.666 1 98.19 97 VAL B O 1
ATOM 2971 N N . ASN B 1 98 ? 10.578 19.25 4.254 1 97.94 98 ASN B N 1
ATOM 2972 C CA . ASN B 1 98 ? 11.242 20.266 3.453 1 97.94 98 ASN B CA 1
ATOM 2973 C C . ASN B 1 98 ? 12.594 19.781 2.939 1 97.94 98 ASN B C 1
ATOM 2975 O O . ASN B 1 98 ? 13.352 19.141 3.672 1 97.94 98 ASN B O 1
ATOM 2979 N N . TRP B 1 99 ? 12.875 19.922 1.677 1 97.56 99 TRP B N 1
ATOM 2980 C CA . TRP B 1 99 ? 14.172 19.625 1.073 1 97.56 99 TRP B CA 1
ATOM 2981 C C . TRP B 1 99 ? 14.984 20.906 0.898 1 97.56 99 TRP B C 1
ATOM 2983 O O . TRP B 1 99 ? 14.641 21.766 0.081 1 97.56 99 TRP B O 1
ATOM 2993 N N . ILE B 1 100 ? 16.078 21.062 1.556 1 96.25 100 ILE B N 1
ATOM 2994 C CA . ILE B 1 100 ? 16.797 22.328 1.69 1 96.25 100 ILE B CA 1
ATOM 2995 C C . ILE B 1 100 ? 17.625 22.578 0.439 1 96.25 100 ILE B C 1
ATOM 2997 O O . ILE B 1 100 ? 17.594 23.672 -0.121 1 96.25 100 ILE B O 1
ATOM 3001 N N . PRO B 1 101 ? 18.344 21.547 -0.091 1 94.19 101 PRO B N 1
ATOM 3002 C CA . PRO B 1 101 ? 19.25 21.812 -1.217 1 94.19 101 PRO B CA 1
ATOM 3003 C C . PRO B 1 101 ? 18.5 22.078 -2.52 1 94.19 101 PRO B C 1
ATOM 3005 O O . PRO B 1 101 ? 17.312 21.781 -2.627 1 94.19 101 PRO B O 1
ATOM 3008 N N . ASN B 1 102 ? 19.25 22.578 -3.443 1 92.5 102 ASN B N 1
ATOM 3009 C CA . ASN B 1 102 ? 18.703 22.812 -4.777 1 92.5 102 ASN B CA 1
ATOM 3010 C C . ASN B 1 102 ? 18.922 21.609 -5.691 1 92.5 102 ASN B C 1
ATOM 3012 O O . ASN B 1 102 ? 19.234 21.766 -6.871 1 92.5 102 ASN B O 1
ATOM 3016 N N . THR B 1 103 ? 19.016 20.484 -5.211 1 89.62 103 THR B N 1
ATOM 3017 C CA . THR B 1 103 ? 19.094 19.219 -5.934 1 89.62 103 THR B CA 1
ATOM 3018 C C . THR B 1 103 ? 17.734 18.516 -5.914 1 89.62 103 THR B C 1
ATOM 3020 O O . THR B 1 103 ? 16.844 18.875 -5.141 1 89.62 103 THR B O 1
ATOM 3023 N N . PRO B 1 104 ? 17.594 17.641 -6.715 1 87.06 104 PRO B N 1
ATOM 3024 C CA . PRO B 1 104 ? 16.312 16.938 -6.715 1 87.06 104 PRO B CA 1
ATOM 3025 C C . PRO B 1 104 ? 16 16.281 -5.375 1 87.06 104 PRO B C 1
ATOM 3027 O O . PRO B 1 104 ? 16.906 15.742 -4.719 1 87.06 104 PRO B O 1
ATOM 3030 N N . ASP B 1 105 ? 14.734 16.344 -4.965 1 90.81 105 ASP B N 1
ATOM 3031 C CA . ASP B 1 105 ? 14.211 15.766 -3.727 1 90.81 105 ASP B CA 1
ATOM 3032 C C . ASP B 1 105 ? 14.211 14.242 -3.779 1 90.81 105 ASP B C 1
ATOM 3034 O O . ASP B 1 105 ? 13.633 13.648 -4.691 1 90.81 105 ASP B O 1
ATOM 3038 N N . THR B 1 106 ? 14.836 13.594 -2.834 1 85.31 106 THR B N 1
ATOM 3039 C CA . THR B 1 106 ? 14.93 12.141 -2.836 1 85.31 106 THR B CA 1
ATOM 3040 C C . THR B 1 106 ? 14.25 11.555 -1.604 1 85.31 106 THR B C 1
ATOM 3042 O O . THR B 1 106 ? 14.516 10.406 -1.224 1 85.31 106 THR B O 1
ATOM 3045 N N . LEU B 1 107 ? 13.398 12.414 -0.936 1 90.75 107 LEU B N 1
ATOM 3046 C CA . LEU B 1 107 ? 12.664 11.891 0.211 1 90.75 107 LEU B CA 1
ATOM 3047 C C . LEU B 1 107 ? 11.742 10.75 -0.205 1 90.75 107 LEU B C 1
ATOM 3049 O O . LEU B 1 107 ? 11.102 10.812 -1.254 1 90.75 107 LEU B O 1
ATOM 3053 N N . PRO B 1 108 ? 11.742 9.734 0.551 1 88.25 108 PRO B N 1
ATOM 3054 C CA . PRO B 1 108 ? 10.891 8.594 0.188 1 88.25 108 PRO B CA 1
ATOM 3055 C C . PRO B 1 108 ? 9.406 8.922 0.266 1 88.25 108 PRO B C 1
ATOM 3057 O O . PRO B 1 108 ? 8.977 9.672 1.153 1 88.25 108 PRO B O 1
ATOM 3060 N N . ALA B 1 109 ? 8.68 8.352 -0.634 1 90.62 109 ALA B N 1
ATOM 3061 C CA . ALA B 1 109 ? 7.227 8.508 -0.621 1 90.62 109 ALA B CA 1
ATOM 3062 C C . ALA B 1 109 ? 6.59 7.648 0.465 1 90.62 109 ALA B C 1
ATOM 3064 O O . ALA B 1 109 ? 7.215 6.711 0.97 1 90.62 109 ALA B O 1
ATOM 3065 N N . ASN B 1 110 ? 5.41 8.039 0.925 1 92.62 110 ASN B N 1
ATOM 3066 C CA . ASN B 1 110 ? 4.629 7.207 1.837 1 92.62 110 ASN B CA 1
ATOM 3067 C C . ASN B 1 110 ? 3.967 6.039 1.106 1 92.62 110 ASN B C 1
ATOM 3069 O O . ASN B 1 110 ? 4.219 5.824 -0.08 1 92.62 110 ASN B O 1
ATOM 3073 N N . ALA B 1 111 ? 3.174 5.211 1.875 1 94.12 111 ALA B N 1
ATOM 3074 C CA . ALA B 1 111 ? 2.453 4.074 1.31 1 94.12 111 ALA B CA 1
ATOM 3075 C C . ALA B 1 111 ? 1.6 4.5 0.12 1 94.12 111 ALA B C 1
ATOM 3077 O O . ALA B 1 111 ? 0.932 5.535 0.168 1 94.12 111 ALA B O 1
ATOM 3078 N N . SER B 1 112 ? 1.639 3.703 -0.905 1 94.31 112 SER B N 1
ATOM 3079 C CA . SER B 1 112 ? 0.945 4.02 -2.148 1 94.31 112 SER B CA 1
ATOM 3080 C C . SER B 1 112 ? -0.163 3.012 -2.436 1 94.31 112 SER B C 1
ATOM 3082 O O . SER B 1 112 ? -0.997 3.23 -3.316 1 94.31 112 SER B O 1
ATOM 3084 N N . HIS B 1 113 ? -0.218 1.948 -1.674 1 95.88 113 HIS B N 1
ATOM 3085 C CA . HIS B 1 113 ? -1.114 0.858 -2.043 1 95.88 113 HIS B CA 1
ATOM 3086 C C . HIS B 1 113 ? -1.974 0.427 -0.859 1 95.88 113 HIS B C 1
ATOM 3088 O O . HIS B 1 113 ? -1.493 0.371 0.275 1 95.88 113 HIS B O 1
ATOM 3094 N N . ARG B 1 114 ? -3.18 0.14 -1.188 1 95.38 114 ARG B N 1
ATOM 3095 C CA . ARG B 1 114 ? -4.02 -0.686 -0.324 1 95.38 114 ARG B CA 1
ATOM 3096 C C . ARG B 1 114 ? -3.965 -2.15 -0.746 1 95.38 114 ARG B C 1
ATOM 3098 O O . ARG B 1 114 ? -3.66 -2.459 -1.9 1 95.38 114 ARG B O 1
ATOM 3105 N N . VAL B 1 115 ? -4.188 -2.998 0.169 1 96.56 115 VAL B N 1
ATOM 3106 C CA . VAL B 1 115 ? -4.211 -4.426 -0.126 1 96.56 115 VAL B CA 1
ATOM 3107 C C . VAL B 1 115 ? -5.543 -5.023 0.327 1 96.56 115 VAL B C 1
ATOM 3109 O O . VAL B 1 115 ? -6.023 -4.727 1.424 1 96.56 115 VAL B O 1
ATOM 3112 N N . ALA B 1 116 ? -6.145 -5.727 -0.586 1 96.12 116 ALA B N 1
ATOM 3113 C CA . ALA B 1 116 ? -7.383 -6.441 -0.292 1 96.12 116 ALA B CA 1
ATOM 3114 C C . ALA B 1 116 ? -7.266 -7.918 -0.655 1 96.12 116 ALA B C 1
ATOM 3116 O O . ALA B 1 116 ? -6.375 -8.305 -1.415 1 96.12 116 ALA B O 1
ATOM 3117 N N . VAL B 1 117 ? -8.195 -8.672 -0.058 1 96.94 117 VAL B N 1
ATOM 3118 C CA . VAL B 1 117 ? -8.18 -10.109 -0.321 1 96.94 117 VAL B CA 1
ATOM 3119 C C . VAL B 1 117 ? -9.586 -10.586 -0.693 1 96.94 117 VAL B C 1
ATOM 3121 O O . VAL B 1 117 ? -10.578 -10 -0.254 1 96.94 117 VAL B O 1
ATOM 3124 N N . GLY B 1 118 ? -9.625 -11.5 -1.52 1 95.56 118 GLY B N 1
ATOM 3125 C CA . GLY B 1 118 ? -10.781 -12.344 -1.767 1 95.56 118 GLY B CA 1
ATOM 3126 C C . GLY B 1 118 ? -10.531 -13.812 -1.456 1 95.56 118 GLY B C 1
ATOM 3127 O O . GLY B 1 118 ? -9.461 -14.336 -1.752 1 95.56 118 GLY B O 1
ATOM 3128 N N . ALA B 1 119 ? -11.508 -14.391 -0.836 1 96.62 119 ALA B N 1
ATOM 3129 C CA . ALA B 1 119 ? -11.32 -15.758 -0.376 1 96.62 119 ALA B CA 1
ATOM 3130 C C . ALA B 1 119 ? -12.156 -16.734 -1.199 1 96.62 119 ALA B C 1
ATOM 3132 O O . ALA B 1 119 ? -13.383 -16.609 -1.264 1 96.62 119 ALA B O 1
ATOM 3133 N N . PHE B 1 120 ? -11.523 -17.625 -1.815 1 96.31 120 PHE B N 1
ATOM 3134 C CA . PHE B 1 120 ? -12.156 -18.766 -2.469 1 96.31 120 PHE B CA 1
ATOM 3135 C C . PHE B 1 120 ? -12.188 -19.969 -1.536 1 96.31 120 PHE B C 1
ATOM 3137 O O . PHE B 1 120 ? -11.164 -20.609 -1.311 1 96.31 120 PHE B O 1
ATOM 3144 N N . VAL B 1 121 ? -13.344 -20.25 -1.008 1 97.06 121 VAL B N 1
ATOM 3145 C CA . VAL B 1 121 ? -13.539 -21.359 -0.067 1 97.06 121 VAL B CA 1
ATOM 3146 C C . VAL B 1 121 ? -14.508 -22.375 -0.662 1 97.06 121 VAL B C 1
ATOM 3148 O O . VAL B 1 121 ? -15.664 -22.062 -0.93 1 97.06 121 VAL B O 1
ATOM 3151 N N . MET B 1 122 ? -14.047 -23.531 -0.864 1 95.19 122 MET B N 1
ATOM 3152 C CA . MET B 1 122 ? -14.883 -24.594 -1.426 1 95.19 122 MET B CA 1
ATOM 3153 C C . MET B 1 122 ? -14.898 -25.812 -0.511 1 95.19 122 MET B C 1
ATOM 3155 O O . MET B 1 122 ? -13.883 -26.156 0.086 1 95.19 122 MET B O 1
ATOM 3159 N N . ASN B 1 123 ? -16.047 -26.406 -0.425 1 95.69 123 ASN B N 1
ATOM 3160 C CA . ASN B 1 123 ? -16.141 -27.625 0.369 1 95.69 123 ASN B CA 1
ATOM 3161 C C . ASN B 1 123 ? -16.109 -28.859 -0.512 1 95.69 123 ASN B C 1
ATOM 3163 O O . ASN B 1 123 ? -15.953 -28.766 -1.729 1 95.69 123 ASN B O 1
ATOM 3167 N N . ALA B 1 124 ? -16.266 -29.984 0.144 1 93.44 124 ALA B N 1
ATOM 3168 C CA . ALA B 1 124 ? -16.094 -31.266 -0.544 1 93.44 124 ALA B CA 1
ATOM 3169 C C . ALA B 1 124 ? -17.234 -31.516 -1.526 1 93.44 124 ALA B C 1
ATOM 3171 O O . ALA B 1 124 ? -17.109 -32.312 -2.455 1 93.44 124 ALA B O 1
ATOM 3172 N N . ASN B 1 125 ? -18.375 -30.859 -1.337 1 94.88 125 ASN B N 1
ATOM 3173 C CA . ASN B 1 125 ? -19.531 -31.031 -2.207 1 94.88 125 ASN B CA 1
ATOM 3174 C C . ASN B 1 125 ? -19.453 -30.094 -3.414 1 94.88 125 ASN B C 1
ATOM 3176 O O . ASN B 1 125 ? -20.453 -29.891 -4.105 1 94.88 125 ASN B O 1
ATOM 3180 N N . ARG B 1 126 ? -18.312 -29.391 -3.633 1 94.5 126 ARG B N 1
ATOM 3181 C CA . ARG B 1 126 ? -18.078 -28.453 -4.73 1 94.5 126 ARG B CA 1
ATOM 3182 C C . ARG B 1 126 ? -18.984 -27.234 -4.605 1 94.5 126 ARG B C 1
ATOM 3184 O O . ARG B 1 126 ? -19.547 -26.766 -5.598 1 94.5 126 ARG B O 1
ATOM 3191 N N . GLU B 1 127 ? -19.172 -26.922 -3.439 1 96.94 127 GLU B N 1
ATOM 3192 C CA . GLU B 1 127 ? -19.875 -25.672 -3.146 1 96.94 127 GLU B CA 1
ATOM 3193 C C . GLU B 1 127 ? -18.906 -24.578 -2.697 1 96.94 127 GLU B C 1
ATOM 3195 O O 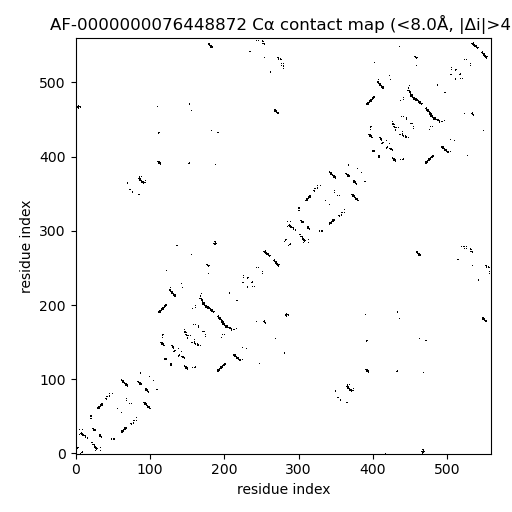. GLU B 1 127 ? -17.953 -24.859 -1.956 1 96.94 127 GLU B O 1
ATOM 3200 N N . VAL B 1 128 ? -19.156 -23.391 -3.199 1 96.88 128 VAL B N 1
ATOM 3201 C CA . VAL B 1 128 ? -18.312 -22.25 -2.854 1 96.88 128 VAL B CA 1
ATOM 3202 C C . VAL B 1 128 ? -19.031 -21.375 -1.83 1 96.88 128 VAL B C 1
ATOM 3204 O O . VAL B 1 128 ? -20.25 -21.156 -1.921 1 96.88 128 VAL B O 1
ATOM 3207 N N . LEU B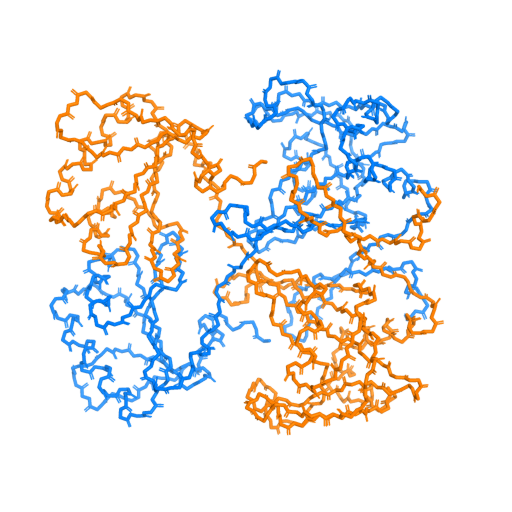 1 129 ? -18.297 -20.891 -0.864 1 97.25 129 LEU B N 1
ATOM 3208 C CA . LEU B 1 129 ? -18.828 -19.969 0.131 1 97.25 129 LEU B CA 1
ATOM 3209 C C . LEU B 1 129 ? -19.016 -18.578 -0.457 1 97.25 129 LEU B C 1
ATOM 3211 O O . LEU B 1 129 ? -18.062 -17.969 -0.938 1 97.25 129 LEU B O 1
ATOM 3215 N N . VAL B 1 130 ? -20.234 -18.078 -0.429 1 95.31 130 VAL B N 1
ATOM 3216 C CA . VAL B 1 130 ? -20.516 -16.781 -1.054 1 95.31 130 VAL B CA 1
ATOM 3217 C C . VAL B 1 130 ? -21.328 -15.922 -0.1 1 95.31 130 VAL B C 1
ATOM 3219 O O . VAL B 1 130 ? -21.953 -16.422 0.832 1 95.31 130 VAL B O 1
ATOM 3222 N N . VAL B 1 131 ? -21.203 -14.555 -0.355 1 93.56 131 VAL B N 1
ATOM 3223 C CA . VAL B 1 131 ? -21.891 -13.594 0.514 1 93.56 131 VAL B CA 1
ATOM 3224 C C . VAL B 1 131 ? -22.594 -12.547 -0.331 1 93.56 131 VAL B C 1
ATOM 3226 O O . VAL B 1 131 ? -22.297 -12.391 -1.519 1 93.56 131 VAL B O 1
ATOM 3229 N N . GLN B 1 132 ? -23.594 -11.938 0.296 1 90 132 GLN B N 1
ATOM 3230 C CA . GLN B 1 132 ? -24.25 -10.734 -0.22 1 90 132 GLN B CA 1
ATOM 3231 C C . GLN B 1 132 ? -24.047 -9.547 0.716 1 90 132 GLN B C 1
ATOM 3233 O O . GLN B 1 132 ? -24.219 -9.68 1.932 1 90 132 GLN B O 1
ATOM 3238 N N . GLU B 1 133 ? -23.672 -8.477 0.18 1 78.69 133 GLU B N 1
ATOM 3239 C CA . GLU B 1 133 ? -23.391 -7.305 1.008 1 78.69 133 GLU B CA 1
ATOM 3240 C C . GLU B 1 133 ? -24.672 -6.555 1.364 1 78.69 133 GLU B C 1
ATOM 3242 O O . GLU B 1 133 ? -25.594 -6.473 0.552 1 78.69 133 GLU B O 1
ATOM 3247 N N . SER B 1 134 ? -24.625 -6.062 2.643 1 72.19 134 SER B N 1
ATOM 3248 C CA . SER B 1 134 ? -25.766 -5.262 3.096 1 72.19 134 SER B CA 1
ATOM 3249 C C . SER B 1 134 ? -25.641 -3.816 2.623 1 72.19 134 SER B C 1
ATOM 3251 O O . SER B 1 134 ? -26.656 -3.152 2.383 1 72.19 134 SER B O 1
ATOM 3253 N N . ASN B 1 135 ? -24.297 -3.434 2.719 1 63.75 135 ASN B N 1
ATOM 3254 C CA . ASN B 1 135 ? -23.984 -2.043 2.408 1 63.75 135 ASN B CA 1
ATOM 3255 C C . ASN B 1 135 ? -22.875 -1.938 1.37 1 63.75 135 ASN B C 1
ATOM 3257 O O . ASN B 1 135 ? -22.031 -2.836 1.256 1 63.75 135 ASN B O 1
ATOM 3261 N N . GLY B 1 136 ? -23.109 -1.636 0.085 1 59.16 136 GLY B N 1
ATOM 3262 C CA . GLY B 1 136 ? -22.094 -1.472 -0.94 1 59.16 136 GLY B CA 1
ATOM 3263 C C . GLY B 1 136 ? -22.672 -1.314 -2.334 1 59.16 136 GLY B C 1
ATOM 3264 O O . GLY B 1 136 ? -23.875 -1.135 -2.496 1 59.16 136 GLY B O 1
ATOM 3265 N N . ARG B 1 137 ? -21.688 -1.399 -3.068 1 57.28 137 ARG B N 1
ATOM 3266 C CA . ARG B 1 137 ? -22.016 -1.137 -4.465 1 57.28 137 ARG B CA 1
ATOM 3267 C C . ARG B 1 137 ? -23.094 -2.096 -4.969 1 57.28 137 ARG B C 1
ATOM 3269 O O . ARG B 1 137 ? -23.891 -1.736 -5.832 1 57.28 137 ARG B O 1
ATOM 3276 N N . PHE B 1 138 ? -23.062 -3.234 -4.23 1 55.78 138 PHE B N 1
ATOM 3277 C CA . PHE B 1 138 ? -23.922 -4.273 -4.781 1 55.78 138 PHE B CA 1
ATOM 3278 C C . PHE B 1 138 ? -25.125 -4.523 -3.867 1 55.78 138 PHE B C 1
ATOM 3280 O O . PHE B 1 138 ? -25.859 -5.488 -4.062 1 55.78 138 PHE B O 1
ATOM 3287 N N . SER B 1 139 ? -25.188 -3.635 -2.959 1 61.78 139 SER B N 1
ATOM 3288 C CA . SER B 1 139 ? -26.266 -3.811 -2 1 61.78 139 SER B CA 1
ATOM 3289 C C . SER B 1 139 ? -27.625 -3.789 -2.693 1 61.78 139 SER B C 1
ATOM 3291 O O . SER B 1 139 ? -27.875 -2.945 -3.559 1 61.78 139 SER B O 1
ATOM 3293 N N . GLY B 1 140 ? -28.312 -4.844 -2.387 1 65.81 140 GLY B N 1
ATOM 3294 C CA . GLY B 1 140 ? -29.672 -4.906 -2.869 1 65.81 140 GLY B CA 1
ATOM 3295 C C . GLY B 1 140 ? -29.797 -5.512 -4.254 1 65.81 140 GLY B C 1
ATOM 3296 O O . GLY B 1 140 ? -30.906 -5.707 -4.762 1 65.81 140 GLY B O 1
ATOM 3297 N N . GLN B 1 141 ? -28.703 -5.832 -4.852 1 71.81 141 GLN B N 1
ATOM 3298 C CA . GLN B 1 141 ? -28.766 -6.332 -6.219 1 71.81 141 GLN B CA 1
ATOM 3299 C C . GLN B 1 141 ? -28.844 -7.855 -6.242 1 71.81 1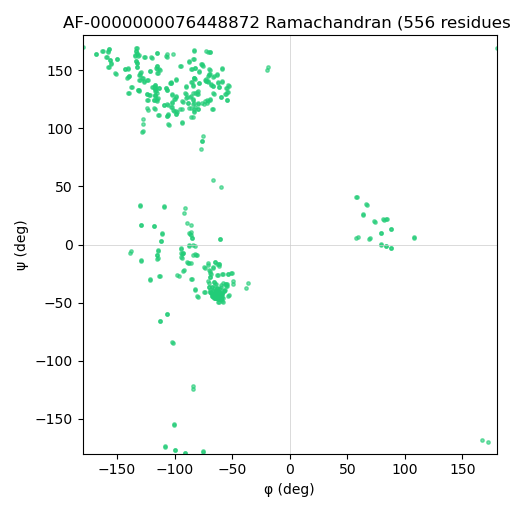41 GLN B C 1
ATOM 3301 O O . GLN B 1 141 ? -29.031 -8.453 -7.305 1 71.81 141 GLN B O 1
ATOM 3306 N N . GLY B 1 142 ? -28.688 -8.445 -5.066 1 79.06 142 GLY B N 1
ATOM 3307 C CA . GLY B 1 142 ? -28.797 -9.891 -4.965 1 79.06 142 GLY B CA 1
ATOM 3308 C C . GLY B 1 142 ? -27.609 -10.633 -5.547 1 79.06 142 GLY B C 1
ATOM 3309 O O . GLY B 1 142 ? -27.734 -11.789 -5.953 1 79.06 142 GLY B O 1
ATOM 3310 N N . ILE B 1 143 ? -26.562 -9.992 -5.676 1 86.06 143 ILE B N 1
ATOM 3311 C CA . ILE B 1 143 ? -25.375 -10.594 -6.262 1 86.06 143 ILE B CA 1
ATOM 3312 C C . ILE B 1 143 ? -24.578 -11.312 -5.176 1 86.06 143 ILE B C 1
ATOM 3314 O O . ILE B 1 143 ? -24.328 -10.758 -4.105 1 86.06 143 ILE B O 1
ATOM 3318 N N . TRP B 1 144 ? -24.297 -12.609 -5.496 1 90.94 144 TRP B N 1
ATOM 3319 C CA . TRP B 1 144 ? -23.422 -13.383 -4.617 1 90.94 144 TRP B CA 1
ATOM 3320 C C . TRP B 1 144 ? -21.969 -13.242 -5.027 1 90.94 144 TRP B C 1
ATOM 3322 O O . TRP B 1 144 ? -21.625 -13.398 -6.203 1 90.94 144 TRP B O 1
ATOM 3332 N N . LYS B 1 145 ? -21.172 -12.938 -4.09 1 91.44 145 LYS B N 1
ATOM 3333 C CA . LYS B 1 145 ? -19.734 -12.773 -4.359 1 91.44 145 LYS B CA 1
ATOM 3334 C C . LYS B 1 145 ? -18.891 -13.523 -3.332 1 91.44 145 LYS B C 1
ATOM 3336 O O . LYS B 1 145 ? -19.422 -14.008 -2.326 1 91.44 145 LYS B O 1
ATOM 3341 N N . LEU B 1 146 ? -17.641 -13.625 -3.615 1 93.31 146 LEU B N 1
ATOM 3342 C CA . LEU B 1 146 ? -16.719 -14.219 -2.65 1 93.31 146 LEU B CA 1
ATOM 3343 C C . LEU B 1 146 ? -16.531 -13.297 -1.448 1 93.31 146 LEU B C 1
ATOM 3345 O O . LEU B 1 146 ? -16.656 -12.078 -1.567 1 93.31 146 LEU B O 1
ATOM 3349 N N . PRO B 1 147 ? -16.328 -13.898 -0.283 1 94.31 147 PRO B N 1
ATOM 3350 C CA . PRO B 1 147 ? -15.938 -13.039 0.836 1 94.31 147 PRO B CA 1
ATOM 3351 C C . PRO B 1 147 ? -14.688 -12.211 0.535 1 94.31 147 PRO B C 1
ATOM 3353 O O . PRO B 1 147 ? -13.68 -12.75 0.07 1 94.31 147 PRO B O 1
ATOM 3356 N N . THR B 1 148 ? -14.75 -10.961 0.755 1 93.5 148 THR B N 1
ATOM 3357 C CA . THR B 1 148 ? -13.633 -10.055 0.502 1 93.5 148 THR B CA 1
ATOM 3358 C C . THR B 1 148 ? -13.414 -9.125 1.692 1 93.5 148 THR B C 1
ATOM 3360 O O . THR B 1 148 ? -14.258 -9.031 2.584 1 93.5 148 THR B O 1
ATOM 3363 N N . GLY B 1 149 ? -12.242 -8.492 1.718 1 93.19 149 GLY B N 1
ATOM 3364 C CA . GLY B 1 149 ? -11.953 -7.512 2.75 1 93.19 149 GLY B CA 1
ATOM 3365 C C . GLY B 1 149 ? -10.57 -6.898 2.615 1 93.19 149 GLY B C 1
ATOM 3366 O O . GLY B 1 149 ? -9.734 -7.398 1.86 1 93.19 149 GLY B O 1
ATOM 3367 N N . GLY B 1 150 ? -10.445 -5.906 3.404 1 93.88 150 GLY B N 1
ATOM 3368 C CA . GLY B 1 150 ? -9.156 -5.23 3.396 1 93.88 150 GLY B CA 1
ATOM 3369 C C . GLY B 1 150 ? -8.141 -5.875 4.32 1 93.88 150 GLY B C 1
ATOM 3370 O O . GLY B 1 150 ? -8.508 -6.492 5.324 1 93.88 150 GLY B O 1
ATOM 3371 N N . VAL B 1 151 ? -6.891 -5.719 3.914 1 96.12 151 VAL B N 1
ATOM 3372 C CA . VAL B 1 151 ? -5.781 -6.117 4.777 1 96.12 151 VAL B CA 1
ATOM 3373 C C . VAL B 1 151 ? -5.375 -4.945 5.668 1 96.12 151 VAL B C 1
ATOM 3375 O O . VAL B 1 151 ? -5.113 -3.846 5.18 1 96.12 151 VAL B O 1
ATOM 3378 N N . ASP B 1 152 ? -5.332 -5.164 6.945 1 92.44 152 ASP B N 1
ATOM 3379 C CA . ASP B 1 152 ? -4.953 -4.109 7.883 1 92.44 152 ASP B CA 1
ATOM 3380 C C . ASP B 1 152 ? -3.443 -3.875 7.867 1 92.44 152 ASP B C 1
ATOM 3382 O O . ASP B 1 152 ? -2.676 -4.773 7.512 1 92.44 152 ASP B O 1
ATOM 3386 N N . GLU B 1 153 ? -3.102 -2.666 8.234 1 90.62 153 GLU B N 1
ATOM 3387 C CA . GLU B 1 153 ? -1.682 -2.387 8.43 1 90.62 153 GLU B CA 1
ATOM 3388 C C . GLU B 1 153 ? -1.054 -3.381 9.406 1 90.62 153 GLU B C 1
ATOM 3390 O O . GLU B 1 153 ? -1.6 -3.635 10.477 1 90.62 153 GLU B O 1
ATOM 3395 N N . GLY B 1 154 ? 0.131 -3.979 8.992 1 92.38 154 GLY B N 1
ATOM 3396 C CA . GLY B 1 154 ? 0.832 -4.918 9.852 1 92.38 154 GLY B CA 1
ATOM 3397 C C . GLY B 1 154 ? 0.283 -6.328 9.766 1 92.38 154 GLY B C 1
ATOM 3398 O O . GLY B 1 154 ? 0.789 -7.238 10.43 1 92.38 154 GLY B O 1
ATOM 3399 N N . GLU B 1 155 ? -0.725 -6.566 8.992 1 94.69 155 GLU B N 1
ATOM 3400 C CA . GLU B 1 155 ? -1.354 -7.875 8.844 1 94.69 155 GLU B CA 1
ATOM 3401 C C . GLU B 1 155 ? -0.86 -8.586 7.59 1 94.69 155 GLU B C 1
ATOM 3403 O O . GLU B 1 155 ? -0.697 -7.965 6.539 1 94.69 155 GLU B O 1
ATOM 3408 N N . ASP B 1 156 ? -0.676 -9.875 7.695 1 95.69 156 ASP B N 1
ATOM 3409 C CA . ASP B 1 156 ? -0.281 -10.664 6.539 1 95.69 156 ASP B CA 1
ATOM 3410 C C . ASP B 1 156 ? -1.492 -11.023 5.68 1 95.69 156 ASP B C 1
ATOM 3412 O O . ASP B 1 156 ? -2.598 -11.195 6.195 1 95.69 156 ASP B O 1
ATOM 3416 N N . ILE B 1 157 ? -1.266 -11.211 4.406 1 97.44 157 ILE B N 1
ATOM 3417 C CA . ILE B 1 157 ? -2.309 -11.531 3.438 1 97.44 157 ILE B CA 1
ATOM 3418 C C . ILE B 1 157 ? -3.016 -12.82 3.85 1 97.44 157 ILE B C 1
ATOM 3420 O O . ILE B 1 157 ? -4.246 -12.883 3.842 1 97.44 157 ILE B O 1
ATOM 3424 N N . CYS B 1 158 ? -2.262 -13.828 4.223 1 97.25 158 CYS B N 1
ATOM 3425 C CA . CYS B 1 158 ? -2.838 -15.117 4.598 1 97.25 158 CYS B CA 1
ATOM 3426 C C . CYS B 1 158 ? -3.701 -14.977 5.844 1 97.25 158 CYS B C 1
ATOM 3428 O O . CYS B 1 158 ? -4.781 -15.57 5.926 1 97.25 158 CYS B O 1
ATOM 3430 N N . THR B 1 159 ? -3.262 -14.188 6.809 1 97 159 THR B N 1
ATOM 3431 C CA . THR B 1 159 ? -4.012 -13.953 8.039 1 97 159 THR B CA 1
ATOM 3432 C C . THR B 1 159 ? -5.289 -13.172 7.758 1 97 159 THR B C 1
ATOM 3434 O O . THR B 1 159 ? -6.348 -13.477 8.305 1 97 159 THR B O 1
ATOM 3437 N N . ALA B 1 160 ? -5.195 -12.195 6.945 1 97.62 160 ALA B N 1
ATOM 3438 C CA . ALA B 1 160 ? -6.34 -11.359 6.594 1 97.62 160 ALA B CA 1
ATOM 3439 C C . ALA B 1 160 ? -7.43 -12.188 5.914 1 97.62 160 ALA B C 1
ATOM 3441 O O . ALA B 1 160 ? -8.617 -12.016 6.203 1 97.62 160 ALA B O 1
ATOM 3442 N N . ALA B 1 161 ? -7.047 -13.062 5.008 1 97.81 161 ALA B N 1
ATOM 3443 C CA . ALA B 1 161 ? -8.008 -13.891 4.293 1 97.81 161 ALA B CA 1
ATOM 3444 C C . ALA B 1 161 ? -8.82 -14.75 5.258 1 97.81 161 ALA B C 1
ATOM 3446 O O . ALA B 1 161 ? -10.047 -14.797 5.172 1 97.81 161 ALA B O 1
ATOM 3447 N N . VAL B 1 162 ? -8.117 -15.352 6.148 1 98.25 162 VAL B N 1
ATOM 3448 C CA . VAL B 1 162 ? -8.766 -16.219 7.133 1 98.25 162 VAL B CA 1
ATOM 3449 C C . VAL B 1 162 ? -9.664 -15.383 8.047 1 98.25 162 VAL B C 1
ATOM 3451 O O . VAL B 1 162 ? -10.805 -15.758 8.32 1 98.25 162 VAL B O 1
ATOM 3454 N N . ARG B 1 163 ? -9.156 -14.242 8.492 1 97.44 163 ARG B N 1
ATOM 3455 C CA . ARG B 1 163 ? -9.906 -13.367 9.391 1 97.44 163 ARG B CA 1
ATOM 3456 C C . ARG B 1 163 ? -11.195 -12.875 8.734 1 97.44 163 ARG B C 1
ATOM 3458 O O . ARG B 1 163 ? -12.266 -12.906 9.344 1 97.44 163 ARG B O 1
ATOM 3465 N N . GLU B 1 164 ? -11.133 -12.414 7.508 1 95.5 164 GLU B N 1
ATOM 3466 C CA . GLU B 1 164 ? -12.281 -11.852 6.809 1 95.5 164 GLU B CA 1
ATOM 3467 C C . GLU B 1 164 ? -13.383 -12.891 6.633 1 95.5 164 GLU B C 1
ATOM 3469 O O . GLU B 1 164 ? -14.57 -12.578 6.777 1 95.5 164 GLU B O 1
ATOM 3474 N N . VAL B 1 165 ? -13.031 -14.133 6.281 1 96.94 165 VAL B N 1
ATOM 3475 C CA . VAL B 1 165 ? -14.023 -15.195 6.125 1 96.94 165 VAL B CA 1
ATOM 3476 C C . VAL B 1 165 ? -14.703 -15.461 7.465 1 96.94 165 VAL B C 1
ATOM 3478 O O . VAL B 1 165 ? -15.93 -15.586 7.527 1 96.94 165 VAL B O 1
ATOM 3481 N N . LYS B 1 166 ? -13.906 -15.523 8.516 1 97 166 LYS B N 1
ATOM 3482 C CA . LYS B 1 166 ? -14.453 -15.758 9.844 1 97 166 LYS B CA 1
ATOM 3483 C C . LYS B 1 166 ? -15.398 -14.625 10.258 1 97 166 LYS B C 1
ATOM 3485 O O . LYS B 1 166 ? -16.5 -14.883 10.75 1 97 166 LYS B O 1
ATOM 3490 N N . GLU B 1 167 ? -14.992 -13.406 10.039 1 93.81 167 GLU B N 1
ATOM 3491 C CA . GLU B 1 167 ? -15.789 -12.242 10.414 1 93.81 167 GLU B CA 1
ATOM 3492 C C . GLU B 1 167 ? -17.109 -12.211 9.648 1 93.81 167 GLU B C 1
ATOM 3494 O O . GLU B 1 167 ? -18.156 -11.945 10.234 1 93.81 167 GLU B O 1
ATOM 3499 N N . GLU B 1 168 ? -17.078 -12.531 8.367 1 93.12 168 GLU B N 1
ATOM 3500 C CA . GLU B 1 168 ? -18.25 -12.352 7.52 1 93.12 168 GLU B CA 1
ATOM 3501 C C . GLU B 1 168 ? -19.188 -13.562 7.598 1 93.12 168 GLU B C 1
ATOM 3503 O O . GLU B 1 168 ? -20.391 -13.43 7.434 1 93.12 168 GLU B O 1
ATOM 3508 N N . THR B 1 169 ? -18.641 -14.773 7.84 1 95.44 169 THR B N 1
ATOM 3509 C CA . THR B 1 169 ? -19.453 -15.969 7.648 1 95.44 169 THR B CA 1
ATOM 3510 C C . THR B 1 169 ? -19.391 -16.859 8.883 1 95.44 169 THR B C 1
ATOM 3512 O O . THR B 1 169 ? -20.172 -17.812 9.008 1 95.44 169 THR B O 1
ATOM 3515 N N . GLY B 1 170 ? -18.438 -16.625 9.797 1 95.75 170 GLY B N 1
ATOM 3516 C CA . GLY B 1 170 ? -18.25 -17.469 10.977 1 95.75 170 GLY B CA 1
ATOM 3517 C C . GLY B 1 170 ? -17.5 -18.75 10.68 1 95.75 170 GLY B C 1
ATOM 3518 O O . GLY B 1 170 ? -17.234 -19.547 11.586 1 95.75 170 GLY B O 1
ATOM 3519 N N . ILE B 1 171 ? -17.109 -19.016 9.492 1 97.25 171 ILE B N 1
ATOM 3520 C CA . ILE B 1 171 ? -16.484 -20.266 9.078 1 97.25 171 ILE B CA 1
ATOM 3521 C C . ILE B 1 171 ? -15 -20.234 9.406 1 97.25 171 ILE B C 1
ATOM 3523 O O . ILE B 1 171 ? -14.305 -19.266 9.094 1 97.25 171 ILE B O 1
ATOM 3527 N N . ASP B 1 172 ? -14.547 -21.281 10.047 1 97.81 172 ASP B N 1
ATOM 3528 C CA . ASP B 1 172 ? -13.117 -21.469 10.266 1 97.81 172 ASP B CA 1
ATOM 3529 C C . ASP B 1 172 ? -12.438 -22.031 9.023 1 97.81 172 ASP B C 1
ATOM 3531 O O . ASP B 1 172 ? -12.922 -23 8.438 1 97.81 172 ASP B O 1
ATOM 3535 N N . THR B 1 173 ? -11.352 -21.375 8.633 1 98.31 173 THR B N 1
ATOM 3536 C CA . THR B 1 173 ? -10.633 -21.828 7.445 1 98.31 173 THR B CA 1
ATOM 3537 C C . THR B 1 173 ? -9.133 -21.875 7.699 1 98.31 173 THR B C 1
ATOM 3539 O O . THR B 1 173 ? -8.656 -21.344 8.711 1 98.31 173 THR B O 1
ATOM 3542 N N . LYS B 1 174 ? -8.469 -22.578 6.848 1 97.88 174 LYS B N 1
ATOM 3543 C CA . LYS B 1 174 ? -7.012 -22.578 6.773 1 97.88 174 LYS B CA 1
ATOM 3544 C C . LYS B 1 174 ? -6.531 -22.047 5.426 1 97.88 174 LYS B C 1
ATOM 3546 O O . LYS B 1 174 ? -7.074 -22.406 4.379 1 97.88 174 LYS B O 1
ATOM 3551 N N . PHE B 1 175 ? -5.547 -21.203 5.496 1 97.56 175 PHE B N 1
ATOM 3552 C CA . PHE B 1 175 ? -4.98 -20.641 4.273 1 97.56 175 PHE B CA 1
ATOM 3553 C C . PHE B 1 175 ? -4.246 -21.719 3.479 1 97.56 175 PHE B C 1
ATOM 3555 O O . PHE B 1 175 ? -3.496 -22.516 4.047 1 97.56 175 PHE B O 1
ATOM 3562 N N . VAL B 1 176 ? -4.414 -21.734 2.115 1 96.25 176 VAL B N 1
ATOM 3563 C CA . VAL B 1 176 ? -3.74 -22.703 1.247 1 96.25 176 VAL B CA 1
ATOM 3564 C C . VAL B 1 176 ? -2.732 -21.984 0.356 1 96.25 176 VAL B C 1
ATOM 3566 O O . VAL B 1 176 ? -1.521 -22.109 0.54 1 96.25 176 VAL B O 1
ATOM 3569 N N . GLU B 1 177 ? -3.287 -21.109 -0.566 1 96.88 177 GLU B N 1
ATOM 3570 C CA . GLU B 1 177 ? -2.41 -20.422 -1.512 1 96.88 177 GLU B CA 1
ATOM 3571 C C . GLU B 1 177 ? -3.035 -19.125 -2 1 96.88 177 GLU B C 1
ATOM 3573 O O . GLU B 1 177 ? -4.25 -18.938 -1.917 1 96.88 177 GLU B O 1
ATOM 3578 N N . VAL B 1 178 ? -2.139 -18.203 -2.451 1 97.38 178 VAL B N 1
ATOM 3579 C CA . VAL B 1 178 ? -2.584 -17.141 -3.354 1 97.38 178 VAL B CA 1
ATOM 3580 C C . VAL B 1 178 ? -2.682 -17.688 -4.777 1 97.38 178 VAL B C 1
ATOM 3582 O O . VAL B 1 178 ? -1.685 -18.141 -5.344 1 97.38 178 VAL B O 1
ATOM 3585 N N . ILE B 1 179 ? -3.818 -17.609 -5.371 1 95.56 179 ILE B N 1
ATOM 3586 C CA . ILE B 1 179 ? -3.965 -18.25 -6.672 1 95.56 179 ILE B CA 1
ATOM 3587 C C . ILE B 1 179 ? -3.779 -17.219 -7.781 1 95.56 179 ILE B C 1
ATOM 3589 O O . ILE B 1 179 ? -3.393 -17.562 -8.898 1 95.56 179 ILE B O 1
ATOM 3593 N N . ALA B 1 180 ? -4.066 -16 -7.461 1 95.06 180 ALA B N 1
ATOM 3594 C CA . ALA B 1 180 ? -3.908 -14.891 -8.398 1 95.06 180 ALA B CA 1
ATOM 3595 C C . ALA B 1 180 ? -4.035 -13.547 -7.684 1 95.06 180 ALA B C 1
ATOM 3597 O O . ALA B 1 180 ? -4.469 -13.484 -6.527 1 95.06 180 ALA B O 1
ATOM 3598 N N . PHE B 1 181 ? -3.594 -12.477 -8.352 1 95.19 181 PHE B N 1
ATOM 3599 C CA . PHE B 1 181 ? -3.887 -11.141 -7.84 1 95.19 181 PHE B CA 1
ATOM 3600 C C . PHE B 1 181 ? -4 -10.141 -8.977 1 95.19 181 PHE B C 1
ATOM 3602 O O . PHE B 1 181 ? -3.549 -10.398 -10.094 1 95.19 181 PHE B O 1
ATOM 3609 N N . LYS B 1 182 ? -4.645 -9.062 -8.672 1 92.69 182 LYS B N 1
ATOM 3610 C CA . LYS B 1 182 ? -4.883 -8.008 -9.641 1 92.69 182 LYS B CA 1
ATOM 3611 C C . LYS B 1 182 ? -4.477 -6.645 -9.086 1 92.69 182 LYS B C 1
ATOM 3613 O O . LYS B 1 182 ? -4.539 -6.418 -7.879 1 92.69 182 LYS B O 1
ATOM 3618 N N . GLU B 1 183 ? -4.023 -5.797 -10.023 1 92.75 183 GLU B N 1
ATOM 3619 C CA . GLU B 1 183 ? -3.691 -4.418 -9.68 1 92.75 183 GLU B CA 1
ATOM 3620 C C . GLU B 1 183 ? -4.742 -3.445 -10.211 1 92.75 183 GLU B C 1
ATOM 3622 O O . GLU B 1 183 ? -5.238 -3.609 -11.328 1 92.75 183 GLU B O 1
ATOM 3627 N N . ARG B 1 184 ? -5.129 -2.584 -9.359 1 89.25 184 ARG B N 1
ATOM 3628 C CA . ARG B 1 184 ? -5.996 -1.479 -9.758 1 89.25 184 ARG B CA 1
ATOM 3629 C C . ARG B 1 184 ? -5.418 -0.141 -9.305 1 89.25 184 ARG B C 1
ATOM 3631 O O . ARG B 1 184 ? -4.82 -0.049 -8.227 1 89.25 184 ARG B O 1
ATOM 3638 N N . HIS B 1 185 ? -5.637 0.861 -10.203 1 90.56 185 HIS B N 1
ATOM 3639 C CA . HIS B 1 185 ? -5.09 2.174 -9.875 1 90.56 185 HIS B CA 1
ATOM 3640 C C . HIS B 1 185 ? -6.195 3.221 -9.781 1 90.56 185 HIS B C 1
ATOM 3642 O O . HIS B 1 185 ? -7.297 3.014 -10.289 1 90.56 185 HIS B O 1
ATOM 3648 N N . LYS B 1 186 ? -5.855 4.355 -9.109 1 84.12 186 LYS B N 1
ATOM 3649 C CA . LYS B 1 186 ? -6.758 5.488 -8.938 1 84.12 186 LYS B CA 1
ATOM 3650 C C . LYS B 1 186 ? -8.047 5.062 -8.242 1 84.12 186 LYS B C 1
ATOM 3652 O O . LYS B 1 186 ? -9.141 5.387 -8.695 1 84.12 186 LYS B O 1
ATOM 3657 N N . SER B 1 187 ? -7.805 4.207 -7.25 1 79.06 187 SER B N 1
ATOM 3658 C CA . SER B 1 187 ? -8.93 3.801 -6.414 1 79.06 187 SER B CA 1
ATOM 3659 C C . SER B 1 187 ? -9.188 4.809 -5.301 1 79.06 187 SER B C 1
ATOM 3661 O O . SER B 1 187 ? -9.273 6.012 -5.555 1 79.06 187 SER B O 1
ATOM 3663 N N . PHE B 1 188 ? -9.188 4.379 -4.039 1 76.81 188 PHE B N 1
ATOM 3664 C CA . PHE B 1 188 ? -9.438 5.266 -2.91 1 76.81 188 PHE B CA 1
ATOM 3665 C C . PHE B 1 188 ? -8.312 6.285 -2.762 1 76.81 188 PHE B C 1
ATOM 3667 O O . PHE B 1 188 ? -7.145 5.91 -2.605 1 76.81 188 PHE B O 1
ATOM 3674 N N . PHE B 1 189 ? -8.625 7.672 -2.93 1 84.44 189 PHE B N 1
ATOM 3675 C CA . PHE B 1 189 ? -7.699 8.781 -2.729 1 84.44 189 PHE B CA 1
ATOM 3676 C C . PHE B 1 189 ? -6.555 8.719 -3.732 1 84.44 189 PHE B C 1
ATOM 3678 O O . PHE B 1 189 ? -5.406 9.008 -3.393 1 84.44 189 PHE B O 1
ATOM 3685 N N . ARG B 1 190 ? -6.762 8.109 -4.883 1 85.12 190 ARG B N 1
ATOM 3686 C CA . ARG B 1 190 ? -5.836 8.023 -6.008 1 85.12 190 ARG B CA 1
ATOM 3687 C C . ARG B 1 190 ? -4.773 6.957 -5.762 1 85.12 190 ARG B C 1
ATOM 3689 O O . ARG B 1 190 ? -3.779 6.887 -6.484 1 85.12 190 ARG B O 1
ATOM 3696 N N . LYS B 1 191 ? -4.996 6.219 -4.754 1 92.62 191 LYS B N 1
ATOM 3697 C CA . LYS B 1 191 ? -4.027 5.184 -4.402 1 92.62 191 LYS B CA 1
ATOM 3698 C C . LYS B 1 191 ? -4.254 3.916 -5.223 1 92.62 191 LYS B C 1
ATOM 3700 O O . LYS B 1 191 ? -5.309 3.75 -5.84 1 92.62 191 LYS B O 1
ATOM 3705 N N . SER B 1 192 ? -3.26 3.098 -5.305 1 94.19 192 SER B N 1
ATOM 3706 C CA . SER B 1 192 ? -3.35 1.806 -5.977 1 94.19 192 SER B CA 1
ATOM 3707 C C . SER B 1 192 ? -3.846 0.721 -5.027 1 94.19 192 SER B C 1
ATOM 3709 O O . SER B 1 192 ? -3.803 0.89 -3.807 1 94.19 192 SER B O 1
ATOM 3711 N N . GLU B 1 193 ? -4.402 -0.336 -5.641 1 93.69 193 GLU B N 1
ATOM 3712 C CA . GLU B 1 193 ? -4.867 -1.477 -4.859 1 93.69 193 GLU B CA 1
ATOM 3713 C C . GLU B 1 193 ? -4.355 -2.791 -5.441 1 93.69 193 GLU B C 1
ATOM 3715 O O . GLU B 1 193 ? -4.344 -2.973 -6.66 1 93.69 193 GLU B O 1
ATOM 3720 N N . LEU B 1 194 ? -3.842 -3.607 -4.582 1 95.94 194 LEU B N 1
ATOM 3721 C CA . LEU B 1 194 ? -3.576 -5.008 -4.906 1 95.94 194 LEU B CA 1
ATOM 3722 C C . LEU B 1 194 ? -4.645 -5.914 -4.301 1 95.94 194 LEU B C 1
ATOM 3724 O O . LEU B 1 194 ? -4.871 -5.891 -3.09 1 95.94 194 LEU B O 1
ATOM 3728 N N . PHE B 1 195 ? -5.324 -6.574 -5.188 1 94.5 195 PHE B N 1
ATOM 3729 C CA . PHE B 1 195 ? -6.383 -7.488 -4.773 1 94.5 195 PHE B CA 1
ATOM 3730 C C . PHE B 1 195 ? -5.938 -8.938 -4.938 1 94.5 195 PHE B C 1
ATOM 3732 O O . PHE B 1 195 ? -5.84 -9.438 -6.059 1 94.5 195 PHE B O 1
ATOM 3739 N N . PHE B 1 196 ? -5.715 -9.695 -3.812 1 96.69 196 PHE B N 1
ATOM 3740 C CA . PHE B 1 196 ? -5.227 -11.07 -3.824 1 96.69 196 PHE B CA 1
ATOM 3741 C C . PHE B 1 196 ? -6.379 -12.055 -3.672 1 96.69 196 PHE B C 1
ATOM 3743 O O . PHE B 1 196 ? -7.184 -11.945 -2.746 1 96.69 196 PHE B O 1
ATOM 3750 N N . ILE B 1 197 ? -6.465 -12.992 -4.555 1 96.06 197 ILE B N 1
ATOM 3751 C CA . ILE B 1 197 ? -7.414 -14.094 -4.418 1 96.06 197 ILE B CA 1
ATOM 3752 C C . ILE B 1 197 ? -6.734 -15.281 -3.742 1 96.06 197 ILE B C 1
ATOM 3754 O O . ILE B 1 197 ? -5.742 -15.805 -4.25 1 96.06 197 ILE B O 1
ATOM 3758 N N . CYS B 1 198 ? -7.32 -15.688 -2.664 1 97.38 198 CYS B N 1
ATOM 3759 C CA . CYS B 1 198 ? -6.715 -16.719 -1.835 1 97.38 198 CYS B CA 1
ATOM 3760 C C . CYS B 1 198 ? -7.598 -17.969 -1.781 1 97.38 198 CYS B C 1
ATOM 3762 O O . CYS B 1 198 ? -8.812 -17.859 -1.596 1 97.38 198 CYS B O 1
ATOM 3764 N N . MET B 1 199 ? -6.992 -19.078 -1.954 1 97.06 199 MET B N 1
ATOM 3765 C CA . MET B 1 199 ? -7.66 -20.344 -1.697 1 97.06 199 MET B CA 1
ATOM 3766 C C . MET B 1 199 ? -7.582 -20.719 -0.219 1 97.06 199 MET B C 1
ATOM 3768 O O . MET B 1 199 ? -6.5 -20.703 0.369 1 97.06 199 MET B O 1
ATOM 3772 N N . LEU B 1 200 ? -8.742 -20.953 0.35 1 97.62 200 LEU B N 1
ATOM 3773 C CA . LEU B 1 200 ? -8.805 -21.406 1.735 1 97.62 200 LEU B CA 1
ATOM 3774 C C . LEU B 1 200 ? -9.523 -22.75 1.836 1 97.62 200 LEU B C 1
ATOM 3776 O O . LEU B 1 200 ? -10.414 -23.031 1.042 1 97.62 200 LEU B O 1
ATOM 3780 N N . GLN B 1 201 ? -9.094 -23.5 2.822 1 97.25 201 GLN B N 1
ATOM 3781 C CA . GLN B 1 201 ? -9.75 -24.766 3.146 1 97.25 201 GLN B CA 1
ATOM 3782 C C . GLN B 1 201 ? -10.656 -24.625 4.367 1 97.25 201 GLN B C 1
ATOM 3784 O O . GLN B 1 201 ? -10.195 -24.234 5.441 1 97.25 201 GLN B O 1
ATOM 3789 N N . PRO B 1 202 ? -11.945 -24.922 4.191 1 97.75 202 PRO B N 1
ATOM 3790 C CA . PRO B 1 202 ? -12.836 -24.812 5.348 1 97.75 202 PRO B CA 1
ATOM 3791 C C . PRO B 1 202 ? -12.617 -25.922 6.371 1 97.75 202 PRO B C 1
ATOM 3793 O O . PRO B 1 202 ? -12.359 -27.078 5.996 1 97.75 202 PRO B O 1
ATOM 3796 N N . HIS B 1 203 ? -12.734 -25.547 7.66 1 97.38 203 HIS B N 1
ATOM 3797 C CA . HIS B 1 203 ? -12.656 -26.5 8.766 1 97.38 203 HIS B CA 1
ATOM 3798 C C . HIS B 1 203 ? -13.984 -26.578 9.516 1 97.38 203 HIS B C 1
ATOM 3800 O O . HIS B 1 203 ? -14.141 -27.406 10.414 1 97.38 203 HIS B O 1
ATOM 3806 N N . SER B 1 204 ? -14.852 -25.703 9.281 1 96.19 204 SER B N 1
ATOM 3807 C CA . SER B 1 204 ? -16.234 -25.734 9.75 1 96.19 204 SER B CA 1
ATOM 3808 C C . SER B 1 204 ? -17.203 -25.391 8.617 1 96.19 204 SER B C 1
ATOM 3810 O O . SER B 1 204 ? -16.797 -24.906 7.562 1 96.19 204 SER B O 1
ATOM 3812 N N . PHE B 1 205 ? -18.516 -25.672 8.859 1 95.56 205 PHE B N 1
ATOM 3813 C CA . PHE B 1 205 ? -19.406 -25.578 7.707 1 95.56 205 PHE B CA 1
ATOM 3814 C C . PHE B 1 205 ? -20.719 -24.906 8.086 1 95.56 205 PHE B C 1
ATOM 3816 O O . PHE B 1 205 ? -21.531 -24.594 7.219 1 95.56 205 PHE B O 1
ATOM 3823 N N . LYS B 1 206 ? -20.891 -24.641 9.344 1 95.38 206 LYS B N 1
ATOM 3824 C CA . LYS B 1 206 ? -22.078 -23.938 9.789 1 95.38 206 LYS B CA 1
ATOM 3825 C C . LYS B 1 206 ? -21.875 -22.422 9.719 1 95.38 206 LYS B C 1
ATOM 3827 O O . LYS B 1 206 ? -21.094 -21.859 10.484 1 95.38 206 LYS B O 1
ATOM 3832 N N . ILE B 1 207 ? -22.641 -21.812 8.93 1 95.5 207 ILE B N 1
ATOM 3833 C CA . ILE B 1 207 ? -22.484 -20.375 8.695 1 95.5 207 ILE B CA 1
ATOM 3834 C C . ILE B 1 207 ? -23.125 -19.594 9.836 1 95.5 207 ILE B C 1
ATOM 3836 O O . ILE B 1 207 ? -24.234 -19.906 10.266 1 95.5 207 ILE B O 1
ATOM 3840 N N . GLN B 1 208 ? -22.453 -18.703 10.344 1 90.56 208 GLN B N 1
ATOM 3841 C CA . GLN B 1 208 ? -22.938 -17.688 11.281 1 90.56 208 GLN B CA 1
ATOM 3842 C C . GLN B 1 208 ? -22.562 -16.297 10.805 1 90.56 208 GLN B C 1
ATOM 3844 O O . GLN B 1 208 ? -21.453 -15.805 11.086 1 90.56 208 GLN B O 1
ATOM 3849 N N . ARG B 1 209 ? -23.5 -15.656 10.164 1 80.19 209 ARG B N 1
ATOM 3850 C CA . ARG B 1 209 ? -23.172 -14.398 9.492 1 80.19 209 ARG B CA 1
ATOM 3851 C C . ARG B 1 209 ? -23.109 -13.25 10.484 1 80.19 209 ARG B C 1
ATOM 3853 O O . ARG B 1 209 ? -23.781 -13.273 11.516 1 80.19 209 ARG B O 1
ATOM 3860 N N . GLN B 1 210 ? -22.281 -12.32 10.18 1 74.75 210 GLN B N 1
ATOM 3861 C CA . GLN B 1 210 ? -22.297 -11.039 10.875 1 74.75 210 GLN B CA 1
ATOM 3862 C C . GLN B 1 210 ? -23.344 -10.109 10.281 1 74.75 210 GLN B C 1
ATOM 3864 O O . GLN B 1 210 ? -23.141 -9.547 9.203 1 74.75 210 GLN B O 1
ATOM 3869 N N . VAL B 1 211 ? -24.297 -9.789 10.969 1 69.38 211 VAL B N 1
ATOM 3870 C CA . VAL B 1 211 ? -25.5 -9.117 10.484 1 69.38 211 VAL B CA 1
ATOM 3871 C C . VAL B 1 211 ? -25.172 -7.688 10.078 1 69.38 211 VAL B C 1
ATOM 3873 O O . VAL B 1 211 ? -25.75 -7.156 9.125 1 69.38 211 VAL B O 1
ATOM 3876 N N . SER B 1 212 ? -24.188 -7.125 10.672 1 70.5 212 SER B N 1
ATOM 3877 C CA . SER B 1 212 ? -23.906 -5.715 10.414 1 70.5 212 SER B CA 1
ATOM 3878 C C . SER B 1 212 ? -23.281 -5.512 9.039 1 70.5 212 SER B C 1
ATOM 3880 O O . SER B 1 212 ? -23.469 -4.461 8.422 1 70.5 212 SER B O 1
ATOM 3882 N N . GLU B 1 213 ? -22.688 -6.453 8.352 1 69.38 213 GLU B N 1
ATOM 3883 C CA . GLU B 1 213 ? -21.922 -6.254 7.121 1 69.38 213 GLU B CA 1
ATOM 3884 C C . GLU B 1 213 ? -22.5 -7.066 5.969 1 69.38 213 GLU B C 1
ATOM 3886 O O . GLU B 1 213 ? -22.453 -6.645 4.812 1 69.38 213 GLU B O 1
ATOM 3891 N N . ILE B 1 214 ? -23.094 -8.18 6.336 1 78.19 214 ILE B N 1
ATOM 3892 C CA . ILE B 1 214 ? -23.484 -9.141 5.309 1 78.19 214 ILE B CA 1
ATOM 3893 C C . ILE B 1 214 ? -24.984 -9.398 5.379 1 78.19 214 ILE B C 1
ATOM 3895 O O . ILE B 1 214 ? -25.531 -9.672 6.457 1 78.19 214 ILE B O 1
ATOM 3899 N N . GLU B 1 215 ? -25.594 -9.273 4.281 1 82.62 215 GLU B N 1
ATOM 3900 C CA . GLU B 1 215 ? -27.031 -9.539 4.16 1 82.62 215 GLU B CA 1
ATOM 3901 C C . GLU B 1 215 ? -27.312 -11.031 4.199 1 82.62 215 GLU B C 1
ATOM 3903 O O . GLU B 1 215 ? -28.281 -11.469 4.832 1 82.62 215 GLU B O 1
ATOM 3908 N N . ALA B 1 216 ? -26.469 -11.75 3.541 1 91 216 ALA B N 1
ATOM 3909 C CA . ALA B 1 216 ? -26.656 -13.195 3.465 1 91 216 ALA B CA 1
ATOM 3910 C C . ALA B 1 216 ? -25.344 -13.906 3.146 1 91 216 ALA B C 1
ATOM 3912 O O . ALA B 1 216 ? -24.422 -13.297 2.588 1 91 216 ALA B O 1
ATOM 3913 N N . ALA B 1 217 ? -25.266 -15.141 3.588 1 94.31 217 ALA B N 1
ATOM 3914 C CA . ALA B 1 217 ? -24.156 -16.031 3.273 1 94.31 217 ALA B CA 1
ATOM 3915 C C . ALA B 1 217 ? -24.656 -17.453 3.027 1 94.31 217 ALA B C 1
ATOM 3917 O O . ALA B 1 217 ? -25.594 -17.922 3.67 1 94.31 217 ALA B O 1
ATOM 3918 N N . GLN B 1 218 ? -24.016 -18.125 2.09 1 95.88 218 GLN B N 1
ATOM 3919 C CA . GLN B 1 218 ? -24.422 -19.5 1.835 1 95.88 218 GLN B CA 1
ATOM 3920 C C . GLN B 1 218 ? -23.312 -20.266 1.119 1 95.88 218 GLN B C 1
ATOM 3922 O O . GLN B 1 218 ? -22.375 -19.672 0.597 1 95.88 218 GLN B O 1
ATOM 3927 N N . TRP B 1 219 ? -23.5 -21.578 1.234 1 97.38 219 TRP B N 1
ATOM 3928 C CA . TRP B 1 219 ? -22.781 -22.469 0.324 1 97.38 219 TRP B CA 1
ATOM 3929 C C . TRP B 1 219 ? -23.531 -22.609 -0.997 1 97.38 219 TRP B C 1
ATOM 3931 O O . TRP B 1 219 ? -24.688 -23.016 -1.016 1 97.38 219 TRP B O 1
ATOM 3941 N N . MET B 1 220 ? -22.906 -22.266 -2.059 1 96.69 220 MET B N 1
ATOM 3942 C CA . MET B 1 220 ? -23.516 -22.281 -3.379 1 96.69 220 MET B CA 1
ATOM 3943 C C . MET B 1 220 ? -22.781 -23.219 -4.32 1 96.69 220 MET B C 1
ATOM 3945 O O . MET B 1 220 ? -21.547 -23.25 -4.344 1 96.69 220 MET B O 1
ATOM 3949 N N . ALA B 1 221 ? -23.562 -24 -5.055 1 96.62 221 ALA B N 1
ATOM 3950 C CA . ALA B 1 221 ? -22.922 -24.828 -6.062 1 96.62 221 ALA B CA 1
ATOM 3951 C C . ALA B 1 221 ? -22.062 -24 -7.008 1 96.62 221 ALA B C 1
ATOM 3953 O O . ALA B 1 221 ? -22.5 -22.938 -7.484 1 96.62 221 ALA B O 1
ATOM 3954 N N . ILE B 1 222 ? -20.859 -24.484 -7.266 1 94.62 222 ILE B N 1
ATOM 3955 C CA . ILE B 1 222 ? -19.891 -23.703 -8.039 1 94.62 222 ILE B CA 1
ATOM 3956 C C . ILE B 1 222 ? -20.469 -23.406 -9.422 1 94.62 222 ILE B C 1
ATOM 3958 O O . ILE B 1 222 ? -20.234 -22.328 -9.969 1 94.62 222 ILE B O 1
ATOM 3962 N N . GLU B 1 223 ? -21.219 -24.312 -9.984 1 93.62 223 GLU B N 1
ATOM 3963 C CA . GLU B 1 223 ? -21.844 -24.109 -11.281 1 93.62 223 GLU B CA 1
ATOM 3964 C C . GLU B 1 223 ? -22.844 -22.969 -11.234 1 93.62 223 GLU B C 1
ATOM 3966 O O . GLU B 1 223 ? -22.938 -22.172 -12.18 1 93.62 223 GLU B O 1
ATOM 3971 N N . ASP B 1 224 ? -23.594 -22.922 -10.156 1 94.88 224 ASP B N 1
ATOM 3972 C CA . ASP B 1 224 ? -24.562 -21.844 -9.977 1 94.88 224 ASP B CA 1
ATOM 3973 C C . ASP B 1 224 ? -23.859 -20.5 -9.82 1 94.88 224 ASP B C 1
ATOM 3975 O O . ASP B 1 224 ? -24.312 -19.484 -10.352 1 94.88 224 ASP B O 1
ATOM 3979 N N . TYR B 1 225 ? -22.797 -20.5 -9.078 1 93.75 225 TYR B N 1
ATOM 3980 C CA . TYR B 1 225 ? -22.031 -19.266 -8.898 1 93.75 225 TYR B CA 1
ATOM 3981 C C . TYR B 1 225 ? -21.516 -18.75 -10.234 1 93.75 225 TYR B C 1
ATOM 3983 O O . TYR B 1 225 ? -21.656 -17.562 -10.547 1 93.75 225 TYR B O 1
ATOM 3991 N N . MET B 1 226 ? -21 -19.625 -11.023 1 90.69 226 MET B N 1
ATOM 3992 C CA . MET B 1 226 ? -20.406 -19.266 -12.312 1 90.69 226 MET B CA 1
ATOM 3993 C C . MET B 1 226 ? -21.484 -18.797 -13.289 1 90.69 226 MET B C 1
ATOM 3995 O O . MET B 1 226 ? -21.203 -18.031 -14.203 1 90.69 226 MET B O 1
ATOM 3999 N N . ALA B 1 227 ? -22.656 -19.234 -13.078 1 91 227 ALA B N 1
ATOM 4000 C CA . ALA B 1 227 ? -23.75 -18.953 -14 1 91 227 ALA B CA 1
ATOM 4001 C C . ALA B 1 227 ? -24.359 -17.578 -13.734 1 91 227 ALA B C 1
ATOM 4003 O O . ALA B 1 227 ? -25.125 -17.062 -14.547 1 91 227 ALA B O 1
ATOM 4004 N N . GLN B 1 228 ? -23.938 -16.953 -12.641 1 90.75 228 GLN B N 1
ATOM 4005 C CA . GLN B 1 228 ? -24.469 -15.641 -12.344 1 90.75 228 GLN B CA 1
ATOM 4006 C C . GLN B 1 228 ? -24.109 -14.633 -13.43 1 90.75 228 GLN B C 1
ATOM 4008 O O . GLN B 1 228 ? -22.984 -14.633 -13.93 1 90.75 228 GLN B O 1
ATOM 4013 N N . PRO B 1 229 ? -25.031 -13.836 -13.75 1 85.62 229 PRO B N 1
ATOM 4014 C CA . PRO B 1 229 ? -24.75 -12.836 -14.789 1 85.62 229 PRO B CA 1
ATOM 4015 C C . PRO B 1 229 ? -23.547 -11.961 -14.453 1 85.62 229 PRO B C 1
ATOM 4017 O O . PRO B 1 229 ? -22.734 -11.672 -15.336 1 85.62 229 PRO B O 1
ATOM 4020 N N . PHE B 1 230 ? -23.438 -11.625 -13.258 1 82.44 230 PHE B N 1
ATOM 4021 C CA . PHE B 1 230 ? -22.328 -10.766 -12.844 1 82.44 230 PHE B CA 1
ATOM 4022 C C . PHE B 1 230 ? -21 -11.43 -13.125 1 82.44 230 PHE B C 1
ATOM 4024 O O . PHE B 1 230 ? -20.062 -10.789 -13.594 1 82.44 230 PHE B O 1
ATOM 4031 N N . VAL B 1 231 ? -20.938 -12.68 -12.805 1 84.12 231 VAL B N 1
ATOM 4032 C CA . VAL B 1 231 ? -19.703 -13.43 -12.992 1 84.12 231 VAL B CA 1
ATOM 4033 C C . VAL B 1 231 ? -19.438 -13.625 -14.484 1 84.12 231 VAL B C 1
ATOM 4035 O O . VAL B 1 231 ? -18.328 -13.375 -14.969 1 84.12 231 VAL B O 1
ATOM 4038 N N . ARG B 1 232 ? -20.453 -13.898 -15.188 1 82.06 232 ARG B N 1
ATOM 4039 C CA . ARG B 1 232 ? -20.312 -14.18 -16.609 1 82.06 232 ARG B CA 1
ATOM 4040 C C . ARG B 1 232 ? -19.953 -12.914 -17.391 1 82.06 232 ARG B C 1
ATOM 4042 O O . ARG B 1 232 ? -19.203 -12.977 -18.375 1 82.06 232 ARG B O 1
ATOM 4049 N N . GLU B 1 233 ? -20.422 -11.867 -16.891 1 80.19 233 GLU B N 1
ATOM 4050 C CA . GLU B 1 233 ? -20.219 -10.609 -17.609 1 80.19 233 GLU B CA 1
ATOM 4051 C C . GLU B 1 233 ? -18.891 -9.961 -17.219 1 80.19 233 GLU B C 1
ATOM 4053 O O . GLU B 1 233 ? -18.422 -9.047 -17.906 1 80.19 233 GLU B O 1
ATOM 4058 N N . ASN B 1 234 ? -18.391 -10.461 -16.141 1 77.62 234 ASN B N 1
ATOM 4059 C CA . ASN B 1 234 ? -17.078 -9.984 -15.719 1 77.62 234 ASN B CA 1
ATOM 4060 C C . ASN B 1 234 ? -16 -11.023 -15.984 1 77.62 234 ASN B C 1
ATOM 4062 O O . ASN B 1 234 ? -15.859 -11.992 -15.234 1 77.62 234 ASN B O 1
ATOM 4066 N N . GLU B 1 235 ? -15.25 -10.766 -17.016 1 74.56 235 GLU B N 1
ATOM 4067 C CA . GLU B 1 235 ? -14.234 -11.711 -17.469 1 74.56 235 GLU B CA 1
ATOM 4068 C C . GLU B 1 235 ? -13.266 -12.078 -16.359 1 74.56 235 GLU B C 1
ATOM 4070 O O . GLU B 1 235 ? -12.859 -13.234 -16.234 1 74.56 235 GLU B O 1
ATOM 4075 N N . LEU B 1 236 ? -12.984 -11.172 -15.555 1 75.69 236 LEU B N 1
ATOM 4076 C CA . LEU B 1 236 ? -12.031 -11.406 -14.469 1 75.69 236 LEU B CA 1
ATOM 4077 C C . LEU B 1 236 ? -12.594 -12.391 -13.453 1 75.69 236 LEU B C 1
ATOM 4079 O O . LEU B 1 236 ? -11.914 -13.336 -13.055 1 75.69 236 LEU B O 1
ATOM 4083 N N . PHE B 1 237 ? -13.812 -12.18 -13.125 1 79.44 237 PHE B N 1
ATOM 4084 C CA . PHE B 1 237 ? -14.406 -13.047 -12.109 1 79.44 237 PHE B CA 1
ATOM 4085 C C . PHE B 1 237 ? -14.617 -14.453 -12.656 1 79.44 237 PHE B C 1
ATOM 4087 O O . PHE B 1 237 ? -14.438 -15.438 -11.938 1 79.44 237 PHE B O 1
ATOM 4094 N N . ASP B 1 238 ? -14.969 -14.453 -13.883 1 83.75 238 ASP B N 1
ATOM 4095 C CA . ASP B 1 238 ? -15.102 -15.758 -14.539 1 83.75 238 ASP B CA 1
ATOM 4096 C C . ASP B 1 238 ? -13.766 -16.5 -14.562 1 83.75 238 ASP B C 1
ATOM 4098 O O . ASP B 1 238 ? -13.695 -17.672 -14.172 1 83.75 238 ASP B O 1
ATOM 4102 N N . PHE B 1 239 ? -12.836 -15.836 -14.961 1 84.44 239 PHE B N 1
ATOM 4103 C CA . PHE B 1 239 ? -11.492 -16.406 -15.062 1 84.44 239 PHE B CA 1
ATOM 4104 C C . PHE B 1 239 ? -10.992 -16.844 -13.695 1 84.44 239 PHE B C 1
ATOM 4106 O O . PHE B 1 239 ? -10.453 -17.938 -13.547 1 84.44 239 PHE B O 1
ATOM 4113 N N . LEU B 1 240 ? -11.234 -16.078 -12.742 1 85 240 LEU B N 1
ATOM 4114 C CA . LEU B 1 240 ? -10.773 -16.375 -11.391 1 85 240 LEU B CA 1
ATOM 4115 C C . LEU B 1 240 ? -11.477 -17.594 -10.82 1 85 240 LEU B C 1
ATOM 4117 O O . LEU B 1 240 ? -10.867 -18.406 -10.117 1 85 240 LEU B O 1
ATOM 4121 N N . THR B 1 241 ? -12.688 -17.688 -11.164 1 87.25 241 THR B N 1
ATOM 4122 C CA . THR B 1 241 ? -13.445 -18.844 -10.703 1 87.25 241 THR B CA 1
ATOM 4123 C C . THR B 1 241 ? -12.906 -20.125 -11.336 1 87.25 241 THR B C 1
ATOM 4125 O O . THR B 1 241 ? -12.781 -21.156 -10.672 1 87.25 241 THR B O 1
ATOM 4128 N N . LYS B 1 242 ? -12.586 -20.016 -12.547 1 89.88 242 LYS B N 1
ATOM 4129 C CA . LYS B 1 242 ? -12.023 -21.156 -13.242 1 89.88 242 LYS B CA 1
ATOM 4130 C C . LYS B 1 242 ? -10.672 -21.562 -12.648 1 89.88 242 LYS B C 1
ATOM 4132 O O . LYS B 1 242 ? -10.383 -22.75 -12.5 1 89.88 242 LYS B O 1
ATOM 4137 N N . ILE B 1 243 ? -9.922 -20.609 -12.32 1 90.81 243 ILE B N 1
ATOM 4138 C CA . ILE B 1 243 ? -8.641 -20.875 -11.672 1 90.81 243 ILE B CA 1
ATOM 4139 C C . ILE B 1 243 ? -8.867 -21.547 -10.32 1 90.81 243 ILE B C 1
ATOM 4141 O O . ILE B 1 243 ? -8.188 -22.531 -9.984 1 90.81 243 ILE B O 1
ATOM 4145 N N . GLY B 1 244 ? -9.828 -21 -9.617 1 90.62 244 GLY B N 1
ATOM 4146 C CA . GLY B 1 244 ? -10.156 -21.609 -8.336 1 90.62 244 GLY B CA 1
ATOM 4147 C C . GLY B 1 244 ? -10.57 -23.062 -8.445 1 90.62 244 GLY B C 1
ATOM 4148 O O . GLY B 1 244 ? -10.141 -23.906 -7.656 1 90.62 244 GLY B O 1
ATOM 4149 N N . LEU B 1 245 ? -11.375 -23.297 -9.445 1 90.12 245 LEU B N 1
ATOM 4150 C CA . LEU B 1 245 ? -11.828 -24.656 -9.695 1 90.12 245 LEU B CA 1
ATOM 4151 C C . LEU B 1 245 ? -10.656 -25.547 -10.086 1 90.12 245 LEU B C 1
ATOM 4153 O O . LEU B 1 245 ? -10.555 -26.688 -9.609 1 90.12 245 LEU B O 1
ATOM 4157 N N . SER B 1 246 ? -9.836 -25.062 -10.914 1 92 246 SER B N 1
ATOM 4158 C CA . SER B 1 246 ? -8.656 -25.828 -11.336 1 92 246 SER B CA 1
ATOM 4159 C C . SER B 1 246 ? -7.758 -26.156 -10.156 1 92 246 SER B C 1
ATOM 4161 O O . SER B 1 246 ? -7.242 -27.266 -10.047 1 92 246 SER B O 1
ATOM 4163 N N . LYS B 1 247 ? -7.57 -25.234 -9.328 1 90.94 247 LYS B N 1
ATOM 4164 C CA . LYS B 1 247 ? -6.777 -25.453 -8.125 1 90.94 247 LYS B CA 1
ATOM 4165 C C . LYS B 1 247 ? -7.418 -26.516 -7.227 1 90.94 247 LYS B C 1
ATOM 4167 O O . LYS B 1 247 ? -6.73 -27.391 -6.707 1 90.94 247 LYS B O 1
ATOM 4172 N N . PHE B 1 248 ? -8.695 -26.375 -7.098 1 89.5 248 PHE B N 1
ATOM 4173 C CA . PHE B 1 248 ? -9.43 -27.344 -6.289 1 89.5 248 PHE B CA 1
ATOM 4174 C C . PHE B 1 248 ? -9.242 -28.75 -6.824 1 89.5 248 PHE B C 1
ATOM 4176 O O . PHE B 1 248 ? -9.133 -29.719 -6.051 1 89.5 248 PHE B O 1
ATOM 4183 N N . ASN B 1 249 ? -9.109 -28.828 -8.125 1 90.94 249 ASN B N 1
ATOM 4184 C CA . ASN B 1 249 ? -8.953 -30.125 -8.781 1 90.94 249 ASN B CA 1
ATOM 4185 C C . ASN B 1 249 ? -7.488 -30.547 -8.844 1 90.94 249 ASN B C 1
ATOM 4187 O O . ASN B 1 249 ? -7.156 -31.562 -9.453 1 90.94 249 ASN B O 1
ATOM 4191 N N . GLY B 1 250 ? -6.57 -29.766 -8.359 1 90.62 250 GLY B N 1
ATOM 4192 C CA . GLY B 1 250 ? -5.156 -30.109 -8.289 1 90.62 250 GLY B CA 1
ATOM 4193 C C . GLY B 1 250 ? -4.41 -29.844 -9.578 1 90.62 250 GLY B C 1
ATOM 4194 O O . GLY B 1 250 ? -3.328 -30.391 -9.805 1 90.62 250 GLY B O 1
ATOM 4195 N N . LYS B 1 251 ? -4.922 -28.984 -10.406 1 92.06 251 LYS B N 1
ATOM 4196 C CA . LYS B 1 251 ? -4.344 -28.75 -11.727 1 92.06 251 LYS B CA 1
ATOM 4197 C C . LYS B 1 251 ? -3.723 -27.359 -11.82 1 92.06 251 LYS B C 1
ATOM 4199 O O . LYS B 1 251 ? -3.332 -26.922 -12.906 1 92.06 251 LYS B O 1
ATOM 4204 N N . TYR B 1 252 ? -3.756 -26.688 -10.742 1 93.69 252 TYR B N 1
ATOM 4205 C CA . TYR B 1 252 ? -3.232 -25.328 -10.703 1 93.69 252 TYR B CA 1
ATOM 4206 C C . TYR B 1 252 ? -2.43 -25.094 -9.43 1 93.69 252 TYR B C 1
ATOM 4208 O O . TYR B 1 252 ? -2.844 -25.5 -8.344 1 93.69 252 TYR B O 1
ATOM 4216 N N . SER B 1 253 ? -1.271 -24.453 -9.602 1 93.69 253 SER B N 1
ATOM 4217 C CA . SER B 1 253 ? -0.443 -24.109 -8.453 1 93.69 253 SER B CA 1
ATOM 4218 C C . SER B 1 253 ? -0.274 -22.594 -8.336 1 93.69 253 SER B C 1
ATOM 4220 O O . SER B 1 253 ? 0.097 -21.922 -9.305 1 93.69 253 SER B O 1
ATOM 4222 N N . GLY B 1 254 ? -0.636 -22.125 -7.203 1 95.88 254 GLY B N 1
ATOM 4223 C CA . GLY B 1 254 ? -0.386 -20.719 -6.879 1 95.88 254 GLY B CA 1
ATOM 4224 C C . GLY B 1 254 ? 0.824 -20.531 -5.988 1 95.88 254 GLY B C 1
ATOM 4225 O O . GLY B 1 254 ? 1.81 -21.25 -6.098 1 95.88 254 GLY B O 1
ATOM 4226 N N . PHE B 1 255 ? 0.837 -19.422 -5.242 1 95.5 255 PHE B N 1
ATOM 4227 C CA . PHE B 1 255 ? 1.922 -19.125 -4.312 1 95.5 255 PHE B CA 1
ATOM 4228 C C . PHE B 1 255 ? 1.54 -19.516 -2.893 1 95.5 255 PHE B C 1
ATOM 4230 O O . PHE B 1 255 ? 0.627 -18.938 -2.303 1 95.5 255 PHE B O 1
ATOM 4237 N N . SER B 1 256 ? 2.195 -20.516 -2.361 1 94.81 256 SER B N 1
ATOM 4238 C CA . SER B 1 256 ? 2.049 -20.859 -0.948 1 94.81 256 SER B CA 1
ATOM 4239 C C . SER B 1 256 ? 2.961 -19.984 -0.082 1 94.81 256 SER B C 1
ATOM 4241 O O . SER B 1 256 ? 3.748 -19.188 -0.6 1 94.81 256 SER B O 1
ATOM 4243 N N . THR B 1 257 ? 2.73 -20.031 1.168 1 91.56 257 THR B N 1
ATOM 4244 C CA . THR B 1 257 ? 3.518 -19.141 2.014 1 91.56 257 THR B CA 1
ATOM 4245 C C . THR B 1 257 ? 4.41 -19.953 2.959 1 91.56 257 THR B C 1
ATOM 4247 O O . THR B 1 257 ? 4.074 -21.078 3.326 1 91.56 257 THR B O 1
ATOM 4250 N N . VAL B 1 258 ? 5.527 -19.422 3.25 1 86.25 258 VAL B N 1
ATOM 4251 C CA . VAL B 1 258 ? 6.438 -19.938 4.266 1 86.25 258 VAL B CA 1
ATOM 4252 C C . VAL B 1 258 ? 6.883 -18.797 5.184 1 86.25 258 VAL B C 1
ATOM 4254 O O . VAL B 1 258 ? 7.082 -17.672 4.73 1 86.25 258 VAL B O 1
ATOM 4257 N N . LEU B 1 259 ? 6.816 -19.078 6.43 1 84.19 259 LEU B N 1
ATOM 4258 C CA . LEU B 1 259 ? 7.32 -18.109 7.391 1 84.19 259 LEU B CA 1
ATOM 4259 C C . LEU B 1 259 ? 8.844 -18.188 7.496 1 84.19 259 LEU B C 1
ATOM 4261 O O . LEU B 1 259 ? 9.398 -19.266 7.676 1 84.19 259 LEU B O 1
ATOM 4265 N N . SER B 1 260 ? 9.484 -17.172 7.148 1 74.62 260 SER B N 1
ATOM 4266 C CA . SER B 1 260 ? 10.945 -17.156 7.25 1 74.62 260 SER B CA 1
ATOM 4267 C C . SER B 1 260 ? 11.422 -16.094 8.242 1 74.62 260 SER B C 1
ATOM 4269 O O . SER B 1 260 ? 10.773 -15.062 8.406 1 74.62 260 SER B O 1
ATOM 4271 N N . SER B 1 261 ? 12.242 -16.484 9.148 1 63.88 261 SER B N 1
ATOM 4272 C CA . SER B 1 261 ? 12.844 -15.539 10.086 1 63.88 261 SER B CA 1
ATOM 4273 C C . SER B 1 261 ? 14.07 -14.867 9.484 1 63.88 261 SER B C 1
ATOM 4275 O O . SER B 1 261 ? 14.844 -15.5 8.766 1 63.88 261 SER B O 1
ATOM 4277 N N . THR B 1 262 ? 13.922 -13.625 9.203 1 57.41 262 THR B N 1
ATOM 4278 C CA . THR B 1 262 ? 15.109 -12.906 8.75 1 57.41 262 THR B CA 1
ATOM 4279 C C . THR B 1 262 ? 16.109 -12.742 9.891 1 57.41 262 THR B C 1
ATOM 4281 O O . THR B 1 262 ? 15.812 -13.086 11.039 1 57.41 262 THR B O 1
ATOM 4284 N N . SER B 1 263 ? 17.344 -12.359 9.422 1 50.34 263 SER B N 1
ATOM 4285 C CA . SER B 1 263 ? 18.453 -12.133 10.352 1 50.34 263 SER B CA 1
ATOM 4286 C C . SER B 1 263 ? 18.031 -11.227 11.5 1 50.34 263 SER B C 1
ATOM 4288 O O . SER B 1 263 ? 18.562 -11.344 12.609 1 50.34 263 SER B O 1
ATOM 4290 N N . SER B 1 264 ? 17.109 -10.281 11.281 1 50.66 264 SER B N 1
ATOM 4291 C CA . SER B 1 264 ? 16.766 -9.344 12.344 1 50.66 264 SER B CA 1
ATOM 4292 C C . SER B 1 264 ? 15.633 -9.891 13.211 1 50.66 264 SER B C 1
ATOM 4294 O O . SER B 1 264 ? 15.008 -9.141 13.969 1 50.66 264 SER B O 1
ATOM 4296 N N . CYS B 1 265 ? 15.414 -11.211 13.125 1 54 265 CYS B N 1
ATOM 4297 C CA . CYS B 1 265 ? 14.461 -11.875 14 1 54 265 CYS B CA 1
ATOM 4298 C C . CYS B 1 265 ? 13.031 -11.461 13.672 1 54 265 CYS B C 1
ATOM 4300 O O . CYS B 1 265 ? 12.102 -11.75 14.43 1 54 265 CYS B O 1
ATOM 4302 N N . LYS B 1 266 ? 12.961 -10.688 12.641 1 66 266 LYS B N 1
ATOM 4303 C CA . LYS B 1 266 ? 11.586 -10.359 12.273 1 66 266 LYS B CA 1
ATOM 4304 C C . LYS B 1 266 ? 11.016 -11.398 11.312 1 66 266 LYS B C 1
ATOM 4306 O O . LYS B 1 266 ? 11.672 -11.789 10.344 1 66 266 LYS B O 1
ATOM 4311 N N . LYS B 1 267 ? 9.914 -11.992 11.773 1 75.69 267 LYS B N 1
ATOM 4312 C CA . LYS B 1 267 ? 9.242 -13.008 10.961 1 75.69 267 LYS B CA 1
ATOM 4313 C C . LYS B 1 267 ? 8.508 -12.367 9.789 1 75.69 267 LYS B C 1
ATOM 4315 O O . LYS B 1 267 ? 7.887 -11.312 9.93 1 75.69 267 LYS B O 1
ATOM 4320 N N . SER B 1 268 ? 8.875 -12.836 8.555 1 82.81 268 SER B N 1
ATOM 4321 C CA . SER B 1 268 ? 8.203 -12.367 7.348 1 82.81 268 SER B CA 1
ATOM 4322 C C . SER B 1 268 ? 7.676 -13.531 6.512 1 82.81 268 SER B C 1
ATOM 4324 O O . SER B 1 268 ? 8.281 -14.602 6.484 1 82.81 268 SER B O 1
ATOM 4326 N N . TYR B 1 269 ? 6.535 -13.359 5.973 1 88.31 269 TYR B N 1
ATOM 4327 C CA . TYR B 1 269 ? 5.98 -14.375 5.086 1 88.31 269 TYR B CA 1
ATOM 4328 C C . TYR B 1 269 ? 6.508 -14.203 3.666 1 88.31 269 TYR B C 1
ATOM 4330 O O . TYR B 1 269 ? 6.617 -13.086 3.166 1 88.31 269 TYR B O 1
ATOM 4338 N N . PHE B 1 270 ? 6.836 -15.359 3.154 1 89.75 270 PHE B N 1
ATOM 4339 C CA . PHE B 1 270 ? 7.262 -15.477 1.765 1 89.75 270 PHE B CA 1
ATOM 4340 C C . PHE B 1 270 ? 6.242 -16.266 0.948 1 89.75 270 PHE B C 1
ATOM 4342 O O . PHE B 1 270 ? 5.711 -17.281 1.415 1 89.75 270 PHE B O 1
ATOM 4349 N N . TYR B 1 271 ? 5.926 -15.742 -0.238 1 94.19 271 TYR B N 1
ATOM 4350 C CA . TYR B 1 271 ? 4.961 -16.375 -1.128 1 94.19 271 TYR B CA 1
ATOM 4351 C C . TYR B 1 271 ? 5.629 -16.828 -2.42 1 94.19 271 TYR B C 1
ATOM 4353 O O . TYR B 1 271 ? 6.273 -16.031 -3.107 1 94.19 271 TYR B O 1
ATOM 4361 N N . PHE B 1 272 ? 5.527 -18.094 -2.736 1 93.62 272 PHE B N 1
ATOM 4362 C CA . PHE B 1 272 ? 6.152 -18.656 -3.928 1 93.62 272 PHE B CA 1
ATOM 4363 C C . PHE B 1 272 ? 5.465 -19.953 -4.348 1 93.62 272 PHE B C 1
ATOM 4365 O O . PHE B 1 272 ? 4.605 -20.469 -3.625 1 93.62 272 PHE B O 1
ATOM 4372 N N . ASN B 1 273 ? 5.758 -20.375 -5.559 1 94.56 273 ASN B N 1
ATOM 4373 C CA . ASN B 1 273 ? 5.219 -21.625 -6.062 1 94.56 273 ASN B CA 1
ATOM 4374 C C . ASN B 1 273 ? 5.941 -22.828 -5.453 1 94.56 273 ASN B C 1
ATOM 4376 O O . ASN B 1 273 ? 6.906 -23.344 -6.027 1 94.56 273 ASN B O 1
ATOM 4380 N N . ASN B 1 274 ? 5.434 -23.219 -4.395 1 89.31 274 ASN B N 1
ATOM 4381 C CA . ASN B 1 274 ? 6.074 -24.297 -3.648 1 89.31 274 ASN B CA 1
ATOM 4382 C C . ASN B 1 274 ? 6.047 -25.609 -4.422 1 89.31 274 ASN B C 1
ATOM 4384 O O . ASN B 1 274 ? 6.93 -26.453 -4.258 1 89.31 274 ASN B O 1
ATOM 4388 N N . ASN B 1 275 ? 5.07 -25.797 -5.156 1 88 275 ASN B N 1
ATOM 4389 C CA . ASN B 1 275 ? 4.953 -27.016 -5.953 1 88 275 ASN B CA 1
ATOM 4390 C C . ASN B 1 275 ? 6.156 -27.203 -6.875 1 88 275 ASN B C 1
ATOM 4392 O O . ASN B 1 275 ? 6.672 -28.312 -7.012 1 88 275 ASN B O 1
ATOM 4396 N N . ASP B 1 276 ? 6.582 -26.156 -7.414 1 87.12 276 ASP B N 1
ATOM 4397 C CA . ASP B 1 276 ? 7.707 -26.219 -8.344 1 87.12 276 ASP B CA 1
ATOM 4398 C C . ASP B 1 276 ? 9.039 -26.094 -7.602 1 87.12 276 ASP B C 1
ATOM 4400 O O . ASP B 1 276 ? 10.094 -26.391 -8.156 1 87.12 276 ASP B O 1
ATOM 4404 N N . ALA B 1 277 ? 8.992 -25.625 -6.355 1 81.81 277 ALA B N 1
ATOM 4405 C CA . ALA B 1 277 ? 10.219 -25.344 -5.621 1 81.81 277 ALA B CA 1
ATOM 4406 C C . ALA B 1 277 ? 10.633 -26.547 -4.77 1 81.81 277 ALA B C 1
ATOM 4408 O O . ALA B 1 277 ? 11.656 -26.5 -4.086 1 81.81 277 ALA B O 1
ATOM 4409 N N . GLY B 1 278 ? 9.844 -27.531 -4.664 1 72.12 278 GLY B N 1
ATOM 4410 C CA . GLY B 1 278 ? 10.117 -28.688 -3.828 1 72.12 278 GLY B CA 1
ATOM 4411 C C . GLY B 1 278 ? 11.492 -29.281 -4.055 1 72.12 278 GLY B C 1
ATOM 4412 O O . GLY B 1 278 ? 12.078 -29.875 -3.146 1 72.12 278 GLY B O 1
ATOM 4413 N N . HIS B 1 279 ? 11.984 -29.047 -5.168 1 70.69 279 HIS B N 1
ATOM 4414 C CA . HIS B 1 279 ? 13.281 -29.641 -5.484 1 70.69 279 HIS B CA 1
ATOM 4415 C C . HIS B 1 279 ? 14.422 -28.672 -5.168 1 70.69 279 HIS B C 1
ATOM 4417 O O . HIS B 1 279 ? 15.594 -29.031 -5.305 1 70.69 279 HIS B O 1
ATOM 4423 N N . ILE B 1 280 ? 14.008 -27.469 -4.742 1 68.5 280 ILE B N 1
ATOM 4424 C CA . ILE B 1 280 ? 15 -26.438 -4.512 1 68.5 280 ILE B CA 1
ATOM 4425 C C . ILE B 1 280 ? 15.531 -26.531 -3.086 1 68.5 280 ILE B C 1
ATOM 4427 O O . ILE B 1 280 ? 14.758 -26.672 -2.133 1 68.5 280 ILE B O 1
#

InterPro domains:
  IPR000086 NUDIX hydrolase domain [PF00293] (113-230)
  IPR000086 NUDIX hydrolase domain [PS51462] (112-244)
  IPR003293 Nudix hydrolase 6-like [PR01356] (72-90)
  IPR003293 Nudix hydrolase 6-like [PR01356] (94-110)
  IPR003293 Nudix hydrolase 6-like [PR01356] (110-128)
  IPR003293 Nudix hydrolase 6-like [PR01356] (198-222)
  IPR003293 Nudix hydrolase 6-like [PTHR13994] (13-276)
  IPR015797 NUDIX hydrolase-like domain superfamily [SSF55811] (81-234)
  IPR020084 NUDIX hydrolase, conserved site [PS00893] (149-170)
  IPR020476 NUDIX hydrolase [PR00502] (144-158)
  IPR020476 NUDIX hydrolase [PR00502] (158-173)
  IPR040618 Pre-nudix hydrolase domain [PF18290] (22-100)